Protein AF-A0A2S7XTL8-F1 (afdb_monomer)

Nearest PDB structures (foldseek):
  4o9y-assembly2_J  TM=3.906E-01  e=1.543E+00  Photorhabdus luminescens
  6rw6-assembly1_B  TM=2.640E-01  e=2.068E+00  Photorhabdus luminescens

Structure (mmCIF, N/CA/C/O backbone):
data_AF-A0A2S7XTL8-F1
#
_entry.id   AF-A0A2S7XTL8-F1
#
loop_
_atom_site.group_PDB
_atom_site.id
_atom_site.type_symbol
_atom_site.label_atom_id
_atom_site.label_alt_id
_atom_site.label_comp_id
_atom_site.label_asym_id
_atom_site.label_entity_id
_atom_site.label_seq_id
_atom_site.pdbx_PDB_ins_code
_atom_site.Cartn_x
_atom_site.Cartn_y
_atom_site.Cartn_z
_atom_site.occupancy
_atom_site.B_iso_or_equiv
_atom_site.auth_seq_id
_atom_site.auth_comp_id
_atom_site.auth_asym_id
_atom_site.auth_atom_id
_atom_site.pdbx_PDB_model_num
ATOM 1 N N . MET A 1 1 ? -14.160 -0.282 -11.163 1.00 42.47 1 MET A N 1
ATOM 2 C CA . MET A 1 1 ? -13.830 -0.482 -9.730 1.00 42.47 1 MET A CA 1
ATOM 3 C C . MET A 1 1 ? -13.928 0.792 -8.895 1.00 42.47 1 MET A C 1
ATOM 5 O O . MET A 1 1 ? -14.440 0.707 -7.788 1.00 42.47 1 MET A O 1
ATOM 9 N N . THR A 1 2 ? -13.522 1.959 -9.404 1.00 41.22 2 THR A N 1
ATOM 10 C CA . THR A 1 2 ? -13.620 3.268 -8.718 1.00 41.22 2 THR A CA 1
ATOM 11 C C . THR A 1 2 ? -14.992 3.572 -8.098 1.00 41.22 2 THR A C 1
ATOM 13 O O . THR A 1 2 ? -15.052 3.924 -6.926 1.00 41.22 2 THR A O 1
ATOM 16 N N . LEU A 1 3 ? -16.101 3.342 -8.814 1.00 34.47 3 LEU A N 1
ATOM 17 C CA . LEU A 1 3 ? -17.461 3.540 -8.272 1.00 34.47 3 LEU A CA 1
ATOM 18 C C . LEU A 1 3 ? -17.781 2.662 -7.046 1.00 34.47 3 LEU A C 1
ATOM 20 O O . LEU A 1 3 ? -18.480 3.111 -6.143 1.00 34.47 3 LEU A O 1
ATOM 24 N N . LEU A 1 4 ? -17.249 1.435 -6.977 1.00 39.75 4 LEU A N 1
ATOM 25 C CA . LEU A 1 4 ? -17.422 0.555 -5.814 1.00 39.75 4 LEU A CA 1
ATOM 26 C C . LEU A 1 4 ? -16.563 1.013 -4.627 1.00 39.75 4 LEU A C 1
ATOM 28 O O . LEU A 1 4 ? -17.032 0.965 -3.495 1.00 39.75 4 LEU A O 1
ATOM 32 N N . ALA A 1 5 ? -15.349 1.511 -4.877 1.00 39.81 5 ALA A N 1
ATOM 33 C CA . ALA A 1 5 ? -14.507 2.099 -3.835 1.00 39.81 5 ALA A CA 1
ATOM 34 C C . ALA A 1 5 ? -15.143 3.374 -3.249 1.00 39.81 5 ALA A C 1
ATOM 36 O O . ALA A 1 5 ? -15.255 3.493 -2.031 1.00 39.81 5 ALA A O 1
ATOM 37 N N . ALA A 1 6 ? -15.651 4.274 -4.099 1.00 39.94 6 ALA A N 1
ATOM 38 C CA . ALA A 1 6 ? -16.381 5.468 -3.671 1.00 39.94 6 ALA A CA 1
ATOM 39 C C . ALA A 1 6 ? -17.643 5.113 -2.861 1.00 39.94 6 ALA A C 1
ATOM 41 O O . ALA A 1 6 ? -17.866 5.680 -1.792 1.00 39.94 6 ALA A O 1
ATOM 42 N N . LEU A 1 7 ? -18.420 4.113 -3.302 1.00 41.53 7 LEU A N 1
ATOM 43 C CA . LEU A 1 7 ? -19.558 3.589 -2.539 1.00 41.53 7 LEU A CA 1
ATOM 44 C C . LEU A 1 7 ? -19.134 3.059 -1.165 1.00 41.53 7 LEU A C 1
ATOM 46 O O . LEU A 1 7 ? -19.756 3.427 -0.176 1.00 41.53 7 LEU A O 1
ATOM 50 N N . VAL A 1 8 ? -18.074 2.254 -1.056 1.00 43.09 8 VAL A N 1
ATOM 51 C CA . VAL A 1 8 ? -17.593 1.740 0.243 1.00 43.09 8 VAL A CA 1
ATOM 52 C C . VAL A 1 8 ? -17.122 2.876 1.164 1.00 43.09 8 VAL A C 1
ATOM 54 O O . VAL A 1 8 ? -17.472 2.882 2.347 1.00 43.09 8 VAL A O 1
ATOM 57 N N . ILE A 1 9 ? -16.409 3.870 0.626 1.00 48.53 9 ILE A N 1
ATOM 58 C CA . ILE A 1 9 ? -15.906 5.037 1.373 1.00 48.53 9 ILE A CA 1
ATOM 59 C C . ILE A 1 9 ? -17.046 5.963 1.832 1.00 48.53 9 ILE A C 1
ATOM 61 O O . ILE A 1 9 ? -16.957 6.533 2.915 1.00 48.53 9 ILE A O 1
ATOM 65 N N . TRP A 1 10 ? -18.139 6.090 1.073 1.00 44.84 10 TRP A N 1
ATOM 66 C CA . TRP A 1 10 ? -19.300 6.911 1.455 1.00 44.84 10 TRP A CA 1
ATOM 67 C C . TRP A 1 10 ? -20.294 6.159 2.360 1.00 44.84 10 TRP A C 1
ATOM 69 O O . TRP A 1 10 ? -20.924 6.739 3.252 1.00 44.84 10 TRP A O 1
ATOM 79 N N . ILE A 1 11 ? -20.415 4.841 2.179 1.00 50.72 11 ILE A N 1
ATOM 80 C CA . ILE A 1 11 ? -21.289 3.969 2.974 1.00 50.72 11 ILE A CA 1
ATOM 81 C C . ILE A 1 11 ? -20.720 3.730 4.378 1.00 50.72 11 ILE A C 1
ATOM 83 O O . ILE A 1 11 ? -21.500 3.662 5.325 1.00 50.72 11 ILE A O 1
ATOM 87 N N . ALA A 1 12 ? -19.401 3.613 4.563 1.00 56.69 12 ALA A N 1
ATOM 88 C CA . ALA A 1 12 ? -18.841 3.296 5.881 1.00 56.69 12 ALA A CA 1
ATOM 89 C C . ALA A 1 12 ? -19.094 4.388 6.955 1.00 56.69 12 ALA A C 1
ATOM 91 O O . ALA A 1 12 ? -19.602 4.032 8.023 1.00 56.69 12 ALA A O 1
ATOM 92 N N . PRO A 1 13 ? -18.859 5.697 6.712 1.00 61.28 13 PRO A N 1
ATOM 93 C CA . PRO A 1 13 ? -19.158 6.753 7.683 1.00 61.28 13 PRO A CA 1
ATOM 94 C C . PRO A 1 13 ? -20.664 6.939 7.878 1.00 61.28 13 PRO A C 1
ATOM 96 O O . PRO A 1 13 ? -21.131 7.066 9.006 1.00 61.28 13 PRO A O 1
ATOM 99 N N . SER A 1 14 ? -21.452 6.891 6.798 1.00 65.19 14 SER A N 1
ATOM 100 C CA . SER A 1 14 ? -22.909 7.056 6.883 1.00 65.19 14 SER A CA 1
ATOM 101 C C . SER A 1 14 ? -23.598 5.884 7.595 1.00 65.19 14 SER A C 1
ATOM 103 O O . SER A 1 14 ? -24.544 6.112 8.349 1.00 65.19 14 SER A O 1
ATOM 105 N N . ARG A 1 15 ? -23.099 4.644 7.453 1.00 69.06 15 ARG A N 1
ATOM 106 C CA . ARG A 1 15 ? -23.532 3.501 8.277 1.00 69.06 15 ARG A CA 1
ATOM 107 C C . ARG A 1 15 ? -23.091 3.635 9.730 1.00 69.06 15 ARG A C 1
ATOM 109 O O . ARG A 1 15 ? -23.924 3.390 10.592 1.00 69.06 15 ARG A O 1
ATOM 116 N N . ARG A 1 16 ? -21.852 4.058 10.020 1.00 71.19 16 ARG A N 1
ATOM 117 C CA . ARG A 1 16 ? -21.401 4.299 11.408 1.00 71.19 16 ARG A CA 1
ATOM 118 C C . ARG A 1 16 ? -22.230 5.385 12.097 1.00 71.19 16 ARG A C 1
ATOM 120 O O . ARG A 1 16 ? -22.707 5.154 13.196 1.00 71.19 16 ARG A O 1
ATOM 127 N N . ARG A 1 17 ? -22.518 6.507 11.425 1.00 76.69 17 ARG A N 1
ATOM 128 C CA . ARG A 1 17 ? -23.438 7.543 11.936 1.00 76.69 17 ARG A CA 1
ATOM 129 C C . ARG A 1 17 ? -24.832 6.983 12.238 1.00 76.69 17 ARG A C 1
ATOM 131 O O . ARG A 1 17 ? -25.357 7.222 13.315 1.00 76.69 17 ARG A O 1
ATOM 138 N N . ARG A 1 18 ? -25.419 6.200 11.322 1.00 76.62 18 ARG A N 1
ATOM 139 C CA . ARG A 1 18 ? -26.718 5.542 11.569 1.00 76.62 18 ARG A CA 1
ATOM 140 C C . ARG A 1 18 ? -26.660 4.550 12.732 1.00 76.62 18 ARG A C 1
ATOM 142 O O . ARG A 1 18 ? -27.620 4.486 13.483 1.00 76.62 18 ARG A O 1
ATOM 149 N N . HIS A 1 19 ? -25.557 3.816 12.882 1.00 78.25 19 HIS A N 1
ATOM 150 C CA . HIS A 1 19 ? -25.372 2.854 13.966 1.00 78.25 19 HIS A CA 1
ATOM 151 C C . HIS A 1 19 ? -25.235 3.539 15.333 1.00 78.25 19 HIS A C 1
ATOM 153 O O . HIS A 1 19 ? -25.922 3.148 16.272 1.00 78.25 19 HIS A O 1
ATOM 159 N N . ASN A 1 20 ? -24.445 4.615 15.423 1.00 80.19 20 ASN A N 1
ATOM 160 C CA . ASN A 1 20 ? -24.321 5.412 16.644 1.00 80.19 20 ASN A CA 1
ATOM 161 C C . ASN A 1 20 ? -25.668 6.051 17.028 1.00 80.19 20 ASN A C 1
ATOM 163 O O . ASN A 1 20 ? -26.053 5.985 18.189 1.00 80.19 20 ASN A O 1
ATOM 167 N N . ASN A 1 21 ? -26.424 6.583 16.059 1.00 80.69 21 ASN A N 1
ATOM 168 C CA . ASN A 1 21 ? -27.773 7.097 16.316 1.00 80.69 21 ASN A CA 1
ATOM 169 C C . ASN A 1 21 ? -28.740 5.985 16.769 1.00 80.69 21 ASN A C 1
ATOM 171 O O . ASN A 1 21 ? -29.506 6.196 17.701 1.00 80.69 21 ASN A O 1
ATOM 175 N N . SER A 1 22 ? -28.691 4.786 16.171 1.00 82.38 22 SER A N 1
ATOM 176 C CA . SER A 1 22 ? -29.513 3.668 16.657 1.00 82.38 22 SER A CA 1
ATOM 177 C C . SER A 1 22 ? -29.109 3.215 18.062 1.00 82.38 22 SER A C 1
ATOM 179 O O . SER A 1 22 ? -29.984 2.840 18.833 1.00 82.38 22 SER A O 1
ATOM 181 N N . ALA A 1 23 ? -27.822 3.296 18.416 1.00 81.75 23 ALA A N 1
ATOM 182 C CA . ALA A 1 23 ? -27.335 2.990 19.759 1.00 81.75 23 ALA A CA 1
ATOM 183 C C . ALA A 1 23 ? -27.809 4.028 20.795 1.00 81.75 23 ALA A C 1
ATOM 185 O O . ALA A 1 23 ? -28.142 3.644 21.914 1.00 81.75 23 ALA A O 1
ATOM 186 N N . ASP A 1 24 ? -27.917 5.313 20.427 1.00 81.88 24 ASP A N 1
ATOM 187 C CA . ASP A 1 24 ? -28.597 6.332 21.245 1.00 81.88 24 ASP A CA 1
ATOM 188 C C . ASP A 1 24 ? -30.072 5.987 21.465 1.00 81.88 24 ASP A C 1
ATOM 190 O O . ASP A 1 24 ? -30.530 5.921 22.607 1.00 81.88 24 ASP A O 1
ATOM 194 N N . ASP A 1 25 ? -30.805 5.708 20.383 1.00 84.25 25 ASP A N 1
ATOM 195 C CA . ASP A 1 25 ? -32.224 5.352 20.453 1.00 84.25 25 ASP A CA 1
ATOM 196 C C . ASP A 1 25 ? -32.447 4.064 21.267 1.00 84.25 25 ASP A C 1
ATOM 198 O O . ASP A 1 25 ? -33.489 3.902 21.903 1.00 84.25 25 ASP A O 1
ATOM 202 N N . GLU A 1 26 ? -31.509 3.113 21.233 1.00 85.88 26 GLU A N 1
ATOM 203 C CA . GLU A 1 26 ? -31.516 1.900 22.064 1.00 85.88 26 GLU A CA 1
ATOM 204 C C . GLU A 1 26 ? -31.220 2.218 23.532 1.00 85.88 26 GLU A C 1
ATOM 206 O O . GLU A 1 26 ? -31.992 1.801 24.392 1.00 85.88 26 GLU A O 1
ATOM 211 N N . CYS A 1 27 ? -30.198 3.026 23.834 1.00 87.06 27 CYS A N 1
ATOM 212 C CA . CYS A 1 27 ? -29.895 3.445 25.205 1.00 87.06 27 CYS A CA 1
ATOM 213 C C . CYS A 1 27 ? -31.058 4.225 25.842 1.00 87.06 27 CYS A C 1
ATOM 215 O O . CYS A 1 27 ? -31.370 4.012 27.012 1.00 87.06 27 CYS A O 1
ATOM 217 N N . GLN A 1 28 ? -31.746 5.089 25.088 1.00 85.81 28 GLN A N 1
ATOM 218 C CA . GLN A 1 28 ? -32.930 5.809 25.575 1.00 85.81 28 GLN A CA 1
ATOM 219 C C . GLN A 1 28 ? -34.130 4.875 25.806 1.00 85.81 28 GLN A C 1
ATOM 221 O O . GLN A 1 28 ? -34.847 5.028 26.797 1.00 85.81 28 GLN A O 1
ATOM 226 N N . ARG A 1 29 ? -34.333 3.871 24.940 1.00 86.38 29 ARG A N 1
ATOM 227 C CA . ARG A 1 29 ? -35.367 2.838 25.132 1.00 86.38 29 ARG A CA 1
ATOM 228 C C . ARG A 1 29 ? -35.072 1.943 26.338 1.00 86.38 29 ARG A C 1
ATOM 230 O O . ARG A 1 29 ? -35.986 1.660 27.109 1.00 86.38 29 ARG A O 1
ATOM 237 N N . GLU A 1 30 ? -33.820 1.528 26.533 1.00 86.25 30 GLU A N 1
ATOM 238 C CA . GLU A 1 30 ? -33.404 0.762 27.714 1.00 86.25 30 GLU A CA 1
ATOM 239 C C . GLU A 1 30 ? -33.503 1.605 29.002 1.00 86.25 30 GLU A C 1
ATOM 241 O O . GLU A 1 30 ? -33.978 1.089 30.013 1.00 86.25 30 GLU A O 1
ATOM 246 N N . LEU A 1 31 ? -33.180 2.908 28.963 1.00 88.44 31 LEU A N 1
ATOM 247 C CA . LEU A 1 31 ? -33.379 3.838 30.087 1.00 88.44 31 LEU A CA 1
ATOM 248 C C . LEU A 1 31 ? -34.857 3.905 30.502 1.00 88.44 31 LEU A C 1
ATOM 250 O O . LEU A 1 31 ? -35.176 3.714 31.674 1.00 88.44 31 LEU A O 1
ATOM 254 N N . ALA A 1 32 ? -35.767 4.098 29.542 1.00 85.62 32 ALA A N 1
ATOM 255 C CA . ALA A 1 32 ? -37.208 4.107 29.800 1.00 85.62 32 ALA A CA 1
ATOM 256 C C . ALA A 1 32 ? -37.722 2.763 30.364 1.00 85.62 32 ALA A C 1
ATOM 258 O O . ALA A 1 32 ? -38.669 2.738 31.149 1.00 85.62 32 ALA A O 1
ATOM 259 N N . ALA A 1 33 ? -37.076 1.645 30.015 1.00 86.50 33 ALA A N 1
ATOM 260 C CA . ALA A 1 33 ? -37.406 0.310 30.515 1.00 86.50 33 ALA A CA 1
ATOM 261 C C . ALA A 1 33 ? -36.820 -0.020 31.910 1.00 86.50 33 ALA A C 1
ATOM 263 O O . ALA A 1 33 ? -37.166 -1.060 32.483 1.00 86.50 33 ALA A O 1
ATOM 264 N N . LEU A 1 34 ? -35.954 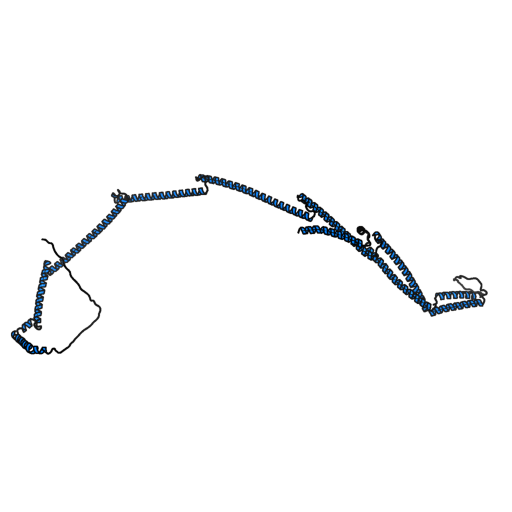0.829 32.486 1.00 84.94 34 LEU A N 1
ATOM 265 C CA . LEU A 1 34 ? -35.430 0.631 33.848 1.00 84.94 34 LEU A CA 1
ATOM 266 C C . LEU A 1 34 ? -36.464 0.932 34.943 1.00 84.94 34 LEU A C 1
ATOM 268 O O . LEU A 1 34 ? -36.345 0.373 36.035 1.00 84.94 34 LEU A O 1
ATOM 272 N N . GLY A 1 35 ? -37.470 1.770 34.668 1.00 81.44 35 GLY A N 1
ATOM 273 C CA . GLY A 1 35 ? -38.654 2.012 35.508 1.00 81.44 35 GLY A CA 1
ATOM 274 C C . GLY A 1 35 ? -38.415 2.791 36.810 1.00 81.44 35 GLY A C 1
ATOM 275 O O . GLY A 1 35 ? -39.049 3.814 37.031 1.00 81.44 35 GLY A O 1
ATOM 276 N N . LEU A 1 36 ? -37.490 2.334 37.661 1.00 82.12 36 LEU A N 1
ATOM 277 C CA . LEU A 1 36 ? -37.127 2.982 38.934 1.00 82.12 36 LEU A CA 1
ATOM 278 C C . LEU A 1 36 ? -36.238 4.225 38.764 1.00 82.12 36 LEU A C 1
ATOM 280 O O . LEU A 1 36 ? -35.926 4.889 39.748 1.00 82.12 36 LEU A O 1
ATOM 284 N N . TRP A 1 37 ? -35.778 4.508 37.542 1.00 85.00 37 TRP A N 1
ATOM 285 C CA . TRP A 1 37 ? -34.911 5.643 37.241 1.00 85.00 37 TRP A CA 1
ATOM 286 C C . TRP A 1 37 ? -35.695 6.728 36.507 1.00 85.00 37 TRP A C 1
ATOM 288 O O . TRP A 1 37 ? -36.211 6.486 35.419 1.00 85.00 37 TRP A O 1
ATOM 298 N N . THR A 1 38 ? -35.777 7.919 37.099 1.00 79.00 38 THR A N 1
ATOM 299 C CA . THR A 1 38 ? -36.536 9.065 36.562 1.00 79.00 38 THR A CA 1
ATOM 300 C C . THR A 1 38 ? -35.651 10.189 36.017 1.00 79.00 38 THR A C 1
ATOM 302 O O . THR A 1 38 ? -36.156 11.095 35.357 1.00 79.00 38 THR A O 1
ATOM 305 N N . ALA A 1 39 ? -34.342 10.139 36.278 1.00 83.62 39 ALA A N 1
ATOM 306 C CA . ALA A 1 39 ? -33.364 11.098 35.771 1.00 83.62 39 ALA A CA 1
ATOM 307 C C . ALA A 1 39 ? -32.802 10.677 34.398 1.00 83.62 39 ALA A C 1
ATOM 309 O O . ALA A 1 39 ? -33.159 9.637 33.841 1.00 83.62 39 ALA A O 1
ATOM 310 N N . ASP A 1 40 ? -31.905 11.484 33.836 1.00 87.12 40 ASP A N 1
ATOM 311 C CA . ASP A 1 40 ? -31.278 11.201 32.547 1.00 87.12 40 ASP A CA 1
ATOM 312 C C . ASP A 1 40 ? -30.204 10.092 32.622 1.00 87.12 40 ASP A C 1
ATOM 314 O O . ASP A 1 40 ? -29.802 9.611 33.690 1.00 87.12 40 ASP A O 1
ATOM 318 N N . LEU A 1 41 ? -29.744 9.663 31.441 1.00 85.19 41 LEU A N 1
ATOM 319 C CA . LEU A 1 41 ? -28.680 8.666 31.278 1.00 85.19 41 LEU A CA 1
ATOM 320 C C . LEU A 1 41 ? -27.352 9.138 31.895 1.00 85.19 41 LEU A C 1
ATOM 322 O O . LEU A 1 41 ? -26.559 8.335 32.387 1.00 85.19 41 LEU A O 1
ATOM 326 N N . ASP A 1 42 ? -27.125 10.448 31.900 1.00 84.69 42 ASP A N 1
ATOM 327 C CA . ASP A 1 42 ? -25.917 11.070 32.425 1.00 84.69 42 ASP A CA 1
ATOM 328 C C . ASP A 1 42 ? -25.901 11.116 33.961 1.00 84.69 42 ASP A C 1
ATOM 330 O O . ASP A 1 42 ? -24.859 10.854 34.569 1.00 84.69 42 ASP A O 1
ATOM 334 N N . ALA A 1 43 ? -27.052 11.322 34.609 1.00 85.56 43 ALA A N 1
ATOM 335 C CA . ALA A 1 43 ? -27.216 11.069 36.034 1.00 85.56 43 ALA A CA 1
ATOM 336 C C . ALA A 1 43 ? -27.004 9.583 36.364 1.00 85.56 43 ALA A C 1
ATOM 338 O O . ALA A 1 43 ? -26.273 9.288 37.307 1.00 85.56 43 ALA A O 1
ATOM 339 N N . LEU A 1 44 ? -27.542 8.642 35.571 1.00 86.88 44 LEU A N 1
ATOM 340 C CA . LEU A 1 44 ? -27.341 7.198 35.803 1.00 86.88 44 LEU A CA 1
ATOM 341 C C . LEU A 1 44 ? -25.856 6.800 35.739 1.00 86.88 44 LEU A C 1
ATOM 343 O O . LEU A 1 44 ? -25.384 5.988 36.535 1.00 86.88 44 LEU A O 1
ATOM 347 N N . ARG A 1 45 ? -25.091 7.393 34.814 1.00 86.56 45 ARG A N 1
ATOM 348 C CA . ARG A 1 45 ? -23.636 7.187 34.702 1.00 86.56 45 ARG A CA 1
ATOM 349 C C . ARG A 1 45 ? -22.875 7.672 35.937 1.00 86.56 45 ARG A C 1
ATOM 351 O O . ARG A 1 45 ? -21.910 7.013 36.330 1.00 86.56 45 ARG A O 1
ATOM 358 N N . ARG A 1 46 ? -23.306 8.786 36.539 1.00 86.94 46 ARG A N 1
ATOM 359 C CA . ARG A 1 46 ? -22.687 9.421 37.721 1.00 86.94 46 ARG A CA 1
ATOM 360 C C . ARG A 1 46 ? -23.236 8.905 39.059 1.00 86.94 46 ARG A C 1
ATOM 362 O O . ARG A 1 46 ? -22.647 9.196 40.097 1.00 86.94 46 ARG A O 1
ATOM 369 N N . ALA A 1 47 ? -24.335 8.152 39.046 1.00 86.12 47 ALA A N 1
ATOM 370 C CA . ALA A 1 47 ? -24.992 7.638 40.241 1.00 86.12 47 ALA A CA 1
ATOM 371 C C . ALA A 1 47 ? -24.066 6.708 41.056 1.00 86.12 47 ALA A C 1
ATOM 373 O O . ALA A 1 47 ? -23.433 5.814 40.477 1.00 86.12 47 ALA A O 1
ATOM 374 N N . PRO A 1 48 ? -24.007 6.853 42.395 1.00 86.75 48 PRO A N 1
ATOM 375 C CA . PRO A 1 48 ? -23.185 6.018 43.272 1.00 86.75 48 PRO A CA 1
ATOM 376 C C . PRO A 1 48 ? -23.851 4.656 43.545 1.00 86.75 48 PRO A C 1
ATOM 378 O O . PRO A 1 48 ? -24.086 4.289 44.693 1.00 86.75 48 PRO A O 1
ATOM 381 N N . LEU A 1 49 ? -24.179 3.911 42.481 1.00 88.06 49 LEU A N 1
ATOM 382 C CA . LEU A 1 49 ? -24.874 2.623 42.577 1.00 88.06 49 LEU A CA 1
ATOM 383 C C . LEU A 1 49 ? -24.099 1.635 43.474 1.00 88.06 49 LEU A C 1
ATOM 385 O O . LEU A 1 49 ? -22.881 1.495 43.308 1.00 88.06 49 LEU A O 1
ATOM 389 N N . PRO A 1 50 ? -24.776 0.910 44.387 1.00 88.81 50 PRO A N 1
ATOM 390 C CA . PRO A 1 50 ? -24.125 -0.068 45.246 1.00 88.81 50 PRO A CA 1
ATOM 391 C C . PRO A 1 50 ? -23.538 -1.214 44.422 1.00 88.81 50 PRO A C 1
ATOM 393 O O . PRO A 1 50 ? -24.047 -1.588 43.365 1.00 88.81 50 PRO A O 1
ATOM 396 N N . ASN A 1 51 ? -22.457 -1.807 44.925 1.00 87.81 51 ASN A N 1
ATOM 397 C CA . ASN A 1 51 ? -21.828 -2.941 44.260 1.00 87.81 51 ASN A CA 1
ATOM 398 C C . ASN A 1 51 ? -22.650 -4.237 44.444 1.00 87.81 51 ASN A C 1
ATOM 400 O O . ASN A 1 51 ? -23.348 -4.427 45.444 1.00 87.81 51 ASN A O 1
ATOM 404 N N . ALA A 1 52 ? -22.534 -5.156 43.479 1.00 87.62 52 ALA A N 1
ATOM 405 C CA . ALA A 1 52 ? -23.205 -6.458 43.513 1.00 87.62 52 ALA A CA 1
ATOM 406 C C . ALA A 1 52 ? -23.025 -7.240 44.840 1.00 87.62 52 ALA A C 1
ATOM 408 O O . ALA A 1 52 ? -24.042 -7.678 45.380 1.00 87.62 52 ALA A O 1
ATOM 409 N N . PRO A 1 53 ? -21.816 -7.364 45.442 1.00 89.19 53 PRO A N 1
ATOM 410 C CA . PRO A 1 53 ? -21.658 -8.117 46.690 1.00 89.19 53 PRO A CA 1
ATOM 411 C C . PRO A 1 53 ? -22.370 -7.482 47.896 1.00 89.19 53 PRO A C 1
ATOM 413 O O . PRO A 1 53 ? -22.740 -8.202 48.823 1.00 89.19 53 PRO A O 1
ATOM 416 N N . THR A 1 54 ? -22.620 -6.165 47.900 1.00 89.81 54 THR A N 1
ATOM 417 C CA . THR A 1 54 ? -23.456 -5.547 48.946 1.00 89.81 54 THR A CA 1
ATOM 418 C C . THR A 1 54 ? -24.903 -6.014 48.818 1.00 89.81 54 THR A C 1
ATOM 420 O O . THR A 1 54 ? -25.494 -6.425 49.814 1.00 89.81 54 THR A O 1
ATOM 423 N N . ILE A 1 55 ? -25.460 -6.039 47.601 1.00 91.69 55 ILE A N 1
ATOM 424 C CA . ILE A 1 55 ? -26.814 -6.570 47.374 1.00 91.69 55 ILE A CA 1
ATOM 425 C C . ILE A 1 55 ? -26.880 -8.061 47.730 1.00 91.69 55 ILE A C 1
ATOM 427 O O . ILE A 1 55 ? -27.812 -8.473 48.413 1.00 91.69 55 ILE A O 1
ATOM 431 N N . GLU A 1 56 ? -25.884 -8.866 47.351 1.00 91.12 56 GLU A N 1
ATOM 432 C CA . GLU A 1 56 ? -25.828 -10.291 47.717 1.00 91.12 56 GLU A CA 1
ATOM 433 C C . GLU A 1 56 ? -25.784 -10.520 49.233 1.00 91.12 56 GLU A C 1
ATOM 435 O O . GLU A 1 56 ? -26.406 -11.461 49.732 1.00 91.12 56 GLU A O 1
ATOM 440 N N . ARG A 1 57 ? -25.104 -9.647 49.988 1.00 92.75 57 ARG A N 1
ATOM 441 C CA . ARG A 1 57 ? -25.130 -9.676 51.454 1.00 92.75 57 ARG A CA 1
ATOM 442 C C . ARG A 1 57 ? -26.543 -9.431 51.990 1.00 92.75 57 ARG A C 1
ATOM 444 O O . ARG A 1 57 ? -27.008 -10.230 52.798 1.00 92.75 57 ARG A O 1
ATOM 451 N N . PHE A 1 58 ? -27.245 -8.403 51.507 1.00 92.88 58 PHE A N 1
ATOM 452 C CA . PHE A 1 58 ? -28.646 -8.166 51.883 1.00 92.88 58 PHE A CA 1
ATOM 453 C C . PHE A 1 58 ? -29.552 -9.341 51.478 1.00 92.88 58 PHE A C 1
ATOM 455 O O . PHE A 1 58 ? -30.359 -9.793 52.285 1.00 92.88 58 PHE A O 1
ATOM 462 N N . ILE A 1 59 ? -29.383 -9.900 50.273 1.00 92.12 59 ILE A N 1
ATOM 463 C CA . ILE A 1 59 ? -30.108 -11.090 49.791 1.00 92.12 59 ILE A CA 1
ATOM 464 C C . ILE A 1 59 ? -29.963 -12.271 50.763 1.00 92.12 59 ILE A C 1
ATOM 466 O O . ILE A 1 59 ? -30.955 -12.963 50.999 1.00 92.12 59 ILE A O 1
ATOM 470 N N . LYS A 1 60 ? -28.763 -12.505 51.313 1.00 93.25 60 LYS A N 1
ATOM 471 C CA . LYS A 1 60 ? -28.513 -13.553 52.318 1.00 93.25 60 LYS A CA 1
ATOM 472 C C . LYS A 1 60 ? -29.134 -13.211 53.669 1.00 93.25 60 LYS A C 1
ATOM 474 O O . LYS A 1 60 ? -29.881 -14.024 54.190 1.00 93.25 60 LYS A O 1
ATOM 479 N N . GLN A 1 61 ? -28.918 -12.002 54.182 1.00 92.12 61 GLN A N 1
ATOM 480 C CA . GLN A 1 61 ? -29.440 -11.587 55.491 1.00 92.12 61 GLN A CA 1
ATOM 481 C C . GLN A 1 61 ? -30.979 -11.603 55.550 1.00 92.12 61 GLN A C 1
ATOM 483 O O . GLN A 1 61 ? -31.550 -12.028 56.550 1.00 92.12 61 GLN A O 1
ATOM 488 N N . PHE A 1 62 ? -31.668 -11.214 54.470 1.00 92.19 62 PHE A N 1
ATOM 489 C CA . PHE A 1 62 ? -33.127 -11.354 54.386 1.00 92.19 62 PHE A CA 1
ATOM 490 C C . PHE A 1 62 ? -33.579 -12.823 54.304 1.00 92.19 62 PHE A C 1
ATOM 492 O O . PHE A 1 62 ? -34.597 -13.161 54.896 1.00 92.19 62 PHE A O 1
ATOM 499 N N . GLN A 1 63 ? -32.829 -13.704 53.627 1.00 92.94 63 GLN A N 1
ATOM 500 C CA . GLN A 1 63 ? -33.132 -15.145 53.592 1.00 92.94 63 GLN A CA 1
ATOM 501 C C . GLN A 1 63 ? -32.917 -15.814 54.950 1.00 92.94 63 GLN A C 1
ATOM 503 O O . GLN A 1 63 ? -33.780 -16.559 55.395 1.00 92.94 63 GLN A O 1
ATOM 508 N N . GLU A 1 64 ? -31.812 -15.503 55.629 1.00 93.12 64 GLU A N 1
ATOM 509 C CA . GLU A 1 64 ? -31.509 -15.988 56.978 1.00 93.12 64 GLU A CA 1
ATOM 510 C C . GLU A 1 64 ? -32.619 -15.597 57.967 1.00 93.12 64 GLU A C 1
ATOM 512 O O . GLU A 1 64 ? -33.052 -16.436 58.755 1.00 93.12 64 GLU A O 1
ATOM 517 N N . LEU A 1 65 ? -33.144 -14.366 57.882 1.00 92.25 65 LEU A N 1
ATOM 518 C CA . LEU A 1 65 ? -34.292 -13.925 58.682 1.00 92.25 65 LEU A CA 1
ATOM 519 C C . LEU A 1 65 ? -35.613 -14.599 58.270 1.00 92.25 65 LEU A C 1
ATOM 521 O O . LEU A 1 65 ? -36.355 -15.027 59.150 1.00 92.25 65 LEU A O 1
ATOM 525 N N . ASP A 1 66 ? -35.914 -14.729 56.973 1.00 90.69 66 ASP A N 1
ATOM 526 C CA . ASP A 1 66 ? -37.132 -15.408 56.496 1.00 90.69 66 ASP A CA 1
ATOM 527 C C . ASP A 1 66 ? -37.155 -16.897 56.897 1.00 90.69 66 ASP A C 1
ATOM 529 O O . ASP A 1 66 ? -38.195 -17.412 57.312 1.00 90.69 66 ASP A O 1
ATOM 533 N N . ASP A 1 67 ? -36.024 -17.600 56.804 1.00 92.00 67 ASP A N 1
ATOM 534 C CA . ASP A 1 67 ? -35.915 -19.014 57.177 1.00 92.00 67 ASP A CA 1
ATOM 535 C C . ASP A 1 67 ? -35.904 -19.208 58.701 1.00 92.00 67 ASP A C 1
ATOM 537 O O . ASP A 1 67 ? -36.559 -20.124 59.210 1.00 92.00 67 ASP A O 1
ATOM 541 N N . ALA A 1 68 ? -35.256 -18.309 59.451 1.00 90.31 68 ALA A N 1
ATOM 542 C CA . ALA A 1 68 ? -35.344 -18.293 60.909 1.00 90.31 68 ALA A CA 1
ATOM 543 C C . ALA A 1 68 ? -36.791 -18.059 61.379 1.00 90.31 68 ALA A C 1
ATOM 545 O O . ALA A 1 68 ? -37.283 -18.822 62.214 1.00 90.31 68 ALA A O 1
ATOM 546 N N . GLN A 1 69 ? -37.497 -17.088 60.787 1.00 90.25 69 GLN A N 1
ATOM 547 C CA . GLN A 1 69 ? -38.902 -16.803 61.083 1.00 90.25 69 GLN A CA 1
ATOM 548 C C . GLN A 1 69 ? -39.792 -18.020 60.785 1.00 90.25 69 GLN A C 1
ATOM 550 O O . GLN A 1 69 ? -40.558 -18.434 61.654 1.00 90.25 69 GLN A O 1
ATOM 555 N N . ARG A 1 70 ? -39.645 -18.663 59.614 1.00 90.44 70 ARG A N 1
ATOM 556 C CA . ARG A 1 70 ? -40.376 -19.903 59.277 1.00 90.44 70 ARG A CA 1
ATOM 557 C C . ARG A 1 70 ? -40.149 -21.004 60.311 1.00 90.44 70 ARG A C 1
ATOM 559 O O . ARG A 1 70 ? -41.113 -21.620 60.757 1.00 90.44 70 ARG A O 1
ATOM 566 N N . SER A 1 71 ? -38.896 -21.233 60.716 1.00 91.12 71 SER A N 1
ATOM 567 C CA . SER A 1 71 ? -38.558 -22.273 61.702 1.00 91.12 71 SER A CA 1
ATOM 568 C C . SER A 1 71 ? -39.173 -21.994 63.084 1.00 91.12 71 SER A C 1
ATOM 570 O O . SER A 1 71 ? -39.674 -22.906 63.755 1.00 91.12 71 SER A O 1
ATOM 572 N N . ALA A 1 72 ? -39.209 -20.720 63.487 1.00 90.31 72 ALA A N 1
ATOM 573 C CA . ALA A 1 72 ? -39.840 -20.271 64.718 1.00 90.31 72 ALA A CA 1
ATOM 574 C C . ALA A 1 72 ? -41.374 -20.379 64.649 1.00 90.31 72 ALA A C 1
ATOM 576 O O . ALA A 1 72 ? -41.993 -20.825 65.613 1.00 90.31 72 ALA A O 1
ATOM 577 N N . GLU A 1 73 ? -41.996 -20.070 63.507 1.00 89.38 73 GLU A N 1
ATOM 578 C CA . GLU A 1 73 ? -43.435 -20.252 63.275 1.00 89.38 73 GLU A CA 1
ATOM 579 C C . GLU A 1 73 ? -43.852 -21.732 63.345 1.00 89.38 73 GLU A C 1
ATOM 581 O O . GLU A 1 73 ? -44.837 -22.051 64.022 1.00 89.38 73 GLU A O 1
ATOM 586 N N . THR A 1 74 ? -43.082 -22.654 62.746 1.00 92.44 74 THR A N 1
ATOM 587 C CA . THR A 1 74 ? -43.320 -24.102 62.904 1.00 92.44 74 THR A CA 1
ATOM 588 C C . THR A 1 74 ? -43.205 -24.530 64.365 1.00 92.44 74 THR A C 1
ATOM 590 O O . THR A 1 74 ? -44.158 -25.100 64.899 1.00 92.44 74 THR A O 1
ATOM 593 N N . THR A 1 75 ? -42.123 -24.152 65.053 1.00 91.62 75 THR A N 1
ATOM 594 C CA . THR A 1 75 ? -41.899 -24.486 66.475 1.00 91.62 75 THR A CA 1
ATOM 595 C C . THR A 1 75 ? -43.014 -23.932 67.372 1.00 91.62 75 THR A C 1
ATOM 597 O O . THR A 1 75 ? -43.498 -24.601 68.283 1.00 91.62 75 THR A O 1
ATOM 600 N N . HIS A 1 76 ? -43.491 -22.718 67.088 1.00 91.31 76 HIS A N 1
ATOM 601 C CA . HIS A 1 76 ? -44.597 -22.086 67.804 1.00 91.31 76 HIS A CA 1
ATOM 602 C C . HIS A 1 76 ? -45.918 -22.838 67.591 1.00 91.31 76 HIS A C 1
ATOM 604 O O . HIS A 1 76 ? -46.703 -22.988 68.532 1.00 91.31 76 HIS A O 1
ATOM 610 N N . SER A 1 77 ? -46.167 -23.342 66.377 1.00 90.94 77 SER A N 1
ATOM 611 C CA . SER A 1 77 ? -47.344 -24.164 66.076 1.00 90.94 77 SER A CA 1
ATOM 612 C C . SER A 1 77 ? -47.306 -25.518 66.801 1.00 90.94 77 SER A C 1
ATOM 614 O O . SER A 1 77 ? -48.306 -25.921 67.403 1.00 90.94 77 SER A O 1
ATOM 616 N N . GLU A 1 78 ? -46.136 -26.161 66.844 1.00 92.88 78 GLU A N 1
ATOM 617 C CA . GLU A 1 78 ? -45.898 -27.426 67.541 1.00 92.88 78 GLU A CA 1
ATOM 618 C C . GLU A 1 78 ? -46.085 -27.270 69.052 1.00 92.88 78 GLU A C 1
ATOM 620 O O . GLU A 1 78 ? -46.917 -27.968 69.635 1.00 92.88 78 GLU A O 1
ATOM 625 N N . LEU A 1 79 ? -45.416 -26.297 69.680 1.00 92.31 79 LEU A N 1
ATOM 626 C CA . LEU A 1 79 ? -45.554 -26.012 71.112 1.00 92.31 79 LEU A CA 1
ATOM 627 C C . LEU A 1 79 ? -46.990 -25.630 71.498 1.00 92.31 79 LEU A C 1
ATOM 629 O O . LEU A 1 79 ? -47.476 -26.050 72.548 1.00 92.31 79 LEU A O 1
ATOM 633 N N . ARG A 1 80 ? -47.719 -24.892 70.645 1.00 91.81 80 ARG A N 1
ATOM 634 C CA . ARG A 1 80 ? -49.153 -24.627 70.864 1.00 91.81 80 ARG A CA 1
ATOM 635 C C . ARG A 1 80 ? -50.001 -25.895 70.785 1.00 91.81 80 ARG A C 1
ATOM 637 O O . ARG A 1 80 ? -50.956 -26.013 71.551 1.00 91.81 80 ARG A O 1
ATOM 644 N N . SER A 1 81 ? -49.689 -26.827 69.884 1.00 91.94 81 SER A N 1
ATOM 645 C CA . SER A 1 81 ? -50.402 -28.109 69.800 1.00 91.94 81 SER A CA 1
ATOM 646 C C . SER A 1 81 ? -50.152 -28.981 71.037 1.00 91.94 81 SER A C 1
ATOM 648 O O . SER A 1 81 ? -51.106 -29.491 71.624 1.00 91.94 81 SER A O 1
ATOM 650 N N . GLN A 1 82 ? -48.901 -29.047 71.503 1.00 92.06 82 GLN A N 1
ATOM 651 C CA . GLN A 1 82 ? -48.510 -29.760 72.719 1.00 92.06 82 GLN A CA 1
ATOM 652 C C . GLN A 1 82 ? -49.178 -29.147 73.954 1.00 92.06 82 GLN A C 1
ATOM 654 O O . GLN A 1 82 ? -49.747 -29.872 74.766 1.00 92.06 82 GLN A O 1
ATOM 659 N N . LEU A 1 83 ? -49.196 -27.813 74.065 1.00 92.94 83 LEU A N 1
ATOM 660 C CA . LEU A 1 83 ? -49.865 -27.119 75.165 1.00 92.94 83 LEU A CA 1
ATOM 661 C C . LEU A 1 83 ? -51.362 -27.459 75.225 1.00 92.94 83 LEU A C 1
ATOM 663 O O . LEU A 1 83 ? -51.859 -27.760 76.305 1.00 92.94 83 LEU A O 1
ATOM 667 N N . ARG A 1 84 ? -52.068 -27.482 74.083 1.00 91.62 84 ARG A N 1
ATOM 668 C CA . ARG A 1 84 ? -53.486 -27.893 74.031 1.00 91.62 84 ARG A CA 1
ATOM 669 C C . ARG A 1 84 ? -53.686 -29.332 74.503 1.00 91.62 84 ARG A C 1
ATOM 671 O O . ARG A 1 84 ? -54.550 -29.562 75.339 1.00 91.62 84 ARG A O 1
ATOM 678 N N . GLN A 1 85 ? -52.864 -30.275 74.038 1.00 92.06 85 GLN A N 1
ATOM 679 C CA . GLN A 1 85 ? -52.926 -31.675 74.483 1.00 92.06 85 GLN A CA 1
ATOM 680 C C . GLN A 1 85 ? -52.678 -31.803 75.999 1.00 92.06 85 GLN A C 1
ATOM 682 O O . GLN A 1 85 ? -53.369 -32.546 76.698 1.00 92.06 85 GLN A O 1
ATOM 687 N N . ILE A 1 86 ? -51.725 -31.040 76.542 1.00 91.25 86 ILE A N 1
ATOM 688 C CA . ILE A 1 86 ? -51.448 -31.010 77.984 1.00 91.25 86 ILE A CA 1
ATOM 689 C C . ILE A 1 86 ? -52.630 -30.395 78.758 1.00 91.25 86 ILE A C 1
ATOM 691 O O . ILE A 1 86 ? -53.042 -30.934 79.782 1.00 91.25 86 ILE A O 1
ATOM 695 N N . GLU A 1 87 ? -53.234 -29.312 78.270 1.00 90.31 87 GLU A N 1
ATOM 696 C CA . GLU A 1 87 ? -54.441 -28.734 78.874 1.00 90.31 87 GLU A CA 1
ATOM 697 C C . GLU A 1 87 ? -55.648 -29.684 78.819 1.00 90.31 87 GLU A C 1
ATOM 699 O O . GLU A 1 87 ? -56.407 -29.761 79.784 1.00 90.31 87 GLU A O 1
ATOM 704 N N . GLU A 1 88 ? -55.817 -30.439 77.734 1.00 88.62 88 GLU A N 1
ATOM 705 C CA . GLU A 1 88 ? -56.854 -31.468 77.593 1.00 88.62 88 GLU A CA 1
ATOM 706 C C . GLU A 1 88 ? -56.648 -32.618 78.589 1.00 88.62 88 GLU A C 1
ATOM 708 O O . GLU A 1 88 ? -57.595 -33.003 79.277 1.00 88.62 88 GLU A O 1
ATOM 713 N N . THR A 1 89 ? -55.414 -33.113 78.752 1.00 87.38 89 THR A N 1
ATOM 714 C CA . THR A 1 89 ? -55.101 -34.135 79.772 1.00 87.38 89 THR A CA 1
ATOM 715 C C . THR A 1 89 ? -55.304 -33.625 81.203 1.00 87.38 89 THR A C 1
ATOM 717 O O . THR A 1 89 ? -55.892 -34.336 82.018 1.00 87.38 89 THR A O 1
ATOM 720 N N . LEU A 1 90 ? -54.928 -32.377 81.510 1.00 86.19 90 LEU A N 1
ATOM 721 C CA . LEU A 1 90 ? -55.214 -31.752 82.809 1.00 86.19 90 LEU A CA 1
ATOM 722 C C . LEU A 1 90 ? -56.724 -31.616 83.066 1.00 86.19 90 LEU A C 1
ATOM 724 O O . LEU A 1 90 ? -57.185 -31.942 84.161 1.00 86.19 90 LEU A O 1
ATOM 728 N N . ARG A 1 91 ? -57.514 -31.203 82.065 1.00 84.50 91 ARG A N 1
ATOM 729 C CA . ARG A 1 91 ? -58.985 -31.148 82.168 1.00 84.50 91 ARG A CA 1
ATOM 730 C C . ARG A 1 91 ? -59.591 -32.535 82.386 1.00 84.50 91 ARG A C 1
ATOM 732 O O . ARG A 1 91 ? -60.473 -32.678 83.228 1.00 84.50 91 ARG A O 1
ATOM 739 N N . ALA A 1 92 ? -59.107 -33.559 81.682 1.00 85.12 92 ALA A N 1
ATOM 740 C CA . ALA A 1 92 ? -59.557 -34.938 81.869 1.00 85.12 92 ALA A CA 1
ATOM 741 C C . ALA A 1 92 ? -59.276 -35.447 83.296 1.00 85.12 92 ALA A C 1
ATOM 743 O O . ALA A 1 92 ? -60.162 -36.019 83.931 1.00 85.12 92 ALA A O 1
ATOM 744 N N . LEU A 1 93 ? -58.084 -35.168 83.840 1.00 82.25 93 LEU A N 1
ATOM 745 C CA . LEU A 1 93 ? -57.725 -35.514 85.221 1.00 82.25 93 LEU A CA 1
ATOM 746 C C . LEU A 1 93 ? -58.600 -34.794 86.262 1.00 82.25 93 LEU A C 1
ATOM 748 O O . LEU A 1 93 ? -58.930 -35.399 87.284 1.00 82.25 93 LEU A O 1
ATOM 752 N N . GLN A 1 94 ? -59.009 -33.548 85.995 1.00 78.88 94 GLN A N 1
ATOM 753 C CA . GLN A 1 94 ? -59.897 -32.754 86.858 1.00 78.88 94 GLN A CA 1
ATOM 754 C C . GLN A 1 94 ? -61.369 -33.203 86.801 1.00 78.88 94 GLN A C 1
ATOM 756 O O . GLN A 1 94 ? -62.038 -33.223 87.834 1.00 78.88 94 GLN A O 1
ATOM 761 N N . LEU A 1 95 ? -61.875 -33.599 85.626 1.00 78.12 95 LEU A N 1
ATOM 762 C CA . LEU A 1 95 ? -63.269 -34.036 85.429 1.00 78.12 95 LEU A CA 1
ATOM 763 C C . LEU A 1 95 ? -63.631 -35.311 86.209 1.00 78.12 95 LEU A C 1
ATOM 765 O O . LEU A 1 95 ? -64.786 -35.492 86.583 1.00 78.12 95 LEU A O 1
ATOM 769 N N . VAL A 1 96 ? -62.647 -36.166 86.505 1.00 73.12 96 VAL A N 1
ATOM 770 C CA . VAL A 1 96 ? -62.809 -37.378 87.338 1.00 73.12 96 VAL A CA 1
ATOM 771 C C . VAL A 1 96 ? -62.921 -37.039 88.845 1.00 73.12 96 VAL A C 1
ATOM 773 O O . VAL A 1 96 ? -63.123 -37.917 89.680 1.00 73.12 96 VAL A O 1
ATOM 776 N N . GLY A 1 97 ? -62.835 -35.756 89.211 1.00 68.19 97 GLY A N 1
ATOM 777 C CA . GLY A 1 97 ? -62.978 -35.243 90.574 1.00 68.19 97 GLY A CA 1
ATOM 778 C C . GLY A 1 97 ? -61.663 -34.695 91.125 1.00 68.19 97 GLY A C 1
ATOM 779 O O . GLY A 1 97 ? -60.586 -35.151 90.736 1.00 68.19 97 GLY A O 1
ATOM 780 N N . ALA A 1 98 ? -61.758 -33.723 92.038 1.00 72.19 98 ALA A N 1
ATOM 781 C CA . ALA A 1 98 ? -60.616 -32.987 92.579 1.00 72.19 98 ALA A CA 1
ATOM 782 C C . ALA A 1 98 ? -59.561 -33.920 93.201 1.00 72.19 98 ALA A C 1
ATOM 784 O O . ALA A 1 98 ? -59.815 -34.585 94.212 1.00 72.19 98 ALA A O 1
ATOM 785 N N . VAL A 1 99 ? -58.385 -33.955 92.577 1.00 74.75 99 VAL A N 1
ATOM 786 C CA . VAL A 1 99 ? -57.190 -34.655 93.058 1.00 74.75 99 VAL A CA 1
ATOM 787 C C . VAL A 1 99 ? -56.581 -33.823 94.192 1.00 74.75 99 VAL A C 1
ATOM 789 O O . VAL A 1 99 ? -56.358 -32.630 93.980 1.00 74.75 99 VAL A O 1
ATOM 792 N N . PRO A 1 100 ? -56.322 -34.405 95.376 1.00 73.81 100 PRO A N 1
ATOM 793 C CA . P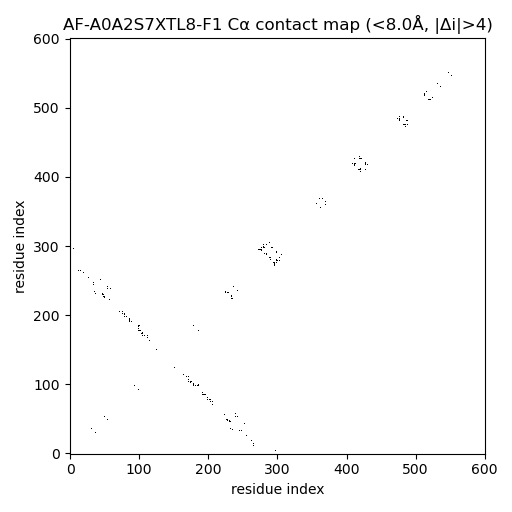RO A 1 100 ? -55.718 -33.668 96.478 1.00 73.81 100 PRO A CA 1
ATOM 794 C C . PRO A 1 100 ? -54.265 -33.300 96.161 1.00 73.81 100 PRO A C 1
ATOM 796 O O . PRO A 1 100 ? -53.538 -34.098 95.566 1.00 73.81 100 PRO A O 1
ATOM 799 N N . SER A 1 101 ? -53.824 -32.117 96.587 1.00 76.44 101 SER A N 1
ATOM 800 C CA . SER A 1 101 ? -52.437 -31.666 96.411 1.00 76.44 101 SER A CA 1
ATOM 801 C C . SER A 1 101 ? -51.582 -31.847 97.674 1.00 76.44 101 SER A C 1
ATOM 803 O O . SER A 1 101 ? -52.078 -31.835 98.801 1.00 76.44 101 SER A O 1
ATOM 805 N N . GLU A 1 102 ? -50.257 -31.961 97.517 1.00 77.62 102 GLU A N 1
ATOM 806 C CA . GLU A 1 102 ? -49.344 -31.976 98.675 1.00 77.62 102 GLU A CA 1
ATOM 807 C C . GLU A 1 102 ? -49.398 -30.663 99.480 1.00 77.62 102 GLU A C 1
ATOM 809 O O . GLU A 1 102 ? -49.182 -30.676 100.693 1.00 77.62 102 GLU A O 1
ATOM 814 N N . MET A 1 103 ? -49.752 -29.539 98.838 1.00 78.19 103 MET A N 1
ATOM 815 C CA . MET A 1 103 ? -49.968 -28.265 99.531 1.00 78.19 103 MET A CA 1
ATOM 816 C C . MET A 1 103 ? -51.217 -28.285 100.416 1.00 78.19 103 MET A C 1
ATOM 818 O O . MET A 1 103 ? -51.155 -27.780 101.534 1.00 78.19 103 MET A O 1
ATOM 822 N N . GLU A 1 104 ? -52.323 -28.887 99.970 1.00 79.44 104 GLU A N 1
ATOM 823 C CA . GLU A 1 104 ? -53.525 -29.064 100.803 1.00 79.44 104 GLU A CA 1
ATOM 824 C C . GLU A 1 104 ? -53.218 -29.919 102.037 1.00 79.44 104 GLU A C 1
ATOM 826 O O . GLU A 1 104 ? -53.596 -29.555 103.150 1.00 79.44 104 GLU A O 1
ATOM 831 N N . LEU A 1 105 ? -52.445 -31.002 101.879 1.00 83.62 105 LEU A N 1
ATOM 832 C CA . LEU A 1 105 ? -51.985 -31.802 103.018 1.00 83.62 105 LEU A CA 1
ATOM 833 C C . LEU A 1 105 ? -51.087 -30.993 103.966 1.00 83.62 105 LEU A C 1
ATOM 835 O O . LEU A 1 105 ? -51.199 -31.134 105.185 1.00 83.62 105 LEU A O 1
ATOM 839 N N . ALA A 1 106 ? -50.193 -30.152 103.439 1.00 82.94 106 ALA A N 1
ATOM 840 C CA . ALA A 1 106 ? -49.337 -29.291 104.253 1.00 82.94 106 ALA A CA 1
ATOM 841 C C . ALA A 1 106 ? -50.147 -28.233 105.028 1.00 82.94 106 ALA A C 1
ATOM 843 O O . ALA A 1 106 ? -49.891 -28.020 106.214 1.00 82.94 106 ALA A O 1
ATOM 844 N N . GLN A 1 107 ? -51.155 -27.624 104.397 1.00 82.06 107 GLN A N 1
ATOM 845 C CA . GLN A 1 107 ? -52.065 -26.662 105.025 1.00 82.06 107 GLN A CA 1
ATOM 846 C C . GLN A 1 107 ? -52.924 -27.321 106.114 1.00 82.06 107 GLN A C 1
ATOM 848 O O . GLN A 1 107 ? -52.949 -26.832 107.244 1.00 82.06 107 GLN A O 1
ATOM 853 N N . ALA A 1 108 ? -53.538 -28.473 105.826 1.00 83.62 108 ALA A N 1
ATOM 854 C CA . ALA A 1 108 ? -54.323 -29.228 106.802 1.00 83.62 108 ALA A CA 1
ATOM 855 C C . ALA A 1 108 ? -53.464 -29.681 108.000 1.00 83.62 108 ALA A C 1
ATOM 857 O O . ALA A 1 108 ? -53.873 -29.543 109.154 1.00 83.62 108 ALA A O 1
ATOM 858 N N . ARG A 1 109 ? -52.225 -30.142 107.757 1.00 86.19 109 ARG A N 1
ATOM 859 C CA . ARG A 1 109 ? -51.255 -30.458 108.824 1.00 86.19 109 ARG A CA 1
ATOM 860 C C . ARG A 1 109 ? -50.930 -29.235 109.677 1.00 86.19 109 ARG A C 1
ATOM 862 O O . ARG A 1 109 ? -50.923 -29.350 110.898 1.00 86.19 109 ARG A O 1
ATOM 869 N N . HIS A 1 110 ? -50.712 -28.074 109.060 1.00 86.00 110 HIS A N 1
ATOM 870 C CA . HIS A 1 110 ? -50.443 -26.833 109.783 1.00 86.00 110 HIS A CA 1
ATOM 871 C C . HIS A 1 110 ? -51.625 -26.423 110.678 1.00 86.00 110 HIS A C 1
ATOM 873 O O . HIS A 1 110 ? -51.426 -26.130 111.856 1.00 86.00 110 HIS A O 1
ATOM 879 N N . GLN A 1 111 ? -52.857 -26.484 110.164 1.00 83.25 111 GLN A N 1
ATOM 880 C CA . GLN A 1 111 ? -54.078 -26.194 110.925 1.00 83.25 111 GLN A CA 1
ATOM 881 C C . GLN A 1 111 ? -54.291 -27.179 112.088 1.00 83.25 111 GLN A C 1
ATOM 883 O O . GLN A 1 111 ? -54.556 -26.761 113.217 1.00 83.25 111 GLN A O 1
ATOM 888 N N . ARG A 1 112 ? -54.099 -28.484 111.851 1.00 87.50 112 ARG A N 1
ATOM 889 C CA . ARG A 1 112 ? -54.101 -29.518 112.900 1.00 87.50 112 ARG A CA 1
ATOM 890 C C . ARG A 1 112 ? -53.064 -29.217 113.984 1.00 87.50 112 ARG A C 1
ATOM 892 O O . ARG A 1 112 ? -53.375 -29.317 115.168 1.00 87.50 112 ARG A O 1
ATOM 899 N N . ASP A 1 113 ? -51.845 -28.849 113.598 1.00 86.50 113 ASP A N 1
ATOM 900 C CA . ASP A 1 113 ? -50.751 -28.606 114.540 1.00 86.50 113 ASP A CA 1
ATOM 901 C C . ASP A 1 113 ? -50.984 -27.339 115.379 1.00 86.50 113 ASP A C 1
ATOM 903 O O . ASP A 1 113 ? -50.701 -27.354 116.578 1.00 86.50 113 ASP A O 1
ATOM 907 N N . GLN A 1 114 ? -51.589 -26.291 114.806 1.00 84.88 114 GLN A N 1
ATOM 908 C CA . GLN A 1 114 ? -52.064 -25.118 115.553 1.00 84.88 114 GLN A CA 1
ATOM 909 C C . GLN A 1 114 ? -53.122 -25.501 116.606 1.00 84.88 114 GLN A C 1
ATOM 911 O O . GLN A 1 114 ? -52.967 -25.172 117.785 1.00 84.88 114 GLN A O 1
ATOM 916 N N . LEU A 1 115 ? -54.167 -26.243 116.215 1.00 83.06 115 LEU A N 1
ATOM 917 C CA . LEU A 1 115 ? -55.229 -26.691 117.130 1.00 83.06 115 LEU A CA 1
ATOM 918 C C . LEU A 1 115 ? -54.682 -27.623 118.228 1.00 83.06 115 LEU A C 1
ATOM 920 O O . LEU A 1 115 ? -55.058 -27.514 119.396 1.00 83.06 115 LEU A O 1
ATOM 924 N N . LEU A 1 116 ? -53.737 -28.503 117.887 1.00 83.62 116 LEU A N 1
ATOM 925 C CA . LEU A 1 116 ? -53.072 -29.390 118.842 1.00 83.62 116 LEU A CA 1
ATOM 926 C C . LEU A 1 116 ? -52.176 -28.618 119.825 1.00 83.62 116 LEU A C 1
ATOM 928 O O . LEU A 1 116 ? -52.112 -28.982 121.001 1.00 83.62 116 LEU A O 1
ATOM 932 N N . GLN A 1 117 ? -51.495 -27.554 119.386 1.00 83.25 117 GLN A N 1
ATOM 933 C CA . GLN A 1 117 ? -50.753 -26.666 120.288 1.00 83.25 117 GLN A CA 1
ATOM 934 C C . GLN A 1 117 ? -51.692 -25.945 121.262 1.00 83.25 117 GLN A C 1
ATOM 936 O O . GLN A 1 117 ? -51.408 -25.928 122.461 1.00 83.25 117 GLN A O 1
ATOM 941 N N . GLN A 1 118 ? -52.832 -25.435 120.785 1.00 79.25 118 GLN A N 1
ATOM 942 C CA . GLN A 1 118 ? -53.865 -24.836 121.639 1.00 79.25 118 GLN A CA 1
ATOM 943 C C . GLN A 1 118 ? -54.429 -25.850 122.650 1.00 79.25 118 GLN A C 1
ATOM 945 O O . GLN A 1 118 ? -54.592 -25.531 123.824 1.00 79.25 118 GLN A O 1
ATOM 950 N N . LEU A 1 119 ? -54.659 -27.106 122.255 1.00 79.56 119 LEU A N 1
ATOM 951 C CA . LEU A 1 119 ? -55.114 -28.139 123.192 1.00 79.56 119 LEU A CA 1
ATOM 952 C C . LEU A 1 119 ? -54.046 -28.472 124.250 1.00 79.56 119 LEU A C 1
ATOM 954 O O . LEU A 1 119 ? -54.370 -28.630 125.429 1.00 79.56 119 LEU A O 1
ATOM 958 N N . LYS A 1 120 ? -52.766 -28.530 123.860 1.00 77.12 120 LYS A N 1
ATOM 959 C CA . LYS A 1 120 ? -51.645 -28.766 124.785 1.00 77.12 120 LYS A CA 1
ATOM 960 C C . LYS A 1 120 ? -51.515 -27.653 125.824 1.00 77.12 120 LYS A C 1
ATOM 962 O O . LYS A 1 120 ? -51.413 -27.968 127.009 1.00 77.12 120 LYS A O 1
ATOM 967 N N . THR A 1 121 ? -51.561 -26.379 125.430 1.00 74.06 121 THR A N 1
ATOM 968 C CA . THR A 1 121 ? -51.469 -25.267 126.396 1.00 74.06 121 THR A CA 1
ATOM 969 C C . THR A 1 121 ? -52.615 -25.300 127.411 1.00 74.06 121 THR A C 1
ATOM 971 O O . THR A 1 121 ? -52.391 -25.011 128.582 1.00 74.06 121 THR A O 1
ATOM 974 N N . LEU A 1 122 ? -53.811 -25.749 127.018 1.00 68.88 122 LEU A N 1
ATOM 975 C CA . LEU A 1 122 ? -54.976 -25.869 127.905 1.00 68.88 122 LEU A CA 1
ATOM 976 C C . LEU A 1 122 ? -54.995 -27.119 128.799 1.00 68.88 122 LEU A C 1
ATOM 978 O O . LEU A 1 122 ? -55.674 -27.127 129.832 1.00 68.88 122 LEU A O 1
ATOM 982 N N . LEU A 1 123 ? -54.285 -28.183 128.426 1.00 67.81 123 LEU A N 1
ATOM 983 C CA . LEU A 1 123 ? -54.141 -29.386 129.253 1.00 67.81 123 LEU A CA 1
ATOM 984 C C . LEU A 1 123 ? -53.005 -29.239 130.274 1.00 67.81 123 LEU A C 1
ATOM 986 O O . LEU A 1 123 ? -53.207 -29.557 131.443 1.00 67.81 123 LEU A O 1
ATOM 990 N N . PHE A 1 124 ? -51.856 -28.692 129.866 1.00 64.56 124 PHE A N 1
ATOM 991 C CA . PHE A 1 124 ? -50.672 -28.558 130.725 1.00 64.56 124 PHE A CA 1
ATOM 992 C C . PHE A 1 124 ? -50.641 -27.277 131.582 1.00 64.56 124 PHE A C 1
ATOM 994 O O . PHE A 1 124 ? -49.772 -27.143 132.438 1.00 64.56 124 PHE A O 1
ATOM 1001 N N . ALA A 1 125 ? -51.599 -26.353 131.429 1.00 58.34 125 ALA A N 1
ATOM 1002 C CA . ALA A 1 125 ? -51.723 -25.175 132.300 1.00 58.34 125 ALA A CA 1
ATOM 1003 C C . ALA A 1 125 ? -52.227 -25.479 133.729 1.00 58.34 125 ALA A C 1
ATOM 1005 O O . ALA A 1 125 ? -52.228 -24.583 134.573 1.00 58.34 125 ALA A O 1
ATOM 1006 N N . SER A 1 126 ? -52.684 -26.706 134.015 1.00 46.34 126 SER A N 1
ATOM 1007 C CA . SER A 1 126 ? -53.361 -27.052 135.275 1.00 46.34 126 SER A CA 1
ATOM 1008 C C . SER A 1 126 ? -52.719 -28.211 136.051 1.00 46.34 126 SER A C 1
ATOM 1010 O O . SER A 1 126 ? -53.429 -29.110 136.491 1.00 46.34 126 SER A O 1
ATOM 1012 N N . GLU A 1 127 ? -51.401 -28.162 136.277 1.00 36.59 127 GLU A N 1
ATOM 1013 C CA . GLU A 1 127 ? -50.725 -28.930 137.338 1.00 36.59 127 GLU A CA 1
ATOM 1014 C C . GLU A 1 127 ? -49.662 -28.084 138.070 1.00 36.59 127 GLU A C 1
ATOM 1016 O O . GLU A 1 127 ? -48.679 -27.663 137.461 1.00 36.59 127 GLU A O 1
ATOM 1021 N N . PRO A 1 128 ? -49.801 -27.860 139.391 1.00 44.56 128 PRO A N 1
ATOM 1022 C CA . PRO A 1 128 ? -48.741 -27.293 140.214 1.00 44.56 128 PRO A CA 1
ATOM 1023 C C . PRO A 1 128 ? -48.154 -28.337 141.180 1.00 44.56 128 PRO A C 1
ATOM 1025 O O . PRO A 1 128 ? -48.803 -28.674 142.172 1.00 44.56 128 PRO A O 1
ATOM 1028 N N . ARG A 1 129 ? -46.899 -28.783 140.973 1.00 36.28 129 ARG A N 1
ATOM 1029 C CA . ARG A 1 129 ? -46.012 -29.248 142.071 1.00 36.28 129 ARG A CA 1
ATOM 1030 C C . ARG A 1 129 ? -44.532 -29.448 141.690 1.00 36.28 129 ARG A C 1
ATOM 1032 O O . ARG A 1 129 ? -44.158 -30.377 140.996 1.00 36.28 129 ARG A O 1
ATOM 1039 N N . SER A 1 130 ? -43.698 -28.616 142.312 1.00 36.72 130 SER A N 1
ATOM 1040 C CA . SER A 1 130 ? -42.522 -29.019 143.104 1.00 36.72 130 SER A CA 1
ATOM 1041 C C . SER A 1 130 ? -41.413 -29.921 142.512 1.00 36.72 130 SER A C 1
ATOM 1043 O O . SER A 1 130 ? -41.434 -31.135 142.669 1.00 36.72 130 SER A O 1
ATOM 1045 N N . ARG A 1 131 ? -40.296 -29.257 142.166 1.00 34.38 131 ARG A N 1
ATOM 1046 C CA . ARG A 1 131 ? -38.932 -29.537 142.689 1.00 34.38 131 ARG A CA 1
ATOM 1047 C C . ARG A 1 131 ? -38.222 -30.850 142.275 1.00 34.38 131 ARG A C 1
ATOM 1049 O O . ARG A 1 131 ? -38.203 -31.795 143.052 1.00 34.38 131 ARG A O 1
ATOM 1056 N N . SER A 1 132 ? -37.431 -30.812 141.194 1.00 32.78 132 SER A N 1
ATOM 1057 C CA . SER A 1 132 ? -35.984 -31.153 141.214 1.00 32.78 132 SER A CA 1
ATOM 1058 C C . SER A 1 132 ? -35.302 -30.858 139.864 1.00 32.78 132 SER A C 1
ATOM 1060 O O . SER A 1 132 ? -35.947 -30.857 138.824 1.00 32.78 132 SER A O 1
ATOM 1062 N N . ALA A 1 133 ? -34.000 -30.581 139.897 1.00 35.25 133 ALA A N 1
ATOM 1063 C CA . ALA A 1 133 ? -33.153 -30.149 138.784 1.00 35.25 133 ALA A CA 1
ATOM 1064 C C . ALA A 1 133 ? -32.992 -31.162 137.625 1.00 35.25 133 ALA A C 1
ATOM 1066 O O . ALA A 1 133 ? -32.909 -32.360 137.873 1.00 35.25 133 ALA A O 1
ATOM 1067 N N . VAL A 1 134 ? -32.775 -30.662 136.394 1.00 36.22 134 VAL A N 1
ATOM 1068 C CA . VAL A 1 134 ? -31.469 -30.701 135.683 1.00 36.22 134 VAL A CA 1
ATOM 1069 C C . VAL A 1 134 ? -31.508 -29.869 134.374 1.00 36.22 134 VAL A C 1
ATOM 1071 O O . VAL A 1 134 ? -32.528 -29.768 133.710 1.00 36.22 134 VAL A O 1
ATOM 1074 N N . ALA A 1 135 ? -30.367 -29.233 134.086 1.00 35.34 135 ALA A N 1
ATOM 1075 C CA . ALA A 1 135 ? -29.876 -28.525 132.888 1.00 35.34 135 ALA A CA 1
ATOM 1076 C C . ALA A 1 135 ? -30.710 -28.382 131.577 1.00 35.34 135 ALA A C 1
ATOM 1078 O O . ALA A 1 135 ? -31.083 -29.370 130.966 1.00 35.34 135 ALA A O 1
ATOM 1079 N N . LYS A 1 136 ? -30.767 -27.116 131.100 1.00 37.25 136 LYS A N 1
ATOM 1080 C CA . LYS A 1 136 ? -30.401 -26.549 129.760 1.00 37.25 136 LYS A CA 1
ATOM 1081 C C . LYS A 1 136 ? -30.754 -27.275 128.429 1.00 37.25 136 LYS A C 1
ATOM 1083 O O . LYS A 1 136 ? -30.647 -28.490 128.359 1.00 37.25 136 LYS A O 1
ATOM 1088 N N . PRO A 1 137 ? -30.834 -26.533 127.294 1.00 41.66 137 PRO A N 1
ATOM 1089 C CA . PRO A 1 137 ? -31.148 -25.107 127.105 1.00 41.66 137 PRO A CA 1
ATOM 1090 C C . PRO A 1 137 ? -32.321 -24.879 126.125 1.00 41.66 137 PRO A C 1
ATOM 1092 O O . PRO A 1 137 ? -32.782 -25.791 125.446 1.00 41.66 137 PRO A O 1
ATOM 1095 N N . ALA A 1 138 ? -32.792 -23.635 126.042 1.00 32.00 138 ALA A N 1
ATOM 1096 C CA . ALA A 1 138 ? -33.788 -23.212 125.061 1.00 32.00 138 ALA A CA 1
ATOM 1097 C C . ALA A 1 138 ? -33.127 -22.724 123.766 1.00 32.00 138 ALA A C 1
ATOM 1099 O O . ALA A 1 138 ? -32.134 -22.010 123.844 1.00 32.00 138 ALA A O 1
ATOM 1100 N N . GLU A 1 139 ? -33.747 -23.016 122.618 1.00 31.80 139 GLU A N 1
ATOM 1101 C CA . GLU A 1 139 ? -33.741 -22.132 121.443 1.00 31.80 139 GLU A CA 1
ATOM 1102 C C . GLU A 1 139 ? -34.857 -22.534 120.457 1.00 31.80 139 GLU A C 1
ATOM 1104 O O . GLU A 1 139 ? -34.659 -23.323 119.541 1.00 31.80 139 GLU A O 1
ATOM 1109 N N . PHE A 1 140 ? -36.065 -21.999 120.662 1.00 32.28 140 PHE A N 1
ATOM 1110 C CA . PHE A 1 140 ? -37.001 -21.716 119.568 1.00 32.28 140 PHE A CA 1
ATOM 1111 C C . PHE A 1 140 ? -37.980 -20.626 120.020 1.00 32.28 140 PHE A C 1
ATOM 1113 O O . PHE A 1 140 ? -38.693 -20.790 121.012 1.00 32.28 140 PHE A O 1
ATOM 1120 N N . SER A 1 141 ? -37.962 -19.479 119.340 1.00 32.19 141 SER A N 1
ATOM 1121 C CA . SER A 1 141 ? -38.681 -18.285 119.789 1.00 32.19 141 SER A CA 1
ATOM 1122 C C . SER A 1 141 ? -40.194 -18.414 119.649 1.00 32.19 141 SER A C 1
ATOM 1124 O O . SER A 1 141 ? -40.721 -18.716 118.580 1.00 32.19 141 SER A O 1
ATOM 1126 N N . LEU A 1 142 ? -40.886 -18.076 120.735 1.00 32.19 142 LEU A N 1
ATOM 1127 C CA . LEU A 1 142 ? -42.310 -17.763 120.741 1.00 32.19 142 LEU A CA 1
ATOM 1128 C C . LEU A 1 142 ? -42.577 -16.509 119.898 1.00 32.19 142 LEU A C 1
ATOM 1130 O O . LEU A 1 142 ? -41.904 -15.492 120.059 1.00 32.19 142 LEU A O 1
ATOM 1134 N N . SER A 1 143 ? -43.630 -16.549 119.086 1.00 33.34 143 SER A N 1
ATOM 1135 C CA . SER A 1 143 ? -44.297 -15.353 118.577 1.00 33.34 143 SER A CA 1
ATOM 1136 C C . SER A 1 143 ? -45.803 -15.531 118.738 1.00 33.34 143 SER A C 1
ATOM 1138 O O . SER A 1 143 ? -46.338 -16.585 118.409 1.00 33.34 143 SER A O 1
ATOM 1140 N N . GLN A 1 144 ? -46.460 -14.491 119.257 1.00 34.88 144 GLN A N 1
ATOM 1141 C CA . GLN A 1 144 ? -47.913 -14.372 119.445 1.00 34.88 144 GLN A CA 1
ATOM 1142 C C . GLN A 1 144 ? -48.564 -15.353 120.437 1.00 34.88 144 GLN A C 1
ATOM 1144 O O . GLN A 1 144 ? -49.307 -16.264 120.083 1.00 34.88 144 GLN A O 1
ATOM 1149 N N . ALA A 1 145 ? -48.397 -15.042 121.724 1.00 29.45 145 ALA A N 1
ATOM 1150 C CA . ALA A 1 145 ? -49.426 -15.328 122.718 1.00 29.45 145 ALA A CA 1
ATOM 1151 C C . ALA A 1 145 ? -50.439 -14.166 122.775 1.00 29.45 145 ALA A C 1
ATOM 1153 O O . ALA A 1 145 ? -50.020 -13.015 122.928 1.00 29.45 145 ALA A O 1
ATOM 1154 N N . PRO A 1 146 ? -51.753 -14.434 122.760 1.00 37.03 146 PRO A N 1
ATOM 1155 C CA . PRO A 1 146 ? -52.731 -13.638 123.488 1.00 37.03 146 PRO A CA 1
ATOM 1156 C C . PRO A 1 146 ? -52.699 -14.038 124.971 1.00 37.03 146 PRO A C 1
ATOM 1158 O O . PRO A 1 146 ? -52.552 -15.213 125.309 1.00 37.03 146 PRO A O 1
ATOM 1161 N N . ALA A 1 147 ? -52.827 -13.055 125.861 1.00 32.66 147 ALA A N 1
ATOM 1162 C CA . ALA A 1 147 ? -52.815 -13.258 127.310 1.00 32.66 147 ALA A CA 1
ATOM 1163 C C . ALA A 1 147 ? -54.217 -13.690 127.847 1.00 32.66 147 ALA A C 1
ATOM 1165 O O . ALA A 1 147 ? -55.076 -14.088 127.061 1.00 32.66 147 ALA A O 1
ATOM 1166 N N . PRO A 1 148 ? -54.452 -13.791 129.169 1.00 45.97 148 PRO A N 1
ATOM 1167 C CA . PRO A 1 148 ? -54.798 -15.060 129.799 1.00 45.97 148 PRO A CA 1
ATOM 1168 C C . PRO A 1 148 ? -56.296 -15.185 130.126 1.00 45.97 148 PRO A C 1
ATOM 1170 O O . PRO A 1 148 ? -56.820 -14.401 130.914 1.00 45.97 148 PRO A O 1
ATOM 1173 N N . ALA A 1 149 ? -56.974 -16.211 129.594 1.00 37.06 149 ALA A N 1
ATOM 1174 C CA . ALA A 1 149 ? -58.420 -16.389 129.812 1.00 37.06 149 ALA A CA 1
ATOM 1175 C C . ALA A 1 149 ? -58.906 -17.821 130.126 1.00 37.06 149 ALA A C 1
ATOM 1177 O O . ALA A 1 149 ? -60.077 -17.986 130.448 1.00 37.06 149 ALA A O 1
ATOM 1178 N N . LEU A 1 150 ? -58.057 -18.860 130.092 1.00 45.56 150 LEU A N 1
ATOM 1179 C CA . LEU A 1 150 ? -58.482 -20.257 130.331 1.00 45.56 150 LEU A CA 1
ATOM 1180 C C . LEU A 1 150 ? -57.879 -20.907 131.598 1.00 45.56 150 LEU A C 1
ATOM 1182 O O . LEU A 1 150 ? -57.616 -22.107 131.645 1.00 45.56 150 LEU A O 1
ATOM 1186 N N . ALA A 1 151 ? -57.759 -20.135 132.683 1.00 44.06 151 ALA A N 1
ATOM 1187 C CA . ALA A 1 151 ? -57.558 -20.686 134.035 1.00 44.06 151 ALA A CA 1
ATOM 1188 C C . ALA A 1 151 ? -58.841 -21.313 134.638 1.00 44.06 151 ALA A C 1
ATOM 1190 O O . ALA A 1 151 ? -58.799 -21.893 135.720 1.00 44.06 151 ALA A O 1
ATOM 1191 N N . ALA A 1 152 ? -59.974 -21.220 133.933 1.00 48.03 152 ALA A N 1
ATOM 1192 C CA . ALA A 1 152 ? -61.250 -21.843 134.288 1.00 48.03 152 ALA A CA 1
ATOM 1193 C C . ALA A 1 152 ? -61.929 -22.501 133.070 1.00 48.03 152 ALA A C 1
ATOM 1195 O O . ALA A 1 152 ? -63.153 -22.506 132.970 1.00 48.03 152 ALA A O 1
ATOM 1196 N N . ALA A 1 153 ? -61.133 -23.053 132.143 1.00 50.19 153 ALA A N 1
ATOM 1197 C CA . ALA A 1 153 ? -61.643 -23.805 130.998 1.00 50.19 153 ALA A CA 1
ATOM 1198 C C . ALA A 1 153 ? -62.564 -24.935 131.475 1.00 50.19 153 ALA A C 1
ATOM 1200 O O . ALA A 1 153 ? -62.116 -25.888 132.126 1.00 50.19 153 ALA A O 1
ATOM 1201 N N . THR A 1 154 ? -63.848 -24.834 131.155 1.00 53.28 154 THR A N 1
ATOM 1202 C CA . THR A 1 154 ? -64.831 -25.853 131.504 1.00 53.28 154 THR A CA 1
ATOM 1203 C C . THR A 1 154 ? -64.477 -27.171 130.821 1.00 53.28 154 THR A C 1
ATOM 1205 O O . THR A 1 154 ? -63.853 -27.214 129.755 1.00 53.28 154 THR A O 1
ATOM 1208 N N . LYS A 1 155 ? -64.915 -28.292 131.410 1.00 58.88 155 LYS A N 1
ATOM 1209 C CA . LYS A 1 155 ? -64.745 -29.614 130.787 1.00 58.88 155 LYS A CA 1
ATOM 1210 C C . LYS A 1 155 ? -65.314 -29.628 129.357 1.00 58.88 155 LYS A C 1
ATOM 1212 O O . LYS A 1 155 ? -64.720 -30.252 128.489 1.00 58.88 155 LYS A O 1
ATOM 1217 N N . ALA A 1 156 ? -66.391 -28.876 129.109 1.00 60.19 156 ALA A N 1
ATOM 1218 C CA . ALA A 1 156 ? -67.003 -28.706 127.795 1.00 60.19 156 ALA A CA 1
ATOM 1219 C C . ALA A 1 156 ? -66.071 -28.045 126.761 1.00 60.19 156 ALA A C 1
ATOM 1221 O O . ALA A 1 156 ? -65.968 -28.556 125.652 1.00 60.19 156 ALA A O 1
ATOM 1222 N N . GLU A 1 157 ? -65.353 -26.972 127.107 1.00 63.44 157 GLU A N 1
ATOM 1223 C CA . GLU A 1 157 ? -64.429 -26.290 126.180 1.00 63.44 157 GLU A CA 1
ATOM 1224 C C . GLU A 1 157 ? -63.214 -27.159 125.840 1.00 63.44 157 GLU A C 1
ATOM 1226 O O . GLU A 1 157 ? -62.843 -27.272 124.670 1.00 63.44 157 GLU A O 1
ATOM 1231 N N . LYS A 1 158 ? -62.644 -27.858 126.835 1.00 65.25 158 LYS A N 1
ATOM 1232 C CA . LYS A 1 158 ? -61.570 -28.837 126.588 1.00 65.25 158 LYS A CA 1
ATOM 1233 C C . LYS A 1 158 ? -62.052 -29.978 125.681 1.00 65.25 158 LYS A C 1
ATOM 1235 O O . LYS A 1 158 ? -61.317 -30.391 124.789 1.00 65.25 158 LYS A O 1
ATOM 1240 N N . THR A 1 159 ? -63.289 -30.456 125.856 1.00 72.19 159 THR A N 1
ATOM 1241 C CA . THR A 1 159 ? -63.898 -31.471 124.977 1.00 72.19 159 THR A CA 1
ATOM 1242 C C . THR A 1 159 ? -64.226 -30.926 123.581 1.00 72.19 159 THR A C 1
ATOM 1244 O O . THR A 1 159 ? -64.064 -31.650 122.603 1.00 72.19 159 THR A O 1
ATOM 1247 N N . ALA A 1 160 ? -64.636 -29.662 123.449 1.00 77.31 160 ALA A N 1
ATOM 1248 C CA . ALA A 1 160 ? -64.916 -29.037 122.156 1.00 77.31 160 ALA A CA 1
ATOM 1249 C C . ALA A 1 160 ? -63.642 -28.865 121.315 1.00 77.31 160 ALA A C 1
ATOM 1251 O O . ALA A 1 160 ? -63.637 -29.233 120.141 1.00 77.31 160 ALA A O 1
ATOM 1252 N N . LEU A 1 161 ? -62.548 -28.384 121.918 1.00 76.94 161 LEU A N 1
ATOM 1253 C CA . LEU A 1 161 ? -61.264 -28.259 121.224 1.00 76.94 161 LEU A CA 1
ATOM 1254 C C . LEU A 1 161 ? -60.634 -29.631 120.934 1.00 76.94 161 LEU A C 1
ATOM 1256 O O . LEU A 1 161 ? -60.096 -29.827 119.850 1.00 76.94 161 LEU A O 1
ATOM 1260 N N . ALA A 1 162 ? -60.762 -30.608 121.842 1.00 78.38 162 ALA A N 1
ATOM 1261 C CA . ALA A 1 162 ? -60.368 -31.991 121.558 1.00 78.38 162 ALA A CA 1
ATOM 1262 C C . ALA A 1 162 ? -61.110 -32.544 120.330 1.00 78.38 162 ALA A C 1
ATOM 1264 O O . ALA A 1 162 ? -60.473 -33.058 119.418 1.00 78.38 162 ALA A O 1
ATOM 1265 N N . LYS A 1 163 ? -62.428 -32.324 120.237 1.00 81.00 163 LYS A N 1
ATOM 1266 C CA . LYS A 1 163 ? -63.235 -32.724 119.076 1.00 81.00 163 LYS A CA 1
ATOM 1267 C C . LYS A 1 163 ? -62.838 -31.992 117.784 1.00 81.00 163 LYS A C 1
ATOM 1269 O O . LYS A 1 163 ? -62.901 -32.581 116.711 1.00 81.00 163 LYS A O 1
ATOM 1274 N N . GLN A 1 164 ? -62.407 -30.731 117.859 1.00 81.12 164 GLN A N 1
ATOM 1275 C CA . GLN A 1 164 ? -61.854 -30.009 116.702 1.00 81.12 164 GLN A CA 1
ATOM 1276 C C . GLN A 1 164 ? -60.492 -30.570 116.265 1.00 81.12 164 GLN A C 1
ATOM 1278 O O . GLN A 1 164 ? -60.252 -30.699 115.068 1.00 81.12 164 GLN A O 1
ATOM 1283 N N . VAL A 1 165 ? -59.627 -30.956 117.209 1.00 82.69 165 VAL A N 1
ATOM 1284 C CA . VAL A 1 165 ? -58.364 -31.649 116.907 1.00 82.69 165 VAL A CA 1
ATOM 1285 C C . VAL A 1 165 ? -58.628 -33.029 116.301 1.00 82.69 165 VAL A C 1
ATOM 1287 O O . VAL A 1 165 ? -57.994 -33.369 115.312 1.00 82.69 165 VAL A O 1
ATOM 1290 N N . GLU A 1 166 ? -59.583 -33.802 116.826 1.00 84.81 166 GLU A N 1
ATOM 1291 C CA . GLU A 1 166 ? -60.003 -35.094 116.257 1.00 84.81 166 GLU A CA 1
ATOM 1292 C C . GLU A 1 166 ? -60.509 -34.947 114.814 1.00 84.81 166 GLU A C 1
ATOM 1294 O O . GLU A 1 166 ? -60.114 -35.723 113.946 1.00 84.81 166 GLU A O 1
ATOM 1299 N N . LEU A 1 167 ? -61.323 -33.922 114.534 1.00 83.62 167 LEU A N 1
ATOM 1300 C CA . LEU A 1 167 ? -61.786 -33.611 113.178 1.00 83.62 167 LEU A CA 1
ATOM 1301 C C . LEU A 1 167 ? -60.629 -33.203 112.252 1.00 83.62 167 LEU A C 1
ATOM 1303 O O . LEU A 1 167 ? -60.547 -33.718 111.142 1.00 83.62 167 LEU A O 1
ATOM 1307 N N . ALA A 1 168 ? -59.702 -32.356 112.710 1.00 84.00 168 ALA A N 1
ATOM 1308 C CA . ALA A 1 168 ? -58.535 -31.947 111.922 1.00 84.00 168 ALA A CA 1
ATOM 1309 C C . ALA A 1 168 ? -57.528 -33.095 111.696 1.00 84.00 168 ALA A C 1
ATOM 1311 O O . ALA A 1 168 ? -56.864 -33.147 110.663 1.00 84.00 168 ALA A O 1
ATOM 1312 N N . VAL A 1 169 ? -57.409 -34.039 112.638 1.00 85.88 169 VAL A N 1
ATOM 1313 C CA . VAL A 1 169 ? -56.651 -35.287 112.448 1.00 85.88 169 VAL A CA 1
ATOM 1314 C C . VAL A 1 169 ? -57.332 -36.151 111.389 1.00 85.88 169 VAL A C 1
ATOM 1316 O O . VAL A 1 169 ? -56.668 -36.553 110.440 1.00 85.88 169 VAL A O 1
ATOM 1319 N N . ALA A 1 170 ? -58.647 -36.368 111.493 1.00 84.62 170 ALA A N 1
ATOM 1320 C CA . ALA A 1 170 ? -59.405 -37.144 110.513 1.00 84.62 170 ALA A CA 1
ATOM 1321 C C . ALA A 1 170 ? -59.356 -36.527 109.102 1.00 84.62 170 ALA A C 1
ATOM 1323 O O . ALA A 1 170 ? -59.252 -37.260 108.124 1.00 84.62 170 ALA A O 1
ATOM 1324 N N . GLU A 1 171 ? -59.375 -35.197 108.989 1.00 83.38 171 GLU A N 1
ATOM 1325 C CA . GLU A 1 171 ? -59.214 -34.465 107.728 1.00 83.38 171 GLU A CA 1
ATOM 1326 C C . GLU A 1 171 ? -57.805 -34.647 107.135 1.00 83.38 171 GLU A C 1
ATOM 1328 O O . GLU A 1 171 ? -57.668 -35.005 105.964 1.00 83.38 171 GLU A O 1
ATOM 1333 N N . VAL A 1 172 ? -56.749 -34.492 107.945 1.00 85.56 172 VAL A N 1
ATOM 1334 C CA . VAL A 1 172 ? -55.358 -34.743 107.519 1.00 85.56 172 VAL A CA 1
ATOM 1335 C C . VAL A 1 172 ? -55.151 -36.194 107.086 1.00 85.56 172 VAL A C 1
ATOM 1337 O O . VAL A 1 172 ? -54.517 -36.433 106.056 1.00 85.56 172 VAL A O 1
ATOM 1340 N N . ASP A 1 173 ? -55.688 -37.151 107.840 1.00 85.31 173 ASP A N 1
ATOM 1341 C CA . ASP A 1 173 ? -55.592 -38.573 107.520 1.00 85.31 173 ASP A CA 1
ATOM 1342 C C . ASP A 1 173 ? -56.399 -38.901 106.259 1.00 85.31 173 ASP A C 1
ATOM 1344 O O . ASP A 1 173 ? -55.897 -39.610 105.395 1.00 85.31 173 ASP A O 1
ATOM 1348 N N . GLN A 1 174 ? -57.590 -38.318 106.072 1.00 85.31 174 GLN A N 1
ATOM 1349 C CA . GLN A 1 174 ? -58.384 -38.473 104.850 1.00 85.31 174 GLN A CA 1
ATOM 1350 C C . GLN A 1 174 ? -57.661 -37.911 103.616 1.00 85.31 174 GLN A C 1
ATOM 1352 O O . GLN A 1 174 ? -57.665 -38.557 102.565 1.00 85.31 174 GLN A O 1
ATOM 1357 N N . ILE A 1 175 ? -57.014 -36.745 103.721 1.00 83.06 175 ILE A N 1
ATOM 1358 C CA . ILE A 1 175 ? -56.217 -36.167 102.628 1.00 83.06 175 ILE A CA 1
ATOM 1359 C C . ILE A 1 175 ? -54.984 -37.042 102.345 1.00 83.06 175 ILE A C 1
ATOM 1361 O O . ILE A 1 175 ? -54.702 -37.333 101.183 1.00 83.06 175 ILE A O 1
ATOM 1365 N N . ALA A 1 176 ? -54.284 -37.526 103.377 1.00 83.50 176 ALA A N 1
ATOM 1366 C CA . ALA A 1 176 ? -53.124 -38.408 103.227 1.00 83.50 176 ALA A CA 1
ATOM 1367 C C . ALA A 1 176 ? -53.490 -39.774 102.612 1.00 83.50 176 ALA A C 1
ATOM 1369 O O . ALA A 1 176 ? -52.799 -40.255 101.711 1.00 83.50 176 ALA A O 1
ATOM 1370 N N . ASP A 1 177 ? -54.601 -40.378 103.040 1.00 85.38 177 ASP A N 1
ATOM 1371 C CA . ASP A 1 177 ? -55.118 -41.626 102.479 1.00 85.38 177 ASP A CA 1
ATOM 1372 C C . ASP A 1 177 ? -55.561 -41.446 101.028 1.00 85.38 177 ASP A C 1
ATOM 1374 O O . ASP A 1 177 ? -55.292 -42.316 100.198 1.00 85.38 177 ASP A O 1
ATOM 1378 N N . ARG A 1 178 ? -56.205 -40.321 100.687 1.00 81.69 178 ARG A N 1
ATOM 1379 C CA . ARG A 1 178 ? -56.553 -40.016 99.293 1.00 81.69 178 ARG A CA 1
ATOM 1380 C C . ARG A 1 178 ? -55.312 -39.797 98.435 1.00 81.69 178 ARG A C 1
ATOM 1382 O O . ARG A 1 178 ? -55.229 -40.413 97.380 1.00 81.69 178 ARG A O 1
ATOM 1389 N N . LEU A 1 179 ? -54.322 -39.030 98.898 1.00 82.12 179 LEU A N 1
ATOM 1390 C CA . LEU A 1 179 ? -53.029 -38.881 98.212 1.00 82.12 179 LEU A CA 1
ATOM 1391 C C . LEU A 1 179 ? -52.353 -40.238 97.962 1.00 82.12 179 LEU A C 1
ATOM 1393 O O . LEU A 1 179 ? -51.807 -40.458 96.886 1.00 82.12 179 LEU A O 1
ATOM 1397 N N . ARG A 1 180 ? -52.439 -41.182 98.910 1.00 80.88 180 ARG A N 1
ATOM 1398 C CA . ARG A 1 180 ? -51.892 -42.538 98.746 1.00 80.88 180 ARG A CA 1
ATOM 1399 C C . ARG A 1 180 ? -52.701 -43.404 97.774 1.00 80.88 180 ARG A C 1
ATOM 1401 O O . ARG A 1 180 ? -52.108 -44.117 96.969 1.00 80.88 180 ARG A O 1
ATOM 1408 N N . ARG A 1 181 ? -54.036 -43.371 97.847 1.00 80.56 181 ARG A N 1
ATOM 1409 C CA . ARG A 1 181 ? -54.939 -44.145 96.966 1.00 80.56 181 ARG A CA 1
ATOM 1410 C C . ARG A 1 181 ? -54.940 -43.616 95.530 1.00 80.56 181 ARG A C 1
ATOM 1412 O O . ARG A 1 181 ? -55.079 -44.394 94.594 1.00 80.56 181 ARG A O 1
ATOM 1419 N N . GLU A 1 182 ? -54.772 -42.309 95.361 1.00 83.31 182 GLU A N 1
ATOM 1420 C CA . GLU A 1 182 ? -54.801 -41.602 94.077 1.00 83.31 182 GLU A CA 1
ATOM 1421 C C . GLU A 1 182 ? -53.392 -41.214 93.583 1.00 83.31 182 GLU A C 1
ATOM 1423 O O . GLU A 1 182 ? -53.272 -40.423 92.651 1.00 83.31 182 GLU A O 1
ATOM 1428 N N . ALA A 1 183 ? -52.323 -41.779 94.163 1.00 82.44 183 ALA A N 1
ATOM 1429 C CA . ALA A 1 183 ? -50.931 -41.361 93.948 1.00 82.44 183 ALA A CA 1
ATOM 1430 C C . ALA A 1 183 ? -50.514 -41.260 92.468 1.00 82.44 183 ALA A C 1
ATOM 1432 O O . ALA A 1 183 ? -49.810 -40.325 92.090 1.00 82.44 183 ALA A O 1
ATOM 1433 N N . GLN A 1 184 ? -50.993 -42.171 91.612 1.00 82.31 184 GLN A N 1
ATOM 1434 C CA . GLN A 1 184 ? -50.743 -42.100 90.170 1.00 82.31 184 GLN A CA 1
ATOM 1435 C C . GLN A 1 184 ? -51.382 -40.851 89.537 1.00 82.31 184 GLN A C 1
ATOM 1437 O O . GLN A 1 184 ? -50.716 -40.152 88.785 1.00 82.31 184 GLN A O 1
ATOM 1442 N N . ARG A 1 185 ? -52.628 -40.502 89.900 1.00 82.19 185 ARG A N 1
ATOM 1443 C CA . ARG A 1 185 ? -53.305 -39.284 89.407 1.00 82.19 185 ARG A CA 1
ATOM 1444 C C . ARG A 1 185 ? -52.580 -38.016 89.856 1.00 82.19 185 ARG A C 1
ATOM 1446 O O . ARG A 1 185 ? -52.475 -37.075 89.077 1.00 82.19 185 ARG A O 1
ATOM 1453 N N . VAL A 1 186 ? -52.074 -38.004 91.093 1.00 85.19 186 VAL A N 1
ATOM 1454 C CA . VAL A 1 186 ? -51.276 -36.896 91.647 1.00 85.19 186 VAL A CA 1
ATOM 1455 C C . VAL A 1 186 ? -49.977 -36.732 90.852 1.00 85.19 186 VAL A C 1
ATOM 1457 O O . VAL A 1 186 ? -49.641 -35.621 90.445 1.00 85.19 186 VAL A O 1
ATOM 1460 N N . HIS A 1 187 ? -49.281 -37.836 90.560 1.00 85.88 187 HIS A N 1
ATOM 1461 C CA . HIS A 1 187 ? -48.070 -37.838 89.737 1.00 85.88 187 HIS A CA 1
ATOM 1462 C C . HIS A 1 187 ? -48.334 -37.392 88.290 1.00 85.88 187 HIS A C 1
ATOM 1464 O O . HIS A 1 187 ? -47.602 -36.551 87.764 1.00 85.88 187 HIS A O 1
ATOM 1470 N N . ASP A 1 188 ? -49.390 -37.908 87.657 1.00 86.38 188 ASP A N 1
ATOM 1471 C CA . ASP A 1 188 ? -49.768 -37.567 86.283 1.00 86.38 188 ASP A CA 1
ATOM 1472 C C . ASP A 1 188 ? -50.161 -36.086 86.175 1.00 86.38 188 ASP A C 1
ATOM 1474 O O . ASP A 1 188 ? -49.722 -35.394 85.255 1.00 86.38 188 ASP A O 1
ATOM 1478 N N . GLN A 1 189 ? -50.912 -35.563 87.152 1.00 86.69 189 GLN A N 1
ATOM 1479 C CA . GLN A 1 189 ? -51.265 -34.145 87.219 1.00 86.69 189 GLN A CA 1
ATOM 1480 C C . GLN A 1 189 ? -50.036 -33.265 87.455 1.00 86.69 189 GLN A C 1
ATOM 1482 O O . GLN A 1 189 ? -49.872 -32.281 86.740 1.00 86.69 189 GLN A O 1
ATOM 1487 N N . ALA A 1 190 ? -49.161 -33.599 88.409 1.00 86.31 190 ALA A N 1
ATOM 1488 C CA . ALA A 1 190 ? -47.935 -32.838 88.659 1.00 86.31 190 ALA A CA 1
ATOM 1489 C C . ALA A 1 190 ? -47.019 -32.824 87.422 1.00 86.31 190 ALA A C 1
ATOM 1491 O O . ALA A 1 190 ? -46.496 -31.778 87.038 1.00 86.31 190 ALA A O 1
ATOM 1492 N N . THR A 1 191 ? -46.898 -33.963 86.736 1.00 89.81 191 THR A N 1
ATOM 1493 C CA . THR A 1 191 ? -46.133 -34.095 85.490 1.00 89.81 191 THR A CA 1
ATOM 1494 C C . THR A 1 191 ? -46.752 -33.274 84.357 1.00 89.81 191 THR A C 1
ATOM 1496 O O . THR A 1 191 ? -46.033 -32.571 83.647 1.00 89.81 191 THR A O 1
ATOM 1499 N N . ALA A 1 192 ? -48.075 -33.309 84.184 1.00 88.94 192 ALA A N 1
ATOM 1500 C CA . ALA A 1 192 ? -48.764 -32.505 83.179 1.00 88.94 192 ALA A CA 1
ATOM 1501 C C . ALA A 1 192 ? -48.701 -30.999 83.502 1.00 88.94 192 ALA A C 1
ATOM 1503 O O . ALA A 1 192 ? -48.498 -30.190 82.599 1.00 88.94 192 ALA A O 1
ATOM 1504 N N . GLN A 1 193 ? -48.776 -30.614 84.778 1.00 89.06 193 GLN A N 1
ATOM 1505 C CA . GLN A 1 193 ? -48.616 -29.232 85.237 1.00 89.06 193 GLN A CA 1
ATOM 1506 C C . GLN A 1 193 ? -47.206 -28.702 84.921 1.00 89.06 193 GLN A C 1
ATOM 1508 O O . GLN A 1 193 ? -47.079 -27.650 84.297 1.00 89.06 193 GLN A O 1
ATOM 1513 N N . ALA A 1 194 ? -46.158 -29.468 85.251 1.00 90.44 194 ALA A N 1
ATOM 1514 C CA . ALA A 1 194 ? -44.769 -29.119 84.952 1.00 90.44 194 ALA A CA 1
ATOM 1515 C C . ALA A 1 194 ? -44.492 -29.051 83.438 1.00 90.44 194 ALA A C 1
ATOM 1517 O O . ALA A 1 194 ? -43.812 -28.138 82.968 1.00 90.44 194 ALA A O 1
ATOM 1518 N N . ARG A 1 195 ? -45.064 -29.971 82.644 1.00 92.12 195 ARG A N 1
ATOM 1519 C CA . ARG A 1 195 ? -45.002 -29.910 81.172 1.00 92.12 195 ARG A CA 1
ATOM 1520 C C . ARG A 1 195 ? -45.715 -28.674 80.626 1.00 92.12 195 ARG A C 1
ATOM 1522 O O . ARG A 1 195 ? -45.162 -28.010 79.758 1.00 92.12 195 ARG A O 1
ATOM 1529 N N . ARG A 1 196 ? -46.894 -28.324 81.154 1.00 93.75 196 ARG A N 1
ATOM 1530 C CA . ARG A 1 196 ? -47.618 -27.099 80.778 1.00 93.75 196 ARG A CA 1
ATOM 1531 C C . ARG A 1 196 ? -46.760 -25.870 81.053 1.00 93.75 196 ARG A C 1
ATOM 1533 O O . ARG A 1 196 ? -46.603 -25.035 80.172 1.00 93.75 196 ARG A O 1
ATOM 1540 N N . GLU A 1 197 ? -46.181 -25.776 82.247 1.00 92.56 197 GLU A N 1
ATOM 1541 C CA . GLU A 1 197 ? -45.310 -24.666 82.641 1.00 92.56 197 GLU A CA 1
ATOM 1542 C C . GLU A 1 197 ? -44.084 -24.567 81.723 1.00 92.56 197 GLU A C 1
ATOM 1544 O O . GLU A 1 197 ? -43.833 -23.495 81.170 1.00 92.56 197 GLU A O 1
ATOM 1549 N N . SER A 1 198 ? -43.416 -25.690 81.437 1.00 93.31 198 SER A N 1
ATOM 1550 C CA . SER A 1 198 ? -42.307 -25.764 80.478 1.00 93.31 198 SER A CA 1
ATOM 1551 C C . SER A 1 198 ? -42.708 -25.299 79.069 1.00 93.31 198 SER A C 1
ATOM 1553 O O . SER A 1 198 ? -42.071 -24.391 78.536 1.00 93.31 198 SER A O 1
ATOM 1555 N N . CYS A 1 199 ? -43.805 -25.813 78.499 1.00 92.94 199 CYS A N 1
ATOM 1556 C CA . CYS A 1 199 ? -44.304 -25.375 77.190 1.00 92.94 199 CYS A CA 1
ATOM 1557 C C . CYS A 1 199 ? -44.717 -23.893 77.188 1.00 92.94 199 CYS A C 1
ATOM 1559 O O . CYS A 1 199 ? -44.454 -23.189 76.215 1.00 92.94 199 CYS A O 1
ATOM 1561 N N . THR A 1 200 ? -45.329 -23.375 78.263 1.00 93.00 200 THR A N 1
ATOM 1562 C CA . THR A 1 200 ? -45.659 -21.939 78.349 1.00 93.00 200 THR A CA 1
ATOM 1563 C C . THR A 1 200 ? -44.423 -21.055 78.453 1.00 93.00 200 THR A C 1
ATOM 1565 O O . THR A 1 200 ? -44.436 -19.956 77.902 1.00 93.00 200 THR A O 1
ATOM 1568 N N . GLN A 1 201 ? -43.355 -21.516 79.109 1.00 93.69 201 GLN A N 1
ATOM 1569 C CA . GLN A 1 201 ? -42.100 -20.774 79.161 1.00 93.69 201 GLN A CA 1
ATOM 1570 C C . GLN A 1 201 ? -41.407 -20.788 77.796 1.00 93.69 201 GLN A C 1
ATOM 1572 O O . GLN A 1 201 ? -41.104 -19.722 77.276 1.00 93.69 201 GLN A O 1
ATOM 1577 N N . GLN A 1 202 ? -41.307 -21.951 77.145 1.00 93.19 202 GLN A N 1
ATOM 1578 C CA . GLN A 1 202 ? -40.783 -22.066 75.778 1.00 93.19 202 GLN A CA 1
ATOM 1579 C C . GLN A 1 202 ? -41.559 -21.190 74.779 1.00 93.19 202 GLN A C 1
ATOM 1581 O O . GLN A 1 202 ? -40.953 -20.554 73.924 1.00 93.19 202 GLN A O 1
ATOM 1586 N N . LEU A 1 203 ? -42.888 -21.082 74.909 1.00 93.50 203 LEU A N 1
ATOM 1587 C CA . LEU A 1 203 ? -43.701 -20.170 74.094 1.00 93.50 203 LEU A CA 1
ATOM 1588 C C . LEU A 1 203 ? -43.423 -18.683 74.377 1.00 93.50 203 LEU A C 1
ATOM 1590 O O . LEU A 1 203 ? -43.506 -17.878 73.450 1.00 93.50 203 LEU A O 1
ATOM 1594 N N . ARG A 1 204 ? -43.092 -18.299 75.619 1.00 93.19 204 ARG A N 1
ATOM 1595 C CA . ARG A 1 204 ? -42.670 -16.924 75.955 1.00 93.19 204 ARG A CA 1
ATOM 1596 C C . ARG A 1 204 ? -41.288 -16.615 75.396 1.00 93.19 204 ARG A C 1
ATOM 1598 O O . ARG A 1 204 ? -41.118 -15.565 74.784 1.00 93.19 204 ARG A O 1
ATOM 1605 N N . ASP A 1 205 ? -40.338 -17.526 75.578 1.00 93.06 205 ASP A N 1
ATOM 1606 C CA . ASP A 1 205 ? -38.967 -17.382 75.090 1.00 93.06 205 ASP A CA 1
ATOM 1607 C C . ASP A 1 205 ? -38.975 -17.274 73.553 1.00 93.06 205 ASP A C 1
ATOM 1609 O O . ASP A 1 205 ? -38.394 -16.354 72.978 1.00 93.06 205 ASP A O 1
ATOM 1613 N N . LEU A 1 206 ? -39.755 -18.127 72.880 1.00 93.62 206 LEU A N 1
ATOM 1614 C CA . LEU A 1 206 ? -39.948 -18.078 71.431 1.00 93.62 206 LEU A CA 1
ATOM 1615 C C . LEU A 1 206 ? -40.614 -16.768 70.974 1.00 93.62 206 LEU A C 1
ATOM 1617 O O . LEU A 1 206 ? -40.170 -16.170 69.995 1.00 93.62 206 LEU A O 1
ATOM 1621 N N . ALA A 1 207 ? -41.620 -16.266 71.699 1.00 91.25 207 ALA A N 1
ATOM 1622 C CA . ALA A 1 207 ? -42.231 -14.967 71.406 1.00 91.25 207 ALA A CA 1
ATOM 1623 C C . ALA A 1 207 ? -41.238 -13.795 71.549 1.00 91.25 207 ALA A C 1
ATOM 1625 O O . ALA A 1 207 ? -41.283 -12.865 70.744 1.00 91.25 207 ALA A O 1
ATOM 1626 N N . GLN A 1 208 ? -40.309 -13.852 72.510 1.00 91.94 208 GLN A N 1
ATOM 1627 C CA . GLN A 1 208 ? -39.215 -12.878 72.616 1.00 91.94 208 GLN A CA 1
ATOM 1628 C C . GLN A 1 208 ? -38.248 -12.987 71.429 1.00 91.94 208 GLN A C 1
ATOM 1630 O O . GLN A 1 208 ? -37.877 -11.963 70.859 1.00 91.94 208 GLN A O 1
ATOM 1635 N N . THR A 1 209 ? -37.882 -14.201 70.996 1.00 91.06 209 THR A N 1
ATOM 1636 C CA . THR A 1 209 ? -37.015 -14.364 69.811 1.00 91.06 209 THR A CA 1
ATOM 1637 C C . THR A 1 209 ? -37.668 -13.861 68.523 1.00 91.06 209 THR A C 1
ATOM 1639 O O . THR A 1 209 ? -36.996 -13.203 67.734 1.00 91.06 209 THR A O 1
ATOM 1642 N N . LEU A 1 210 ? -38.976 -14.079 68.337 1.00 90.69 210 LEU A N 1
ATOM 1643 C CA . LEU A 1 210 ? -39.736 -13.546 67.201 1.00 90.69 210 LEU A CA 1
ATOM 1644 C C . LEU A 1 210 ? -39.788 -12.009 67.217 1.00 90.69 210 LEU A C 1
ATOM 1646 O O . LEU A 1 210 ? -39.628 -11.384 66.172 1.00 90.69 210 LEU A O 1
ATOM 1650 N N . ALA A 1 211 ? -39.949 -11.388 68.391 1.00 90.62 211 ALA A N 1
ATOM 1651 C CA . ALA A 1 211 ? -39.905 -9.930 68.523 1.00 90.62 211 ALA A CA 1
ATOM 1652 C C . ALA A 1 211 ? -38.520 -9.354 68.163 1.00 90.62 211 ALA A C 1
ATOM 1654 O O . ALA A 1 211 ? -38.437 -8.379 67.419 1.00 90.62 211 ALA A O 1
ATOM 1655 N N . LEU A 1 212 ? -37.434 -9.994 68.613 1.00 91.50 212 LEU A N 1
ATOM 1656 C CA . LEU A 1 212 ? -36.063 -9.600 68.262 1.00 91.50 212 LEU A CA 1
ATOM 1657 C C . LEU A 1 212 ? -35.759 -9.798 66.766 1.00 91.50 212 LEU A C 1
ATOM 1659 O O . LEU A 1 212 ? -35.095 -8.962 66.158 1.00 91.50 212 LEU A O 1
ATOM 1663 N N . GLN A 1 213 ? -36.256 -10.877 66.150 1.00 91.88 213 GLN A N 1
ATOM 1664 C CA . GLN A 1 213 ? -36.142 -11.098 64.702 1.00 91.88 213 GLN A CA 1
ATOM 1665 C C . GLN A 1 213 ? -36.899 -10.028 63.902 1.00 91.88 213 GLN A C 1
ATOM 1667 O O . GLN A 1 213 ? -36.391 -9.555 62.886 1.00 91.88 213 GLN A O 1
ATOM 1672 N N . GLN A 1 214 ? -38.077 -9.606 64.371 1.00 90.75 214 GLN A N 1
ATOM 1673 C CA . GLN A 1 214 ? -38.850 -8.529 63.752 1.00 90.75 214 GLN A CA 1
ATOM 1674 C C . GLN A 1 214 ? -38.116 -7.178 63.835 1.00 90.75 214 GLN A C 1
ATOM 1676 O O . GLN A 1 214 ? -37.998 -6.491 62.822 1.00 90.75 214 GLN A O 1
ATOM 1681 N N . GLU A 1 215 ? -37.534 -6.832 64.988 1.00 92.81 215 GLU A N 1
ATOM 1682 C CA . GLU A 1 215 ? -36.704 -5.625 65.140 1.00 92.81 215 GLU A CA 1
ATOM 1683 C C . GLU A 1 215 ? -35.477 -5.659 64.206 1.00 92.81 215 GLU A C 1
ATOM 1685 O O . GLU A 1 215 ? -35.186 -4.688 63.503 1.00 92.81 215 GLU A O 1
ATOM 1690 N N . GLN A 1 216 ? -34.795 -6.806 64.104 1.00 92.12 216 GLN A N 1
ATOM 1691 C CA . GLN A 1 216 ? -33.690 -7.000 63.155 1.00 92.12 216 GLN A CA 1
ATOM 1692 C C . GLN A 1 216 ? -34.138 -6.854 61.692 1.00 92.12 216 GLN A C 1
ATOM 1694 O O . GLN A 1 216 ? -33.417 -6.257 60.889 1.00 92.12 216 GLN A O 1
ATOM 1699 N N . ARG A 1 217 ? -35.329 -7.355 61.340 1.00 92.81 217 ARG A N 1
ATOM 1700 C CA . ARG A 1 217 ? -35.929 -7.222 60.003 1.00 92.81 217 ARG A CA 1
ATOM 1701 C C . ARG A 1 217 ? -36.227 -5.760 59.662 1.00 92.81 217 ARG A C 1
ATOM 1703 O O . ARG A 1 217 ? -35.958 -5.332 58.540 1.00 92.81 217 ARG A O 1
ATOM 1710 N N . GLU A 1 218 ? -36.725 -4.986 60.622 1.00 92.31 218 GLU A N 1
ATOM 1711 C CA . GLU A 1 218 ? -37.001 -3.554 60.466 1.00 92.31 218 GLU A CA 1
ATOM 1712 C C . GLU A 1 218 ? -35.710 -2.733 60.311 1.00 92.31 218 GLU A C 1
ATOM 1714 O O . GLU A 1 218 ? -35.613 -1.916 59.393 1.00 92.31 218 GLU A O 1
ATOM 1719 N N . LEU A 1 219 ? -34.675 -3.008 61.111 1.00 93.69 219 LEU A N 1
ATOM 1720 C CA . LEU A 1 219 ? -33.347 -2.394 60.963 1.00 93.69 219 LEU A CA 1
ATOM 1721 C C . LEU A 1 219 ? -32.682 -2.751 59.619 1.00 93.69 219 LEU A C 1
ATOM 1723 O O . LEU A 1 219 ? -32.064 -1.898 58.968 1.00 93.69 219 LEU A O 1
ATOM 1727 N N . LEU A 1 220 ? -32.826 -3.998 59.156 1.00 93.19 220 LEU A N 1
ATOM 1728 C CA . LEU A 1 220 ? -32.316 -4.425 57.851 1.00 93.19 220 LEU A CA 1
ATOM 1729 C C . LEU A 1 220 ? -33.067 -3.733 56.699 1.00 93.19 220 LEU A C 1
ATOM 1731 O O . LEU A 1 220 ? -32.441 -3.296 55.735 1.00 93.19 220 LEU A O 1
ATOM 1735 N N . ALA A 1 221 ? -34.385 -3.553 56.818 1.00 90.69 221 ALA A N 1
ATOM 1736 C CA . ALA A 1 221 ? -35.180 -2.794 55.853 1.00 90.69 221 ALA A CA 1
ATOM 1737 C C . ALA A 1 221 ? -34.793 -1.303 55.817 1.00 90.69 221 ALA A C 1
ATOM 1739 O O . ALA A 1 221 ? -34.624 -0.743 54.735 1.00 90.69 221 ALA A O 1
ATOM 1740 N N . GLN A 1 222 ? -34.572 -0.665 56.971 1.00 91.94 222 GLN A N 1
ATOM 1741 C CA . GLN A 1 222 ? -34.1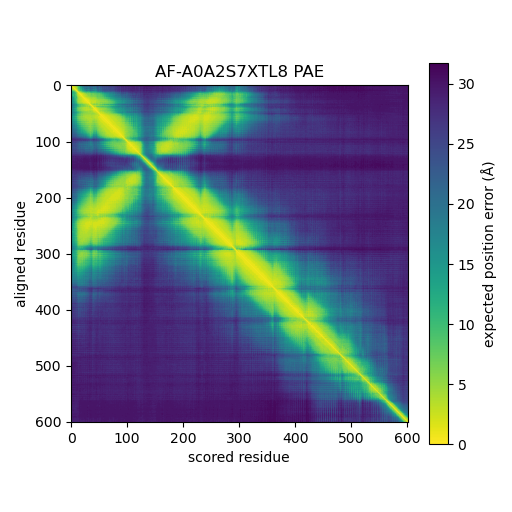16 0.730 57.036 1.00 91.94 222 GLN A CA 1
ATOM 1742 C C . GLN A 1 222 ? -32.723 0.915 56.416 1.00 91.94 222 GLN A C 1
ATOM 1744 O O . GLN A 1 222 ? -32.513 1.841 55.632 1.00 91.94 222 GLN A O 1
ATOM 1749 N N . SER A 1 223 ? -31.775 0.019 56.711 1.00 92.31 223 SER A N 1
ATOM 1750 C CA . SER A 1 223 ? -30.432 0.070 56.111 1.00 92.31 223 SER A CA 1
ATOM 1751 C C . SER A 1 223 ? -30.432 -0.238 54.608 1.00 92.31 223 SER A C 1
ATOM 1753 O O . SER A 1 223 ? -29.634 0.344 53.872 1.00 92.31 223 SER A O 1
ATOM 1755 N N . TRP A 1 224 ? -31.365 -1.066 54.126 1.00 93.44 224 TRP A N 1
ATOM 1756 C CA . TRP A 1 224 ? -31.611 -1.260 52.696 1.00 93.44 224 TRP A CA 1
ATOM 1757 C C . TRP A 1 224 ? -32.115 0.024 52.021 1.00 93.44 224 TRP A C 1
ATOM 1759 O O . TRP A 1 224 ? -31.547 0.434 51.012 1.00 93.44 224 TRP A O 1
ATOM 1769 N N . LEU A 1 225 ? -33.110 0.713 52.593 1.00 90.50 225 LEU A N 1
ATOM 1770 C CA . LEU A 1 225 ? -33.584 2.011 52.082 1.00 90.50 225 LEU A CA 1
ATOM 1771 C C . LEU A 1 225 ? -32.455 3.059 52.050 1.00 90.50 225 LEU A C 1
ATOM 1773 O O . LEU A 1 225 ? -32.260 3.741 51.043 1.00 90.50 225 LEU A O 1
ATOM 1777 N N . ALA A 1 226 ? -31.663 3.143 53.124 1.00 90.81 226 ALA A N 1
ATOM 1778 C CA . ALA A 1 226 ? -30.554 4.089 53.242 1.00 90.81 226 ALA A CA 1
ATOM 1779 C C . ALA A 1 226 ? -29.434 3.868 52.204 1.00 90.81 226 ALA A C 1
ATOM 1781 O O . ALA A 1 226 ? -28.749 4.823 51.844 1.00 90.81 226 ALA A O 1
ATOM 1782 N N . LEU A 1 227 ? -29.260 2.642 51.694 1.00 91.38 227 LEU A N 1
ATOM 1783 C CA . LEU A 1 227 ? -28.301 2.333 50.625 1.00 91.38 227 LEU A CA 1
ATOM 1784 C C . LEU A 1 227 ? -28.712 2.943 49.272 1.00 91.38 227 LEU A C 1
ATOM 1786 O O . LEU A 1 227 ? -27.854 3.347 48.487 1.00 91.38 227 LEU A O 1
ATOM 1790 N N . TRP A 1 228 ? -30.016 3.003 48.995 1.00 90.25 228 TRP A N 1
ATOM 1791 C CA . TRP A 1 228 ? -30.562 3.412 47.696 1.00 90.25 228 TRP A CA 1
ATOM 1792 C C . TRP A 1 228 ? -30.950 4.892 47.620 1.00 90.25 228 TRP A C 1
ATOM 1794 O O . TRP A 1 228 ? -30.930 5.467 46.530 1.00 90.25 228 TRP A O 1
ATOM 1804 N N . LEU A 1 229 ? -31.203 5.541 48.761 1.00 87.06 229 LEU A N 1
ATOM 1805 C CA . LEU A 1 229 ? -31.543 6.966 48.818 1.00 87.06 229 LEU A CA 1
ATOM 1806 C C . LEU A 1 229 ? -30.490 7.883 48.141 1.00 87.06 229 LEU A C 1
ATOM 1808 O O . LEU A 1 229 ? -30.891 8.715 47.327 1.00 87.06 229 LEU A O 1
ATOM 1812 N N . PRO A 1 230 ? -29.159 7.722 48.346 1.00 86.38 230 PRO A N 1
ATOM 1813 C CA . PRO A 1 230 ? -28.145 8.530 47.652 1.00 86.38 230 PRO A CA 1
ATOM 1814 C C . PRO A 1 230 ? -28.045 8.241 46.149 1.00 86.38 230 PRO A C 1
ATOM 1816 O O . PRO A 1 230 ? -27.438 9.014 45.411 1.00 86.38 230 PRO A O 1
ATOM 1819 N N . CYS A 1 231 ? -28.620 7.125 45.690 1.00 84.81 231 CYS A N 1
ATOM 1820 C CA . CYS A 1 231 ? -28.712 6.796 44.273 1.00 84.81 231 CYS A CA 1
ATOM 1821 C C . CYS A 1 231 ? -29.897 7.492 43.590 1.00 84.81 231 CYS A C 1
ATOM 1823 O O . CYS A 1 231 ? -29.967 7.443 42.371 1.00 84.81 231 CYS A O 1
ATOM 1825 N N . GLY A 1 232 ? -30.829 8.105 44.330 1.00 83.06 232 GLY A N 1
ATOM 1826 C CA . GLY A 1 232 ? -32.067 8.661 43.767 1.00 83.06 232 GLY A CA 1
ATOM 1827 C C . GLY A 1 232 ? -33.185 7.631 43.555 1.00 83.06 232 GLY A C 1
ATOM 1828 O O . GLY A 1 232 ? -34.133 7.911 42.829 1.00 83.06 232 GLY A O 1
ATOM 1829 N N . VAL A 1 233 ? -33.096 6.450 44.182 1.00 85.44 233 VAL A N 1
ATOM 1830 C CA . VAL A 1 233 ? -34.165 5.437 44.174 1.00 85.44 233 VAL A CA 1
ATOM 1831 C C . VAL A 1 233 ? -34.882 5.478 45.524 1.00 85.44 233 VAL A C 1
ATOM 1833 O O . VAL A 1 233 ? -34.401 4.924 46.510 1.00 85.44 233 VAL A O 1
ATOM 1836 N N . GLU A 1 234 ? -36.033 6.154 45.573 1.00 79.88 234 GLU A N 1
ATOM 1837 C CA . GLU A 1 234 ? -36.802 6.375 46.812 1.00 79.88 234 GLU A CA 1
ATOM 1838 C C . GLU A 1 234 ? -37.465 5.098 47.358 1.00 79.88 234 GLU A C 1
ATOM 1840 O O . GLU A 1 234 ? -37.630 4.948 48.568 1.00 79.88 234 GLU A O 1
ATOM 1845 N N . GLN A 1 235 ? -37.841 4.170 46.472 1.00 84.50 235 GLN A N 1
ATOM 1846 C CA . GLN A 1 235 ? -38.500 2.905 46.814 1.00 84.50 235 GLN A CA 1
ATOM 1847 C C . GLN A 1 235 ? -37.792 1.733 46.109 1.00 84.50 235 GLN A C 1
ATOM 1849 O O . GLN A 1 235 ? -38.169 1.361 44.995 1.00 84.50 235 GLN A O 1
ATOM 1854 N N . PRO A 1 236 ? -36.734 1.155 46.708 1.00 87.50 236 PRO A N 1
ATOM 1855 C CA . PRO A 1 236 ? -36.058 -0.007 46.147 1.00 87.50 236 PRO A CA 1
ATOM 1856 C C . PRO A 1 236 ? -36.932 -1.264 46.240 1.00 87.50 236 PRO A C 1
ATOM 1858 O O . PRO A 1 236 ? -37.559 -1.540 47.264 1.00 87.50 236 PRO A O 1
ATOM 1861 N N . LEU A 1 237 ? -36.910 -2.065 45.174 1.00 89.06 237 LEU A N 1
ATOM 1862 C CA . LEU A 1 237 ? -37.538 -3.388 45.114 1.00 89.06 237 LEU A CA 1
ATOM 1863 C C . LEU A 1 237 ? -36.878 -4.380 46.105 1.00 89.06 237 LEU A C 1
ATOM 1865 O O . LEU A 1 237 ? -35.825 -4.077 46.688 1.00 89.06 237 LEU A O 1
ATOM 1869 N N . PRO A 1 238 ? -37.438 -5.594 46.291 1.00 88.56 238 PRO A N 1
ATOM 1870 C CA . PRO A 1 238 ? -36.780 -6.646 47.061 1.00 88.56 238 PRO A CA 1
ATOM 1871 C C . PRO A 1 238 ? -35.343 -6.911 46.565 1.00 88.56 238 PRO A C 1
ATOM 1873 O O . PRO A 1 238 ? -35.094 -6.836 45.358 1.00 88.56 238 PRO A O 1
ATOM 1876 N N . PRO A 1 239 ? -34.384 -7.283 47.437 1.00 90.88 239 PRO A N 1
ATOM 1877 C CA . PRO A 1 239 ? -32.967 -7.372 47.066 1.00 90.88 239 PRO A CA 1
ATOM 1878 C C . PRO A 1 239 ? -32.643 -8.210 45.816 1.00 90.88 239 PRO A C 1
ATOM 1880 O O . PRO A 1 239 ? -31.775 -7.824 45.037 1.00 90.88 239 PRO A O 1
ATOM 1883 N N . ARG A 1 240 ? -33.375 -9.306 45.558 1.00 88.81 240 ARG A N 1
ATOM 1884 C CA . ARG A 1 240 ? -33.224 -10.133 44.338 1.00 88.81 240 ARG A CA 1
ATOM 1885 C C . ARG A 1 240 ? -33.646 -9.402 43.052 1.00 88.81 240 ARG A C 1
ATOM 1887 O O . ARG A 1 240 ? -33.008 -9.542 42.007 1.00 88.81 240 ARG A O 1
ATOM 1894 N N . GLU A 1 241 ? -34.705 -8.604 43.122 1.00 90.25 241 GLU A N 1
ATOM 1895 C CA . GLU A 1 241 ? -35.170 -7.789 41.996 1.00 90.25 241 GLU A CA 1
ATOM 1896 C C . GLU A 1 241 ? -34.247 -6.590 41.775 1.00 90.25 241 GLU A C 1
ATOM 1898 O O . GLU A 1 241 ? -33.894 -6.302 40.632 1.00 90.25 241 GLU A O 1
ATOM 1903 N N . MET A 1 242 ? -33.753 -5.962 42.850 1.00 91.00 242 MET A N 1
ATOM 1904 C CA . MET A 1 242 ? -32.744 -4.903 42.741 1.00 91.00 242 MET A CA 1
ATOM 1905 C C . MET A 1 242 ? -31.391 -5.402 42.229 1.00 91.00 242 MET A C 1
ATOM 1907 O O . MET A 1 242 ? -30.720 -4.652 41.530 1.00 91.00 242 MET A O 1
ATOM 1911 N N . GLN A 1 243 ? -30.997 -6.656 42.478 1.00 91.88 243 GLN A N 1
ATOM 1912 C CA . GLN A 1 243 ? -29.838 -7.260 41.806 1.00 91.88 243 GLN A CA 1
ATOM 1913 C C . GLN A 1 243 ? -30.059 -7.316 40.285 1.00 91.88 243 GLN A C 1
ATOM 1915 O O . GLN A 1 243 ? -29.217 -6.871 39.506 1.00 91.88 243 GLN A O 1
ATOM 1920 N N . SER A 1 244 ? -31.233 -7.788 39.858 1.00 91.25 244 SER A N 1
ATOM 1921 C CA . SER A 1 244 ? -31.619 -7.865 38.441 1.00 91.25 244 SER A CA 1
ATOM 1922 C C . SER A 1 244 ? -31.780 -6.481 37.791 1.00 91.25 244 SER A C 1
ATOM 1924 O O . SER A 1 244 ? -31.511 -6.303 36.602 1.00 91.25 244 SER A O 1
ATOM 1926 N N . TRP A 1 245 ? -32.205 -5.476 38.557 1.00 92.56 245 TRP A N 1
ATOM 1927 C CA . TRP A 1 245 ? -32.231 -4.077 38.138 1.00 92.56 245 TRP A CA 1
ATOM 1928 C C . TRP A 1 245 ? -30.815 -3.495 38.027 1.00 92.56 245 TRP A C 1
ATOM 1930 O O . TRP A 1 245 ? -30.491 -2.918 36.993 1.00 92.56 245 TRP A O 1
ATOM 1940 N N . LEU A 1 246 ? -29.940 -3.727 39.013 1.00 92.00 246 LEU A N 1
ATOM 1941 C CA . LEU A 1 246 ? -28.550 -3.260 39.007 1.00 92.00 246 LEU A CA 1
ATOM 1942 C C . LEU A 1 246 ? -27.775 -3.828 37.811 1.00 92.00 246 LEU A C 1
ATOM 1944 O O . LEU A 1 246 ? -27.018 -3.099 37.175 1.00 92.00 246 LEU A O 1
ATOM 1948 N N . HIS A 1 247 ? -27.978 -5.104 37.468 1.00 91.44 247 HIS A N 1
ATOM 1949 C CA . HIS A 1 247 ? -27.378 -5.692 36.267 1.00 91.44 247 HIS A CA 1
ATOM 1950 C C . HIS A 1 247 ? -27.834 -4.984 34.983 1.00 91.44 247 HIS A C 1
ATOM 1952 O O . HIS A 1 247 ? -26.994 -4.691 34.135 1.00 91.44 247 HIS A O 1
ATOM 1958 N N . ARG A 1 248 ? -29.127 -4.648 34.851 1.00 91.06 248 ARG A N 1
ATOM 1959 C CA . ARG A 1 248 ? -29.637 -3.865 33.709 1.00 91.06 248 ARG A CA 1
ATOM 1960 C C . ARG A 1 248 ? -29.077 -2.438 33.697 1.00 91.06 248 ARG A C 1
ATOM 1962 O O . ARG A 1 248 ? -28.610 -1.986 32.660 1.00 91.06 248 ARG A O 1
ATOM 1969 N N . ALA A 1 249 ? -29.046 -1.761 34.844 1.00 90.81 249 ALA A N 1
ATOM 1970 C CA . ALA A 1 249 ? -28.509 -0.408 34.973 1.00 90.81 249 ALA A CA 1
ATOM 1971 C C . ALA A 1 249 ? -27.007 -0.336 34.636 1.00 90.81 249 ALA A C 1
ATOM 1973 O O . ALA A 1 249 ? -26.581 0.552 33.900 1.00 90.81 249 ALA A O 1
ATOM 1974 N N . ASN A 1 250 ? -26.200 -1.288 35.115 1.00 91.56 250 ASN A N 1
ATOM 1975 C CA . ASN A 1 250 ? -24.772 -1.346 34.794 1.00 91.56 250 ASN A CA 1
ATOM 1976 C C . ASN A 1 250 ? -24.517 -1.721 33.328 1.00 91.56 250 ASN A C 1
ATOM 1978 O O . ASN A 1 250 ? -23.651 -1.112 32.707 1.00 91.56 250 ASN A O 1
ATOM 1982 N N . ARG A 1 251 ? -25.302 -2.643 32.752 1.00 91.94 251 ARG A N 1
ATOM 1983 C CA . ARG A 1 251 ? -25.249 -2.947 31.315 1.00 91.94 251 ARG A CA 1
ATOM 1984 C C . ARG A 1 251 ? -25.551 -1.703 30.470 1.00 91.94 251 ARG A C 1
ATOM 1986 O O . ARG A 1 251 ? -24.800 -1.416 29.545 1.00 91.94 251 ARG A O 1
ATOM 1993 N N . LEU A 1 252 ? -26.574 -0.925 30.834 1.00 91.69 252 LEU A N 1
ATOM 1994 C CA . LEU A 1 252 ? -26.894 0.327 30.147 1.00 91.69 252 LEU A CA 1
ATOM 1995 C C . LEU A 1 252 ? -25.764 1.362 30.275 1.00 91.69 252 LEU A C 1
ATOM 1997 O O . LEU A 1 252 ? -25.429 2.023 29.296 1.00 91.69 252 LEU A O 1
ATOM 2001 N N . ARG A 1 253 ? -25.129 1.486 31.451 1.00 91.56 253 ARG A N 1
ATOM 2002 C CA . ARG A 1 253 ? -23.941 2.347 31.628 1.00 91.56 253 ARG A CA 1
ATOM 2003 C C . ARG A 1 253 ? -22.792 1.921 30.709 1.00 91.56 253 ARG A C 1
ATOM 2005 O O . ARG A 1 253 ? -22.141 2.789 30.134 1.00 91.56 253 ARG A O 1
ATOM 2012 N N . GLU A 1 254 ? -22.569 0.618 30.549 1.00 90.56 254 GLU A N 1
ATOM 2013 C CA . GLU A 1 254 ? -21.539 0.063 29.667 1.00 90.56 254 GLU A CA 1
ATOM 2014 C C . GLU A 1 254 ? -21.860 0.293 28.179 1.00 90.56 254 GLU A C 1
ATOM 2016 O O . GLU A 1 254 ? -21.031 0.855 27.466 1.00 90.56 254 GLU A O 1
ATOM 2021 N N . GLN A 1 255 ? -23.074 -0.039 27.721 1.00 89.25 255 GLN A N 1
ATOM 2022 C CA . GLN A 1 255 ? -23.543 0.244 26.353 1.00 89.25 255 GLN A CA 1
ATOM 2023 C C . GLN A 1 255 ? -23.428 1.738 26.022 1.00 89.25 255 GLN A C 1
ATOM 2025 O O . GLN A 1 255 ? -22.925 2.113 24.963 1.00 89.25 255 GLN A O 1
ATOM 2030 N N . ALA A 1 256 ? -23.835 2.602 26.954 1.00 89.25 256 ALA A N 1
ATOM 2031 C CA . ALA A 1 256 ? -23.742 4.042 26.789 1.00 89.25 256 ALA A CA 1
ATOM 2032 C C . ALA A 1 256 ? -22.281 4.522 26.720 1.00 89.25 256 ALA A C 1
ATOM 2034 O O . ALA A 1 256 ? -21.988 5.429 25.948 1.00 89.25 256 ALA A O 1
ATOM 2035 N N . ALA A 1 257 ? -21.361 3.950 27.503 1.00 88.81 257 ALA A N 1
ATOM 2036 C CA . ALA A 1 257 ? -19.937 4.290 27.426 1.00 88.81 257 ALA A CA 1
ATOM 2037 C C . ALA A 1 257 ? -19.312 3.847 26.088 1.00 88.81 257 ALA A C 1
ATOM 2039 O O . ALA A 1 257 ? -18.592 4.623 25.461 1.00 88.81 257 ALA A O 1
ATOM 2040 N N . GLN A 1 258 ? -19.655 2.647 25.607 1.00 88.69 258 GLN A N 1
ATOM 2041 C CA . GLN A 1 258 ? -19.232 2.147 24.293 1.00 88.69 258 GLN A CA 1
ATOM 2042 C C . GLN A 1 258 ? -19.760 3.030 23.148 1.00 88.69 258 GLN A C 1
ATOM 2044 O O . GLN A 1 258 ? -19.036 3.297 22.188 1.00 88.69 258 GLN A O 1
ATOM 2049 N N . ALA A 1 259 ? -20.997 3.531 23.245 1.00 87.94 259 ALA A N 1
ATOM 2050 C CA . ALA A 1 259 ? -21.563 4.449 22.256 1.00 87.94 259 ALA A CA 1
ATOM 2051 C C . ALA A 1 259 ? -20.812 5.797 22.208 1.00 87.94 259 ALA A C 1
ATOM 2053 O O . ALA A 1 259 ? -20.539 6.313 21.121 1.00 87.94 259 ALA A O 1
ATOM 2054 N N . ASP A 1 260 ? -20.415 6.346 23.362 1.00 87.69 260 ASP A N 1
ATOM 2055 C CA . ASP A 1 260 ? -19.606 7.572 23.433 1.00 87.69 260 ASP A CA 1
ATOM 2056 C C . ASP A 1 260 ? -18.204 7.366 22.834 1.00 87.69 260 ASP A C 1
ATOM 2058 O O . ASP A 1 260 ? -17.753 8.198 22.044 1.00 87.69 260 ASP A O 1
ATOM 2062 N N . GLU A 1 261 ? -17.541 6.242 23.129 1.00 88.25 261 GLU A N 1
ATOM 2063 C CA . GLU A 1 261 ? -16.247 5.876 22.533 1.00 88.25 261 GLU A CA 1
ATOM 2064 C C . GLU A 1 261 ? -16.347 5.767 21.000 1.00 88.25 261 GLU A C 1
ATOM 2066 O O . GLU A 1 261 ? -15.538 6.342 20.264 1.00 88.25 261 GLU A O 1
ATOM 2071 N N . GLN A 1 262 ? -17.403 5.121 20.494 1.00 85.75 262 GLN A N 1
ATOM 2072 C CA . GLN A 1 262 ? -17.672 5.028 19.056 1.00 85.75 262 GLN A CA 1
ATOM 2073 C C . GLN A 1 262 ? -17.973 6.392 18.411 1.00 85.75 262 GLN A C 1
ATOM 2075 O O . GLN A 1 262 ? -17.609 6.604 17.248 1.00 85.75 262 GLN A O 1
ATOM 2080 N N . ARG A 1 263 ? -18.610 7.339 19.120 1.00 86.38 263 ARG A N 1
ATOM 2081 C CA . ARG A 1 263 ? -18.779 8.727 18.638 1.00 86.38 263 ARG A CA 1
ATOM 2082 C C . ARG A 1 263 ? -17.459 9.495 18.631 1.00 86.38 263 ARG A C 1
ATOM 2084 O O . ARG A 1 263 ? -17.199 10.208 17.659 1.00 86.38 263 ARG A O 1
ATOM 2091 N N . ALA A 1 264 ? -16.626 9.343 19.659 1.00 88.44 264 ALA A N 1
ATOM 2092 C CA . ALA A 1 264 ? -15.317 9.988 19.733 1.00 88.44 264 ALA A CA 1
ATOM 2093 C C . ALA A 1 264 ? -14.412 9.532 18.576 1.00 88.44 264 ALA A C 1
ATOM 2095 O O . ALA A 1 264 ? -13.960 10.367 17.789 1.00 88.44 264 ALA A O 1
ATOM 2096 N N . ALA A 1 265 ? -14.265 8.217 18.384 1.00 85.88 265 ALA A N 1
ATOM 2097 C CA . ALA A 1 265 ? -13.469 7.633 17.303 1.00 85.88 265 ALA A CA 1
ATOM 2098 C C . ALA A 1 265 ? -13.987 8.008 15.898 1.00 85.88 265 ALA A C 1
ATOM 2100 O O . ALA A 1 265 ? -13.204 8.243 14.975 1.00 85.88 265 ALA A O 1
ATOM 2101 N N . LEU A 1 266 ? -15.312 8.101 15.715 1.00 88.12 266 LEU A N 1
ATOM 2102 C CA . LEU A 1 266 ? -15.903 8.581 14.463 1.00 88.12 266 LEU A CA 1
ATOM 2103 C C . LEU A 1 266 ? -15.565 10.059 14.210 1.00 88.12 266 LEU A C 1
ATOM 2105 O O . LEU A 1 266 ? -15.153 10.412 13.107 1.00 88.12 266 LEU A O 1
ATOM 2109 N N . THR A 1 267 ? -15.694 10.907 15.231 1.00 88.94 267 THR A N 1
ATOM 2110 C CA . THR A 1 267 ? -15.404 12.348 15.138 1.00 88.94 267 THR A CA 1
ATOM 2111 C C . THR A 1 267 ? -13.922 12.603 14.855 1.00 88.94 267 THR A C 1
ATOM 2113 O O . THR A 1 267 ? -13.585 13.449 14.027 1.00 88.94 267 THR A O 1
ATOM 2116 N N . GLU A 1 268 ? -13.026 11.841 15.485 1.00 88.50 268 GLU A N 1
ATOM 2117 C CA . GLU A 1 268 ? -11.588 11.874 15.211 1.00 88.50 268 GLU A CA 1
ATOM 2118 C C . GLU A 1 268 ? -11.276 11.461 13.765 1.00 88.50 268 GLU A C 1
ATOM 2120 O O . GLU A 1 268 ? -10.591 12.194 13.050 1.00 88.50 268 GLU A O 1
ATOM 2125 N N . SER A 1 269 ? -11.848 10.351 13.288 1.00 85.12 269 SER A N 1
ATOM 2126 C CA . SER A 1 269 ? -11.683 9.896 11.901 1.00 85.12 269 SER A CA 1
ATOM 2127 C C . SER A 1 269 ? -12.170 10.936 10.880 1.00 85.12 269 SER A C 1
ATOM 2129 O O . SER A 1 269 ? -11.508 11.183 9.869 1.00 85.12 269 SER A O 1
ATOM 2131 N N . GLU A 1 270 ? -13.286 11.614 11.156 1.00 86.06 270 GLU A N 1
ATOM 2132 C CA . GLU A 1 270 ? -13.804 12.699 10.316 1.00 86.06 270 GLU A CA 1
ATOM 2133 C C . GLU A 1 270 ? -12.945 13.974 10.383 1.00 86.06 270 GLU A C 1
ATOM 2135 O O . GLU A 1 270 ? -12.810 14.683 9.382 1.00 86.06 270 GLU A O 1
ATOM 2140 N N . ASN A 1 271 ? -12.322 14.268 11.526 1.00 88.69 271 ASN A N 1
ATOM 2141 C CA . ASN A 1 271 ? -11.354 15.359 11.663 1.00 88.69 271 ASN A CA 1
ATOM 2142 C C . ASN A 1 271 ? -10.077 15.082 10.861 1.00 88.69 271 ASN A C 1
ATOM 2144 O O . ASN A 1 271 ? -9.656 15.944 10.088 1.00 88.69 271 ASN A O 1
ATOM 2148 N N . LEU A 1 272 ? -9.512 13.877 10.982 1.00 88.06 272 LEU A N 1
ATOM 2149 C CA . LEU A 1 272 ? -8.348 13.432 10.211 1.00 88.06 272 LEU A CA 1
ATOM 2150 C C . LEU A 1 272 ? -8.639 13.463 8.707 1.00 88.06 272 LEU A C 1
ATOM 2152 O O . LEU A 1 272 ? -7.884 14.064 7.947 1.00 88.06 272 LEU A O 1
ATOM 2156 N N . SER A 1 273 ? -9.781 12.915 8.280 1.00 86.88 273 SER A N 1
ATOM 2157 C CA . SER A 1 273 ? -10.226 12.943 6.880 1.00 86.88 273 SER A CA 1
ATOM 2158 C C . SER A 1 273 ? -10.324 14.374 6.332 1.00 86.88 273 SER A C 1
ATOM 2160 O O . SER A 1 273 ? -9.747 14.676 5.287 1.00 86.88 273 SER A O 1
ATOM 2162 N N . ARG A 1 274 ? -10.952 15.305 7.071 1.00 87.00 274 ARG A N 1
ATOM 2163 C CA . ARG A 1 274 ? -10.996 16.732 6.692 1.00 87.00 274 ARG A CA 1
ATOM 2164 C C . ARG A 1 274 ? -9.610 17.384 6.660 1.00 87.00 274 ARG A C 1
ATOM 2166 O O . ARG A 1 274 ? -9.365 18.227 5.798 1.00 87.00 274 ARG A O 1
ATOM 2173 N N . GLY A 1 275 ? -8.709 17.001 7.565 1.00 88.69 275 GLY A N 1
ATOM 2174 C CA . GLY A 1 275 ? -7.311 17.438 7.567 1.00 88.69 275 GLY A CA 1
ATOM 2175 C C . GLY A 1 275 ? -6.570 17.000 6.303 1.00 88.69 275 GLY A C 1
ATOM 2176 O O . GLY A 1 275 ? -5.986 17.835 5.615 1.00 88.69 275 GLY A O 1
ATOM 2177 N N . HIS A 1 276 ? -6.665 15.718 5.943 1.00 87.25 276 HIS A N 1
ATOM 2178 C CA . HIS A 1 276 ? -6.042 15.180 4.733 1.00 87.25 276 HIS A CA 1
ATOM 2179 C C . HIS A 1 276 ? -6.643 15.756 3.445 1.00 87.25 276 HIS A C 1
ATOM 2181 O O . HIS A 1 276 ? -5.887 16.079 2.535 1.00 87.25 276 HIS A O 1
ATOM 2187 N N . VAL A 1 277 ? -7.967 15.958 3.371 1.00 88.56 277 VAL A N 1
ATOM 2188 C CA . VAL A 1 277 ? -8.609 16.635 2.227 1.00 88.56 277 VAL A CA 1
ATOM 2189 C C . VAL A 1 277 ? -8.047 18.047 2.045 1.00 88.56 277 VAL A C 1
ATOM 2191 O O . VAL A 1 277 ? -7.680 18.410 0.934 1.00 88.56 277 VAL A O 1
ATOM 2194 N N . ARG A 1 278 ? -7.905 18.835 3.121 1.00 88.69 278 ARG A N 1
ATOM 2195 C CA . ARG A 1 278 ? -7.306 20.182 3.042 1.00 88.69 278 ARG A CA 1
ATOM 2196 C C . ARG A 1 278 ? -5.840 20.149 2.609 1.00 88.69 278 ARG A C 1
ATOM 2198 O O . ARG A 1 278 ? -5.441 20.966 1.786 1.00 88.69 278 ARG A O 1
ATOM 2205 N N . ALA A 1 279 ? -5.051 19.213 3.137 1.00 89.62 279 ALA A N 1
ATOM 2206 C CA . ALA A 1 279 ? -3.642 19.069 2.776 1.00 89.62 279 ALA A CA 1
ATOM 2207 C C . ALA A 1 279 ? -3.458 18.659 1.303 1.00 89.62 279 ALA A C 1
ATOM 2209 O O . ALA A 1 279 ? -2.631 19.240 0.606 1.00 89.62 279 ALA A O 1
ATOM 2210 N N . LEU A 1 280 ? -4.262 17.707 0.813 1.00 88.88 280 LEU A N 1
ATOM 2211 C CA . LEU A 1 280 ? -4.257 17.292 -0.592 1.00 88.88 280 LEU A CA 1
ATOM 2212 C C . LEU A 1 280 ? -4.777 18.395 -1.519 1.00 88.88 280 LEU A C 1
ATOM 2214 O O . LEU A 1 280 ? -4.215 18.575 -2.593 1.00 88.88 280 LEU A O 1
ATOM 2218 N N . ALA A 1 281 ? -5.786 19.167 -1.104 1.00 88.75 281 ALA A N 1
ATOM 2219 C CA . ALA A 1 281 ? -6.271 20.312 -1.871 1.00 88.75 281 ALA A CA 1
ATOM 2220 C C . ALA A 1 281 ? -5.180 21.376 -2.050 1.00 88.75 281 ALA A C 1
ATOM 2222 O O . ALA A 1 281 ? -4.888 21.754 -3.179 1.00 88.75 281 ALA A O 1
ATOM 2223 N N . ALA A 1 282 ? -4.505 21.773 -0.967 1.00 89.00 282 ALA A N 1
ATOM 2224 C CA . ALA A 1 282 ? -3.397 22.727 -1.032 1.00 89.00 282 ALA A CA 1
ATOM 2225 C C . ALA A 1 282 ? -2.212 22.203 -1.871 1.00 89.00 282 ALA A C 1
ATOM 2227 O O . ALA A 1 282 ? -1.591 22.963 -2.612 1.00 89.00 282 ALA A O 1
ATOM 2228 N N . ALA A 1 283 ? -1.910 20.901 -1.793 1.00 89.25 283 ALA A N 1
ATOM 2229 C CA . ALA A 1 283 ? -0.870 20.275 -2.612 1.00 89.25 283 ALA A CA 1
ATOM 2230 C C . ALA A 1 283 ? -1.238 20.215 -4.106 1.00 89.25 283 ALA A C 1
ATOM 2232 O O . ALA A 1 283 ? -0.356 20.324 -4.952 1.00 89.25 283 ALA A O 1
ATOM 2233 N N . LEU A 1 284 ? -2.522 20.057 -4.436 1.00 89.12 284 LEU A N 1
ATOM 2234 C CA . LEU A 1 284 ? -3.034 20.105 -5.806 1.00 89.12 284 LEU A CA 1
ATOM 2235 C C . LEU A 1 284 ? -3.049 21.545 -6.358 1.00 89.12 284 LEU A C 1
ATOM 2237 O O . LEU A 1 284 ? -2.600 21.772 -7.482 1.00 89.12 284 LEU A O 1
ATOM 2241 N N . GLU A 1 285 ? -3.467 22.527 -5.554 1.00 89.19 285 GLU A N 1
ATOM 2242 C CA . GLU A 1 285 ? -3.444 23.955 -5.909 1.00 89.19 285 GLU A CA 1
ATOM 2243 C C . GLU A 1 285 ? -2.022 24.472 -6.168 1.00 89.19 285 GLU A C 1
ATOM 2245 O O . GLU A 1 285 ? -1.796 25.149 -7.168 1.00 89.19 285 GLU A O 1
ATOM 2250 N N . ALA A 1 286 ? -1.038 24.078 -5.349 1.00 88.81 286 ALA A N 1
ATOM 2251 C CA . ALA A 1 286 ? 0.384 24.386 -5.565 1.00 88.81 286 ALA A CA 1
ATOM 2252 C C . ALA A 1 286 ? 0.976 23.771 -6.856 1.00 88.81 286 ALA A C 1
ATOM 2254 O O . ALA A 1 286 ? 2.133 24.012 -7.198 1.00 88.81 286 ALA A O 1
ATOM 2255 N N . VAL A 1 287 ? 0.193 22.937 -7.542 1.00 87.19 287 VAL A N 1
ATOM 2256 C CA . VAL A 1 287 ? 0.539 22.159 -8.735 1.00 87.19 287 VAL A CA 1
ATOM 2257 C C . VAL A 1 287 ? -0.411 22.536 -9.899 1.00 87.19 287 VAL A C 1
ATOM 2259 O O . VAL A 1 287 ? -0.527 21.806 -10.887 1.00 87.19 287 VAL A O 1
ATOM 2262 N N . ASP A 1 288 ? -1.071 23.699 -9.802 1.00 86.19 288 ASP A N 1
ATOM 2263 C CA . ASP A 1 288 ? -2.026 24.277 -10.767 1.00 86.19 288 ASP A CA 1
ATOM 2264 C C . ASP A 1 288 ? -3.233 23.373 -11.093 1.00 86.19 288 ASP A C 1
ATOM 2266 O O . ASP A 1 288 ? -3.894 23.521 -12.124 1.00 86.19 288 ASP A O 1
ATOM 2270 N N . ALA A 1 289 ? -3.546 22.423 -10.209 1.00 83.69 289 ALA A N 1
ATOM 2271 C CA . ALA A 1 289 ? -4.671 21.508 -10.339 1.00 83.69 289 ALA A CA 1
ATOM 2272 C C . ALA A 1 289 ? -5.749 21.868 -9.299 1.00 83.69 289 ALA A C 1
ATOM 2274 O O . ALA A 1 289 ? -5.631 21.471 -8.144 1.00 83.69 289 ALA A O 1
ATOM 2275 N N . PRO A 1 290 ? -6.823 22.599 -9.652 1.00 80.69 290 PRO A N 1
ATOM 2276 C CA . PRO A 1 290 ? -7.844 22.970 -8.675 1.00 80.69 290 PRO A CA 1
ATOM 2277 C C . PRO A 1 290 ? -8.554 21.728 -8.118 1.00 80.69 290 PRO A C 1
ATOM 2279 O O . PRO A 1 290 ? -9.091 20.903 -8.869 1.00 80.69 290 PRO A O 1
ATOM 2282 N N . ALA A 1 291 ? -8.583 21.600 -6.790 1.00 76.75 291 ALA A N 1
ATOM 2283 C CA . ALA A 1 291 ? -9.282 20.518 -6.106 1.00 76.75 291 ALA A CA 1
ATOM 2284 C C . ALA A 1 291 ? -10.790 20.617 -6.380 1.00 76.75 291 ALA A C 1
ATOM 2286 O O . ALA A 1 291 ? -11.463 21.537 -5.921 1.00 76.75 291 ALA A O 1
ATOM 2287 N N . THR A 1 292 ? -11.325 19.682 -7.170 1.00 74.00 292 THR A N 1
ATOM 2288 C CA . THR A 1 292 ? -12.714 19.763 -7.668 1.00 74.00 292 THR A CA 1
ATOM 2289 C C . THR A 1 292 ? -13.696 18.972 -6.800 1.00 74.00 292 THR A C 1
ATOM 2291 O O . THR A 1 292 ? -14.908 19.106 -6.949 1.00 74.00 292 THR A O 1
ATOM 2294 N N . PHE A 1 293 ? -13.182 18.136 -5.894 1.00 69.00 293 PHE A N 1
ATOM 2295 C CA . PHE A 1 293 ? -13.961 17.153 -5.146 1.00 69.00 293 PHE A CA 1
ATOM 2296 C C . PHE A 1 293 ? -13.936 17.402 -3.639 1.00 69.00 293 PHE A C 1
ATOM 2298 O O . PHE A 1 293 ? -12.949 17.878 -3.080 1.00 69.00 293 PHE A O 1
ATOM 2305 N N . CYS A 1 294 ? -15.032 17.041 -2.969 1.00 67.56 294 CYS A N 1
ATOM 2306 C CA . CYS A 1 294 ? -15.236 17.332 -1.550 1.00 67.56 294 CYS A CA 1
ATOM 2307 C C . CYS A 1 294 ? -14.978 16.133 -0.622 1.00 67.56 294 CYS A C 1
ATOM 2309 O O . CYS A 1 294 ? -14.991 16.310 0.597 1.00 67.56 294 CYS A O 1
ATOM 2311 N N . THR A 1 295 ? -14.769 14.921 -1.154 1.00 80.75 295 THR A N 1
ATOM 2312 C CA . THR A 1 295 ? -14.513 13.721 -0.340 1.00 80.75 295 THR A CA 1
ATOM 2313 C C . THR A 1 295 ? -13.067 13.234 -0.440 1.00 80.75 295 THR A C 1
ATOM 2315 O O . THR A 1 295 ? -12.382 13.429 -1.443 1.00 80.75 295 THR A O 1
ATOM 2318 N N . PHE A 1 296 ? -12.605 12.550 0.612 1.00 81.88 296 PHE A N 1
ATOM 2319 C CA . PHE A 1 296 ? -11.240 12.025 0.699 1.00 81.88 296 PHE A CA 1
ATOM 2320 C C . PHE A 1 296 ? -10.895 11.026 -0.418 1.00 81.88 296 PHE A C 1
ATOM 2322 O O . PHE A 1 296 ? -9.814 11.105 -0.991 1.00 81.88 296 PHE A O 1
ATOM 2329 N N . GLY A 1 297 ? -11.812 10.122 -0.780 1.00 83.19 297 GLY A N 1
ATOM 2330 C CA . GLY A 1 297 ? -11.557 9.147 -1.847 1.00 83.19 297 GLY A CA 1
ATOM 2331 C C . GLY A 1 297 ? -11.411 9.792 -3.230 1.00 83.19 297 GLY A C 1
ATOM 2332 O O . GLY A 1 297 ? -10.551 9.394 -4.012 1.00 83.19 297 GLY A O 1
ATOM 2333 N N . GLU A 1 298 ? -12.220 10.811 -3.523 1.00 84.38 298 GLU A N 1
ATOM 2334 C CA . GLU A 1 298 ? -12.192 11.511 -4.811 1.00 84.38 298 GLU A CA 1
ATOM 2335 C C . GLU A 1 298 ? -10.950 12.400 -4.954 1.00 84.38 298 GLU A C 1
ATOM 2337 O O . GLU A 1 298 ? -10.316 12.394 -6.008 1.00 84.38 298 GLU A O 1
ATOM 2342 N N . ILE A 1 299 ? -10.555 13.123 -3.896 1.00 87.00 299 ILE A N 1
ATOM 2343 C CA . ILE A 1 299 ? -9.364 13.982 -3.950 1.00 87.00 299 ILE A CA 1
ATOM 2344 C C . ILE A 1 299 ? -8.058 13.174 -3.986 1.00 87.00 299 ILE A C 1
ATOM 2346 O O . ILE A 1 299 ? -7.114 13.586 -4.658 1.00 87.00 299 ILE A O 1
ATOM 2350 N N . VAL A 1 300 ? -8.009 11.994 -3.350 1.00 88.31 300 VAL A N 1
ATOM 2351 C CA . VAL A 1 300 ? -6.888 11.047 -3.506 1.00 88.31 300 VAL A CA 1
ATOM 2352 C C . VAL A 1 300 ? -6.797 10.562 -4.953 1.00 88.31 300 VAL A C 1
ATOM 2354 O O . VAL A 1 300 ? -5.728 10.657 -5.547 1.00 88.31 300 VAL A O 1
ATOM 2357 N N . ALA A 1 301 ? -7.910 10.142 -5.564 1.00 87.44 301 ALA A N 1
ATOM 2358 C CA . ALA A 1 301 ? -7.915 9.727 -6.969 1.00 87.44 301 ALA A CA 1
ATOM 2359 C C . ALA A 1 301 ? -7.508 10.870 -7.926 1.00 87.44 301 ALA A C 1
ATOM 2361 O O . ALA A 1 301 ? -6.780 10.637 -8.893 1.00 87.44 301 ALA A O 1
ATOM 2362 N N . GLN A 1 302 ? -7.919 12.115 -7.645 1.00 87.12 302 GLN A N 1
ATOM 2363 C CA . GLN A 1 302 ? -7.463 13.296 -8.390 1.00 87.12 302 GLN A CA 1
ATOM 2364 C C . GLN A 1 302 ? -5.946 13.515 -8.226 1.00 87.12 302 GLN A C 1
ATOM 2366 O O . GLN A 1 302 ? -5.260 13.778 -9.215 1.00 87.12 302 GLN A O 1
ATOM 2371 N N . ALA A 1 303 ? -5.409 13.370 -7.010 1.00 87.81 303 ALA A N 1
ATOM 2372 C CA . ALA A 1 303 ? -3.979 13.501 -6.727 1.00 87.81 303 ALA A CA 1
ATOM 2373 C C . ALA A 1 303 ? -3.131 12.409 -7.394 1.00 87.81 303 ALA A C 1
ATOM 2375 O O . ALA A 1 303 ? -2.110 12.723 -8.004 1.00 87.81 303 ALA A O 1
ATOM 2376 N N . GLU A 1 304 ? -3.571 11.151 -7.364 1.00 91.00 304 GLU A N 1
ATOM 2377 C CA . GLU A 1 304 ? -2.910 10.039 -8.060 1.00 91.00 304 GLU A CA 1
ATOM 2378 C C . GLU A 1 304 ? -2.901 10.246 -9.584 1.00 91.00 304 GLU A C 1
ATOM 2380 O O . GLU A 1 304 ? -1.876 10.034 -10.239 1.00 91.00 304 GLU A O 1
ATOM 2385 N N . MET A 1 305 ? -4.009 10.729 -10.157 1.00 89.81 305 MET A N 1
ATOM 2386 C CA . MET A 1 305 ? -4.103 11.064 -11.583 1.00 89.81 305 MET A CA 1
ATOM 2387 C C . MET A 1 305 ? -3.145 12.204 -11.973 1.00 89.81 305 MET A C 1
ATOM 2389 O O . MET A 1 305 ? -2.476 12.124 -13.002 1.00 89.81 305 MET A O 1
ATOM 2393 N N . GLN A 1 306 ? -3.028 13.249 -11.148 1.00 89.69 306 GLN A N 1
ATOM 2394 C CA . GLN A 1 306 ? -2.095 14.353 -11.406 1.00 89.69 306 GLN A CA 1
ATOM 2395 C C . GLN A 1 306 ? -0.628 13.932 -11.230 1.00 89.69 306 GLN A C 1
ATOM 2397 O O . GLN A 1 306 ? 0.224 14.293 -12.045 1.00 89.69 306 GLN A O 1
ATOM 2402 N N . LEU A 1 307 ? -0.326 13.118 -10.214 1.00 91.25 307 LEU A N 1
ATOM 2403 C CA . LEU A 1 307 ? 1.011 12.569 -9.987 1.00 91.25 307 LEU A CA 1
ATOM 2404 C C . LEU A 1 307 ? 1.455 11.669 -11.150 1.00 91.25 307 LEU A C 1
ATOM 2406 O O . LEU A 1 307 ? 2.581 11.793 -11.633 1.00 91.25 307 LEU A O 1
ATOM 2410 N N . THR A 1 308 ? 0.576 10.791 -11.637 1.00 92.88 308 THR A N 1
ATOM 2411 C CA . THR A 1 308 ? 0.870 9.920 -12.788 1.00 92.88 308 THR A CA 1
ATOM 2412 C C . THR A 1 308 ? 1.045 10.719 -14.081 1.00 92.88 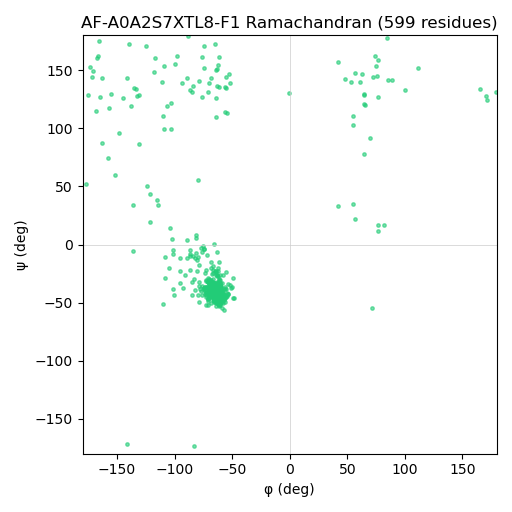308 THR A C 1
ATOM 2414 O O . THR A 1 308 ? 2.033 10.513 -14.784 1.00 92.88 308 THR A O 1
ATOM 2417 N N . ALA A 1 309 ? 0.185 11.705 -14.358 1.00 91.00 309 ALA A N 1
ATOM 2418 C CA . ALA A 1 309 ? 0.339 12.583 -15.521 1.00 91.00 309 ALA A CA 1
ATOM 2419 C C . ALA A 1 309 ? 1.659 13.385 -15.501 1.00 91.00 309 ALA A C 1
ATOM 2421 O O . ALA A 1 309 ? 2.357 13.473 -16.517 1.00 91.00 309 ALA A O 1
ATOM 2422 N N . ARG A 1 310 ? 2.043 13.946 -14.344 1.00 90.94 310 ARG A N 1
ATOM 2423 C CA . ARG A 1 310 ? 3.286 14.726 -14.206 1.00 90.94 310 ARG A CA 1
ATOM 2424 C C . ARG A 1 310 ? 4.543 13.861 -14.231 1.00 90.94 310 ARG A C 1
ATOM 2426 O O . ARG A 1 310 ? 5.504 14.237 -14.895 1.00 90.94 310 ARG A O 1
ATOM 2433 N N . THR A 1 311 ? 4.540 12.694 -13.585 1.00 93.62 311 THR A N 1
ATOM 2434 C CA . THR A 1 311 ? 5.687 11.766 -13.644 1.00 93.62 311 THR A CA 1
ATOM 2435 C C . THR A 1 311 ? 5.920 11.223 -15.053 1.00 93.62 311 THR A C 1
ATOM 2437 O O . THR A 1 311 ? 7.071 11.095 -15.464 1.00 93.62 311 THR A O 1
ATOM 2440 N N . GLU A 1 312 ? 4.864 10.978 -15.831 1.00 94.88 312 GLU A N 1
ATOM 2441 C CA . GLU A 1 312 ? 5.004 10.577 -17.234 1.00 94.88 312 GLU A CA 1
ATOM 2442 C C . GLU A 1 312 ? 5.481 11.732 -18.130 1.00 94.88 312 GLU A C 1
ATOM 2444 O O . GLU A 1 312 ? 6.325 11.537 -19.005 1.00 94.88 312 GLU A O 1
ATOM 2449 N N . THR A 1 313 ? 5.027 12.961 -17.861 1.00 94.50 313 THR A N 1
ATOM 2450 C CA . THR A 1 313 ? 5.531 14.167 -18.543 1.00 94.50 313 THR A CA 1
ATOM 2451 C C . THR A 1 313 ? 7.030 14.363 -18.295 1.00 94.50 313 THR A C 1
ATOM 2453 O O . THR A 1 313 ? 7.780 14.595 -19.243 1.00 94.50 313 THR A O 1
ATOM 2456 N N . GLU A 1 314 ? 7.490 14.197 -17.052 1.00 95.06 314 GLU A N 1
ATOM 2457 C CA . GLU A 1 314 ? 8.907 14.330 -16.689 1.00 95.06 314 GLU A CA 1
ATOM 2458 C C . GLU A 1 314 ? 9.769 13.208 -17.291 1.00 95.06 314 GLU A C 1
ATOM 2460 O O . GLU A 1 314 ? 10.851 13.466 -17.817 1.00 95.06 314 GLU A O 1
ATOM 2465 N N . ARG A 1 315 ? 9.273 11.962 -17.323 1.00 95.62 315 ARG A N 1
ATOM 2466 C CA . ARG A 1 315 ? 9.940 10.857 -18.038 1.00 95.62 315 ARG A CA 1
ATOM 2467 C C . ARG A 1 315 ? 10.099 11.153 -19.524 1.00 95.62 315 ARG A C 1
ATOM 2469 O O . ARG A 1 315 ? 11.187 10.958 -20.067 1.00 95.62 315 ARG A O 1
ATOM 2476 N N . ARG A 1 316 ? 9.035 11.635 -20.174 1.00 95.94 316 ARG A N 1
ATOM 2477 C CA . ARG A 1 316 ? 9.049 11.984 -21.599 1.00 95.94 316 ARG A CA 1
ATOM 2478 C C . ARG A 1 316 ? 9.997 13.146 -21.879 1.00 95.94 316 ARG A C 1
ATOM 2480 O O . ARG A 1 316 ? 10.733 13.095 -22.859 1.00 95.94 316 ARG A O 1
ATOM 2487 N N . ARG A 1 317 ? 10.039 14.150 -21.000 1.00 96.81 317 ARG A N 1
ATOM 2488 C CA . ARG A 1 317 ? 11.025 15.234 -21.048 1.00 96.81 317 ARG A CA 1
ATOM 2489 C C . ARG A 1 317 ? 12.453 14.687 -20.967 1.00 96.81 317 ARG A C 1
ATOM 2491 O O . ARG A 1 317 ? 13.237 14.922 -21.880 1.00 96.81 317 ARG A O 1
ATOM 2498 N N . ALA A 1 318 ? 12.764 13.891 -19.946 1.00 96.44 318 ALA A N 1
ATOM 2499 C CA . ALA A 1 318 ? 14.088 13.301 -19.761 1.00 96.44 318 ALA A CA 1
ATOM 2500 C C . ALA A 1 318 ? 14.479 12.313 -20.880 1.00 96.44 318 ALA A C 1
ATOM 2502 O O . ALA A 1 318 ? 15.660 12.026 -21.069 1.00 96.44 318 ALA A O 1
ATOM 2503 N N . GLN A 1 319 ? 13.518 11.733 -21.608 1.00 97.00 319 GLN A N 1
ATOM 2504 C CA . GLN A 1 319 ? 13.779 10.985 -22.842 1.00 97.00 319 GLN A CA 1
ATOM 2505 C C . GLN A 1 319 ? 14.152 11.929 -23.993 1.00 97.00 319 GLN A C 1
ATOM 2507 O O . GLN A 1 319 ? 15.208 11.747 -24.592 1.00 97.00 319 GLN A O 1
ATOM 2512 N N . LEU A 1 320 ? 13.337 12.954 -24.259 1.00 96.62 320 LEU A N 1
ATOM 2513 C CA . LEU A 1 320 ? 13.575 13.926 -25.332 1.00 96.62 320 LEU A CA 1
ATOM 2514 C C . LEU A 1 320 ? 14.895 14.690 -25.147 1.00 96.62 320 LEU A C 1
ATOM 2516 O O . LEU A 1 320 ? 15.600 14.925 -26.121 1.00 96.62 320 LEU A O 1
ATOM 2520 N N . GLU A 1 321 ? 15.271 15.031 -23.911 1.00 97.19 321 GLU A N 1
ATOM 2521 C CA . GLU A 1 321 ? 16.564 15.659 -23.602 1.00 97.19 321 GLU A CA 1
ATOM 2522 C C . GLU A 1 321 ? 17.748 14.733 -23.947 1.00 97.19 321 GLU A C 1
ATOM 2524 O O . GLU A 1 321 ? 18.744 15.193 -24.505 1.00 97.19 321 GLU A O 1
ATOM 2529 N N . ARG A 1 322 ? 17.630 13.417 -23.708 1.00 96.75 322 ARG A N 1
ATOM 2530 C CA . ARG A 1 322 ? 18.644 12.426 -24.123 1.00 96.75 322 ARG A CA 1
ATOM 2531 C C . ARG A 1 322 ? 18.690 12.248 -25.641 1.00 96.75 322 ARG A C 1
ATOM 2533 O O . ARG A 1 322 ? 19.778 12.229 -26.209 1.00 96.75 322 ARG A O 1
ATOM 2540 N N . GLU A 1 323 ? 17.535 12.143 -26.295 1.00 96.44 323 GLU A N 1
ATOM 2541 C CA . GLU A 1 323 ? 17.448 12.049 -27.759 1.00 96.44 323 GLU A CA 1
ATOM 2542 C C . GLU A 1 323 ? 18.079 13.279 -28.428 1.00 96.44 323 GLU A C 1
ATOM 2544 O O . GLU A 1 323 ? 18.895 13.132 -29.337 1.00 96.44 323 GLU A O 1
ATOM 2549 N N . LEU A 1 324 ? 17.793 14.480 -27.917 1.00 97.75 324 LEU A N 1
ATOM 2550 C CA . LEU A 1 324 ? 18.351 15.741 -28.402 1.00 97.75 324 LEU A CA 1
ATOM 2551 C C . LEU A 1 324 ? 19.884 15.764 -28.325 1.00 97.75 324 LEU A C 1
ATOM 2553 O O . LEU A 1 324 ? 20.517 16.116 -29.318 1.00 97.75 324 LEU A O 1
ATOM 2557 N N . VAL A 1 325 ? 20.486 15.320 -27.214 1.00 97.81 325 VAL A N 1
ATOM 2558 C CA . VAL A 1 325 ? 21.953 15.188 -27.102 1.00 97.81 325 VAL A CA 1
ATOM 2559 C C . VAL A 1 325 ? 22.497 14.196 -28.137 1.00 97.81 325 VAL A C 1
ATOM 2561 O O . VAL A 1 325 ? 23.409 14.537 -28.886 1.00 97.81 325 VAL A O 1
ATOM 2564 N N . THR A 1 326 ? 21.897 13.006 -28.274 1.00 97.38 326 THR A N 1
ATOM 2565 C CA . THR A 1 326 ? 22.376 12.014 -29.262 1.00 97.38 326 THR A CA 1
ATOM 2566 C C . THR A 1 326 ? 22.268 12.498 -30.711 1.00 97.38 326 THR A C 1
ATOM 2568 O O . THR A 1 326 ? 23.120 12.166 -31.537 1.00 97.38 326 THR A O 1
ATOM 2571 N N . LEU A 1 327 ? 21.249 13.304 -31.029 1.00 96.12 327 LEU A N 1
ATOM 2572 C CA . LEU A 1 327 ? 21.077 13.915 -32.346 1.00 96.12 327 LEU A CA 1
ATOM 2573 C C . LEU A 1 327 ? 22.078 15.053 -32.583 1.00 96.12 327 LEU A C 1
ATOM 2575 O O . LEU A 1 327 ? 22.589 15.168 -33.695 1.00 96.12 327 LEU A O 1
ATOM 2579 N N . GLN A 1 328 ? 22.405 15.848 -31.560 1.00 97.69 328 GLN A N 1
ATOM 2580 C CA . GLN A 1 328 ? 23.450 16.874 -31.638 1.00 97.69 328 GLN A CA 1
ATOM 2581 C C . GLN A 1 328 ? 24.836 16.255 -31.870 1.00 97.69 328 GLN A C 1
ATOM 2583 O O . GLN A 1 328 ? 25.544 16.689 -32.779 1.00 97.69 328 GLN A O 1
ATOM 2588 N N . ASP A 1 329 ? 25.194 15.200 -31.134 1.00 96.69 329 ASP A N 1
ATOM 2589 C CA . ASP A 1 329 ? 26.457 14.474 -31.328 1.00 96.69 329 ASP A CA 1
ATOM 2590 C C . ASP A 1 329 ? 26.539 13.852 -32.734 1.00 96.69 329 ASP A C 1
ATOM 2592 O O . ASP A 1 329 ? 27.564 13.943 -33.418 1.00 96.69 329 ASP A O 1
ATOM 2596 N N . ALA A 1 330 ? 25.440 13.252 -33.208 1.00 96.44 330 ALA A N 1
ATOM 2597 C CA . ALA A 1 330 ? 25.356 12.705 -34.560 1.00 96.44 330 ALA A CA 1
ATOM 2598 C C . ALA A 1 330 ? 25.477 13.796 -35.637 1.00 96.44 330 ALA A C 1
ATOM 2600 O O . ALA A 1 330 ? 26.182 13.592 -36.626 1.00 96.44 330 ALA A O 1
ATOM 2601 N N . GLN A 1 331 ? 24.844 14.958 -35.441 1.00 97.56 331 GLN A N 1
ATOM 2602 C CA . GLN A 1 331 ? 24.943 16.105 -36.344 1.00 97.56 331 GLN A CA 1
ATOM 2603 C C . GLN A 1 331 ? 26.382 16.629 -36.426 1.00 97.56 331 GLN A C 1
ATOM 2605 O O . GLN A 1 331 ? 26.882 16.844 -37.529 1.00 97.56 331 GLN A O 1
ATOM 2610 N N . GLN A 1 332 ? 27.064 16.793 -35.287 1.00 96.62 332 GLN A N 1
ATOM 2611 C CA . GLN A 1 332 ? 28.461 17.240 -35.246 1.00 96.62 332 GLN A CA 1
ATOM 2612 C C . GLN A 1 332 ? 29.396 16.244 -35.943 1.00 96.62 332 GLN A C 1
ATOM 2614 O O . GLN A 1 332 ? 30.233 16.649 -36.751 1.00 96.62 332 GLN A O 1
ATOM 2619 N N . ARG A 1 333 ? 29.224 14.937 -35.693 1.00 96.62 333 ARG A N 1
ATOM 2620 C CA . ARG A 1 333 ? 30.016 13.894 -36.362 1.00 96.62 333 ARG A CA 1
ATOM 2621 C C . ARG A 1 333 ? 29.810 13.912 -37.878 1.00 96.62 333 ARG A C 1
ATOM 2623 O O . ARG A 1 333 ? 30.790 13.923 -38.616 1.00 96.62 333 ARG A O 1
ATOM 2630 N N . LEU A 1 334 ? 28.557 13.951 -38.336 1.00 96.56 334 LEU A N 1
ATOM 2631 C CA . LEU A 1 334 ? 28.227 13.964 -39.764 1.00 96.56 334 LEU A CA 1
ATOM 2632 C C . LEU A 1 334 ? 28.719 15.240 -40.461 1.00 96.56 334 LEU A C 1
ATOM 2634 O O . LEU A 1 334 ? 29.221 15.155 -41.577 1.00 96.56 334 LEU A O 1
ATOM 2638 N N . ALA A 1 335 ? 28.643 16.406 -39.812 1.00 97.06 335 ALA A N 1
ATOM 2639 C CA . ALA A 1 335 ? 29.204 17.646 -40.352 1.00 97.06 335 ALA A CA 1
ATOM 2640 C C . ALA A 1 335 ? 30.721 17.524 -40.586 1.00 97.06 335 ALA A C 1
ATOM 2642 O O . ALA A 1 335 ? 31.212 17.834 -41.669 1.00 97.06 335 ALA A O 1
ATOM 2643 N N . LEU A 1 336 ? 31.450 16.978 -39.610 1.00 96.81 336 LEU A N 1
ATOM 2644 C CA . LEU A 1 336 ? 32.896 16.773 -39.694 1.00 96.81 336 LEU A CA 1
ATOM 2645 C C . LEU A 1 336 ? 33.291 15.662 -40.694 1.00 96.81 336 LEU A C 1
ATOM 2647 O O . LEU A 1 336 ? 34.351 15.731 -41.319 1.00 96.81 336 LEU A O 1
ATOM 2651 N N . GLU A 1 337 ? 32.441 14.652 -40.903 1.00 96.31 337 GLU A N 1
ATOM 2652 C CA . GLU A 1 337 ? 32.584 13.671 -41.991 1.00 96.31 337 GLU A CA 1
ATOM 2653 C C . GLU A 1 337 ? 32.358 14.306 -43.377 1.00 96.31 337 GLU A C 1
ATOM 2655 O O . GLU A 1 337 ? 33.119 14.025 -44.308 1.00 96.31 337 GLU A O 1
ATOM 2660 N N . VAL A 1 338 ? 31.377 15.206 -43.521 1.00 97.12 338 VAL A N 1
ATOM 2661 C CA . VAL A 1 338 ? 31.140 15.979 -44.756 1.00 97.12 338 VAL A CA 1
ATOM 2662 C C . VAL A 1 338 ? 32.323 16.898 -45.069 1.00 97.12 338 VAL A C 1
ATOM 2664 O O . VAL A 1 338 ? 32.817 16.881 -46.194 1.00 97.12 338 VAL A O 1
ATOM 2667 N N . GLU A 1 339 ? 32.848 17.638 -44.089 1.00 96.38 339 GLU A N 1
ATOM 2668 C CA . GLU A 1 339 ? 34.045 18.473 -44.278 1.00 96.38 339 GLU A CA 1
ATOM 2669 C C . GLU A 1 339 ? 35.257 17.644 -44.729 1.00 96.38 339 GLU A C 1
ATOM 2671 O O . GLU A 1 339 ? 35.919 17.990 -45.710 1.00 96.38 339 GLU A O 1
ATOM 2676 N N . ARG A 1 340 ? 35.521 16.506 -44.069 1.00 96.50 340 ARG A N 1
ATOM 2677 C CA . ARG A 1 340 ? 36.627 15.600 -44.429 1.00 96.50 340 ARG A CA 1
ATOM 2678 C C . ARG A 1 340 ? 36.478 15.008 -45.827 1.00 96.50 340 ARG A C 1
ATOM 2680 O O . ARG A 1 340 ? 37.448 14.986 -46.583 1.00 96.50 340 ARG A O 1
ATOM 2687 N N . THR A 1 341 ? 35.290 14.518 -46.176 1.00 96.19 341 THR A N 1
ATOM 2688 C CA . THR A 1 341 ? 35.040 13.906 -47.492 1.00 96.19 341 THR A CA 1
ATOM 2689 C C . THR A 1 341 ? 35.060 14.939 -48.612 1.00 96.19 341 THR A C 1
ATOM 2691 O O . THR A 1 341 ? 35.613 14.658 -49.675 1.00 96.19 341 THR A O 1
ATOM 2694 N N . GLN A 1 342 ? 34.564 16.157 -48.375 1.00 96.88 342 GLN A N 1
ATOM 2695 C CA . GLN A 1 342 ? 34.672 17.251 -49.338 1.00 96.88 342 GLN A CA 1
ATOM 2696 C C . GLN A 1 342 ? 36.126 17.713 -49.513 1.00 96.88 342 GLN A C 1
ATOM 2698 O O . GLN A 1 342 ? 36.555 17.931 -50.645 1.00 96.88 342 GLN A O 1
ATOM 2703 N N . ALA A 1 343 ? 36.912 17.803 -48.435 1.00 95.50 343 ALA A N 1
ATOM 2704 C CA . ALA A 1 343 ? 38.339 18.119 -48.516 1.00 95.50 343 ALA A CA 1
ATOM 2705 C C . ALA A 1 343 ? 39.118 17.050 -49.305 1.00 95.50 343 ALA A C 1
ATOM 2707 O O . ALA A 1 343 ? 39.867 17.393 -50.218 1.00 95.50 343 ALA A O 1
ATOM 2708 N N . ALA A 1 344 ? 38.884 15.763 -49.023 1.00 95.88 344 ALA A N 1
ATOM 2709 C CA . ALA A 1 344 ? 39.491 14.653 -49.761 1.00 95.88 344 ALA A CA 1
ATOM 2710 C C . ALA A 1 344 ? 39.083 14.647 -51.246 1.00 95.88 344 ALA A C 1
ATOM 2712 O O . ALA A 1 344 ? 39.931 14.464 -52.116 1.00 95.88 344 ALA A O 1
ATOM 2713 N N . ARG A 1 345 ? 37.805 14.917 -51.552 1.00 95.19 345 ARG A N 1
ATOM 2714 C CA . ARG A 1 345 ? 37.313 15.068 -52.929 1.00 95.19 345 ARG A CA 1
ATOM 2715 C C . ARG A 1 345 ? 37.982 16.236 -53.655 1.00 95.19 345 ARG A C 1
ATOM 2717 O O . ARG A 1 345 ? 38.332 16.088 -54.821 1.00 95.19 345 ARG A O 1
ATOM 2724 N N . ASN A 1 346 ? 38.145 17.379 -52.991 1.00 94.81 346 ASN A N 1
ATOM 2725 C CA . ASN A 1 346 ? 38.783 18.559 -53.575 1.00 94.81 346 ASN A CA 1
ATOM 2726 C C . ASN A 1 346 ? 40.275 18.309 -53.852 1.00 94.81 346 ASN A C 1
ATOM 2728 O O . ASN A 1 346 ? 40.757 18.683 -54.918 1.00 94.81 346 ASN A O 1
ATOM 2732 N N . ALA A 1 347 ? 40.985 17.645 -52.932 1.00 94.94 347 ALA A N 1
ATOM 2733 C CA . ALA A 1 347 ? 42.378 17.243 -53.126 1.00 94.94 347 ALA A CA 1
ATOM 2734 C C . ALA A 1 347 ? 42.517 16.282 -54.318 1.00 94.94 347 ALA A C 1
ATOM 2736 O O . ALA A 1 347 ? 43.237 16.589 -55.265 1.00 94.94 347 ALA A O 1
ATOM 2737 N N . TRP A 1 348 ? 41.731 15.198 -54.338 1.00 94.50 348 TRP A N 1
ATOM 2738 C CA . TRP A 1 348 ? 41.706 14.246 -55.452 1.00 94.50 348 TRP A CA 1
ATOM 2739 C C . TRP A 1 348 ? 41.375 14.913 -56.795 1.00 94.50 348 TRP A C 1
ATOM 2741 O O . TRP A 1 348 ? 42.028 14.630 -57.791 1.00 94.50 348 TRP A O 1
ATOM 2751 N N . ALA A 1 349 ? 40.406 15.834 -56.840 1.00 91.50 349 ALA A N 1
ATOM 2752 C CA . ALA A 1 349 ? 40.066 16.560 -58.066 1.00 91.50 349 ALA A CA 1
ATOM 2753 C C . ALA A 1 349 ? 41.209 17.482 -58.543 1.00 91.50 349 ALA A C 1
ATOM 2755 O O . ALA A 1 349 ? 41.420 17.640 -59.747 1.00 91.50 349 ALA A O 1
ATOM 2756 N N . SER A 1 350 ? 41.980 18.062 -57.617 1.00 92.06 350 SER A N 1
ATOM 2757 C CA . SER A 1 350 ? 43.166 18.856 -57.952 1.00 92.06 350 SER A CA 1
ATOM 2758 C C . SER A 1 350 ? 44.307 17.982 -58.481 1.00 92.06 350 SER A C 1
ATOM 2760 O O . SER A 1 350 ? 44.936 18.348 -59.468 1.00 92.06 350 SER A O 1
ATOM 2762 N N . GLU A 1 351 ? 44.560 16.826 -57.865 1.00 93.25 351 GLU A N 1
ATOM 2763 C CA . GLU A 1 351 ? 45.570 15.858 -58.318 1.00 93.25 351 GLU A CA 1
ATOM 2764 C C . GLU A 1 351 ? 45.198 15.265 -59.685 1.00 93.25 351 GLU A C 1
ATOM 2766 O O . GLU A 1 351 ? 46.023 15.217 -60.596 1.00 93.25 351 GLU A O 1
ATOM 2771 N N . TRP A 1 352 ? 43.929 14.886 -59.857 1.00 93.56 352 TRP A N 1
ATOM 2772 C CA . TRP A 1 352 ? 43.384 14.386 -61.116 1.00 93.56 352 TRP A CA 1
ATOM 2773 C C . TRP A 1 352 ? 43.528 15.409 -62.246 1.00 93.56 352 TRP A C 1
ATOM 2775 O O . TRP A 1 352 ? 44.020 15.065 -63.319 1.00 93.56 352 TRP A O 1
ATOM 2785 N N . SER A 1 353 ? 43.164 16.674 -62.006 1.00 92.44 353 SER A N 1
ATOM 2786 C CA . SER A 1 353 ? 43.254 17.712 -63.042 1.00 92.44 353 SER A CA 1
ATOM 2787 C C . SER A 1 353 ? 44.695 17.990 -63.489 1.00 92.44 353 SER A C 1
ATOM 2789 O O . SER A 1 353 ? 44.923 18.200 -64.680 1.00 92.44 353 SER A O 1
ATOM 2791 N N . ALA A 1 354 ? 45.678 17.905 -62.583 1.00 91.75 354 ALA A N 1
ATOM 2792 C CA . ALA A 1 354 ? 47.095 17.990 -62.936 1.00 91.75 354 ALA A CA 1
ATOM 2793 C C . ALA A 1 354 ? 47.533 16.830 -63.851 1.00 91.75 354 ALA A C 1
ATOM 2795 O O . ALA A 1 354 ? 48.128 17.071 -64.900 1.00 91.75 354 ALA A O 1
ATOM 2796 N N . LEU A 1 355 ? 47.164 15.588 -63.510 1.00 91.62 355 LEU A N 1
ATOM 2797 C CA . LEU A 1 355 ? 47.464 14.406 -64.330 1.00 91.62 355 LEU A CA 1
ATOM 2798 C C . LEU A 1 355 ? 46.780 14.450 -65.706 1.00 91.62 355 LEU A C 1
ATOM 2800 O O . LEU A 1 355 ? 47.367 14.011 -66.693 1.00 91.62 355 LEU A O 1
ATOM 2804 N N . MET A 1 356 ? 45.561 14.995 -65.806 1.00 91.94 356 MET A N 1
ATOM 2805 C CA . MET A 1 356 ? 44.889 15.159 -67.103 1.00 91.94 356 MET A CA 1
ATOM 2806 C C . MET A 1 356 ? 45.622 16.163 -67.998 1.00 91.94 356 MET A C 1
ATOM 2808 O O . MET A 1 356 ? 45.803 15.892 -69.184 1.00 91.94 356 MET A O 1
ATOM 2812 N N . ILE A 1 357 ? 46.111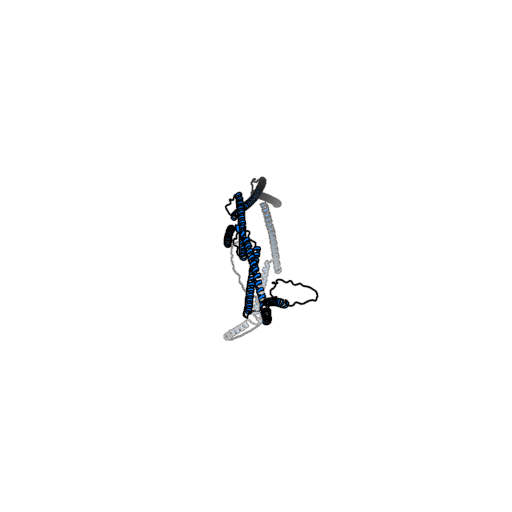 17.272 -67.432 1.00 90.81 357 ILE A N 1
ATOM 2813 C CA . ILE A 1 357 ? 46.919 18.258 -68.165 1.00 90.81 357 ILE A CA 1
ATOM 2814 C C . ILE A 1 357 ? 48.243 17.637 -68.642 1.00 90.81 357 ILE A C 1
ATOM 2816 O O . ILE A 1 357 ? 48.626 17.855 -69.791 1.00 90.81 357 ILE A O 1
ATOM 2820 N N . GLU A 1 358 ? 48.921 16.830 -67.815 1.00 89.50 358 GLU A N 1
ATOM 2821 C CA . GLU A 1 358 ? 50.140 16.103 -68.219 1.00 89.50 358 GLU A CA 1
ATOM 2822 C C . GLU A 1 358 ? 49.886 15.098 -69.356 1.00 89.50 358 GLU A C 1
ATOM 2824 O O . GLU A 1 358 ? 50.724 14.948 -70.245 1.00 89.50 358 GLU A O 1
ATOM 2829 N N . LEU A 1 359 ? 48.712 14.458 -69.374 1.00 87.31 359 LEU A N 1
ATOM 2830 C CA . LEU A 1 359 ? 48.260 13.578 -70.459 1.00 87.31 359 LEU A CA 1
ATOM 2831 C C . LEU A 1 359 ? 47.769 14.333 -71.711 1.00 87.31 359 LEU A C 1
ATOM 2833 O O . LEU A 1 359 ? 47.420 13.696 -72.702 1.00 87.31 359 LEU A O 1
ATOM 2837 N N . GLY A 1 360 ? 47.735 15.670 -71.697 1.00 87.25 360 GLY A N 1
ATOM 2838 C CA . GLY A 1 360 ? 47.256 16.488 -72.818 1.00 87.25 360 GLY A CA 1
ATOM 2839 C C . GLY A 1 360 ? 45.729 16.544 -72.967 1.00 87.25 360 GLY A C 1
ATOM 2840 O O . GLY A 1 360 ? 45.231 16.928 -74.026 1.00 87.25 360 GLY A O 1
ATOM 2841 N N . LEU A 1 361 ? 44.985 16.172 -71.922 1.00 90.00 361 LEU A N 1
ATOM 2842 C CA . LEU A 1 361 ? 43.525 16.230 -71.853 1.00 90.00 361 LEU A CA 1
ATOM 2843 C C . LEU A 1 361 ? 43.030 17.496 -71.122 1.00 90.00 361 LEU A C 1
ATOM 2845 O O . LEU A 1 361 ? 43.788 18.135 -70.387 1.00 90.00 361 LEU A O 1
ATOM 2849 N N . PRO A 1 362 ? 41.745 17.872 -71.287 1.00 88.88 362 PRO A N 1
ATOM 2850 C CA . PRO A 1 362 ? 41.112 18.900 -70.465 1.00 88.88 362 PRO A CA 1
ATOM 2851 C C . PRO A 1 362 ? 41.208 18.591 -68.964 1.00 88.88 362 PRO A C 1
ATOM 2853 O O . PRO A 1 362 ? 41.086 17.443 -68.543 1.00 88.88 362 PRO A O 1
ATOM 2856 N N . ALA A 1 363 ? 41.373 19.630 -68.144 1.00 85.38 363 ALA A N 1
ATOM 2857 C CA . ALA A 1 363 ? 41.518 19.516 -66.688 1.00 85.38 363 ALA A CA 1
ATOM 2858 C C . ALA A 1 363 ? 40.287 18.901 -65.979 1.00 85.38 363 ALA A C 1
ATOM 2860 O O . ALA A 1 363 ? 40.392 18.424 -64.851 1.00 85.38 363 ALA A O 1
ATOM 2861 N N . ASP A 1 364 ? 39.128 18.926 -66.638 1.00 85.69 364 ASP A N 1
ATOM 2862 C CA . ASP A 1 364 ? 37.842 18.372 -66.213 1.00 85.69 364 ASP A CA 1
ATOM 2863 C C . ASP A 1 364 ? 37.493 17.027 -66.885 1.00 85.69 364 ASP A C 1
ATOM 2865 O O . ASP A 1 364 ? 36.403 16.500 -66.652 1.00 85.69 364 ASP A O 1
ATOM 2869 N N . ALA A 1 365 ? 38.403 16.450 -67.683 1.00 87.38 365 ALA A N 1
ATOM 2870 C CA . ALA A 1 365 ? 38.207 15.154 -68.332 1.00 87.38 365 ALA A CA 1
ATOM 2871 C C . ALA A 1 365 ? 37.876 14.059 -67.307 1.00 87.38 365 ALA A C 1
ATOM 2873 O O . ALA A 1 365 ? 38.510 13.947 -66.251 1.00 87.38 365 ALA A O 1
ATOM 2874 N N . SER A 1 366 ? 36.876 13.229 -67.606 1.00 88.69 366 SER A N 1
ATOM 2875 C CA . SER A 1 366 ? 36.450 12.178 -66.687 1.00 88.69 366 SER A CA 1
ATOM 2876 C C . SER A 1 366 ? 37.430 10.993 -66.688 1.00 88.69 366 SER A C 1
ATOM 2878 O O . SER A 1 366 ? 38.161 10.780 -67.660 1.00 88.69 366 SER A O 1
ATOM 2880 N N . PRO A 1 367 ? 37.409 10.137 -65.648 1.00 88.50 367 PRO A N 1
ATOM 2881 C CA . PRO A 1 367 ? 38.142 8.868 -65.660 1.00 88.50 367 PRO A CA 1
ATOM 2882 C C . PRO A 1 367 ? 37.812 7.947 -66.846 1.00 88.50 367 PRO A C 1
ATOM 2884 O O . PRO A 1 367 ? 38.643 7.118 -67.211 1.00 88.50 367 PRO A O 1
ATOM 2887 N N . GLY A 1 368 ? 36.633 8.097 -67.466 1.00 89.25 368 GLY A N 1
ATOM 2888 C CA . GLY A 1 368 ? 36.288 7.410 -68.713 1.00 89.25 368 GLY A CA 1
ATOM 2889 C C . GLY A 1 368 ? 37.074 7.959 -69.904 1.00 89.25 368 GLY A C 1
ATOM 2890 O O . GLY A 1 368 ? 37.763 7.200 -70.581 1.00 89.25 368 GLY A O 1
ATOM 2891 N N . ASP A 1 369 ? 37.054 9.281 -70.093 1.00 87.81 369 ASP A N 1
ATOM 2892 C CA . ASP A 1 369 ? 37.755 9.961 -71.194 1.00 87.81 369 ASP A CA 1
ATOM 2893 C C . ASP A 1 369 ? 39.272 9.705 -71.141 1.00 87.81 369 ASP A C 1
ATOM 2895 O O . ASP A 1 369 ? 39.907 9.440 -72.163 1.00 87.81 369 ASP A O 1
ATOM 2899 N N . ALA A 1 370 ? 39.848 9.705 -69.933 1.00 90.75 370 ALA A N 1
ATOM 2900 C CA . ALA A 1 370 ? 41.250 9.360 -69.701 1.00 90.75 370 ALA A CA 1
ATOM 2901 C C . ALA A 1 370 ? 41.581 7.914 -70.114 1.00 90.75 370 ALA A C 1
ATOM 2903 O O . ALA A 1 370 ? 42.607 7.662 -70.748 1.00 90.75 370 ALA A O 1
ATOM 2904 N N . SER A 1 371 ? 40.700 6.963 -69.786 1.00 89.94 371 SER A N 1
ATOM 2905 C CA . SER A 1 371 ? 40.843 5.548 -70.152 1.00 89.94 371 SER A CA 1
ATOM 2906 C C . SER A 1 371 ? 40.781 5.348 -71.671 1.00 89.94 371 SER A C 1
ATOM 2908 O O . SER A 1 371 ? 41.625 4.653 -72.242 1.00 89.94 371 SER A O 1
ATOM 2910 N N . ASP A 1 372 ? 39.832 6.001 -72.347 1.00 90.12 372 ASP A N 1
ATOM 2911 C CA . ASP A 1 372 ? 39.682 5.917 -73.803 1.00 90.12 372 ASP A CA 1
ATOM 2912 C C . ASP A 1 372 ? 40.840 6.605 -74.548 1.00 90.12 372 ASP A C 1
ATOM 2914 O O . ASP A 1 372 ? 41.311 6.095 -75.572 1.00 90.12 372 ASP A O 1
ATOM 2918 N N . HIS A 1 373 ? 41.381 7.703 -74.010 1.00 89.88 373 HIS A N 1
ATOM 2919 C CA . HIS A 1 373 ? 42.585 8.336 -74.548 1.00 89.88 373 HIS A CA 1
ATOM 2920 C C . HIS A 1 373 ? 43.824 7.438 -74.408 1.00 89.88 373 HIS A C 1
ATOM 2922 O O . HIS A 1 373 ? 44.528 7.207 -75.392 1.00 89.88 373 HIS A O 1
ATOM 2928 N N . LEU A 1 374 ? 44.065 6.861 -73.223 1.00 89.94 374 LEU A N 1
ATOM 2929 C CA . LEU A 1 374 ? 45.174 5.923 -72.993 1.00 89.94 374 LEU A CA 1
ATOM 2930 C C . LEU A 1 374 ? 45.071 4.677 -73.882 1.00 89.94 374 LEU A C 1
ATOM 2932 O O . LEU A 1 374 ? 46.077 4.214 -74.422 1.00 89.94 374 LEU A O 1
ATOM 2936 N N . LYS A 1 375 ? 43.856 4.161 -74.092 1.00 91.88 375 LYS A N 1
ATOM 2937 C CA . LYS A 1 375 ? 43.602 3.069 -75.036 1.00 91.88 375 LYS A CA 1
ATOM 2938 C C . LYS A 1 375 ? 43.935 3.475 -76.474 1.00 91.88 375 LYS A C 1
ATOM 2940 O O . LYS A 1 375 ? 44.625 2.732 -77.165 1.00 91.88 375 LYS A O 1
ATOM 2945 N N . THR A 1 376 ? 43.521 4.670 -76.897 1.00 90.88 376 THR A N 1
ATOM 2946 C CA . THR A 1 376 ? 43.836 5.213 -78.230 1.00 90.88 376 THR A CA 1
ATOM 2947 C C . THR A 1 376 ? 45.348 5.375 -78.430 1.00 90.88 376 THR A C 1
ATOM 2949 O O . THR A 1 376 ? 45.871 5.000 -79.477 1.00 90.88 376 THR A O 1
ATOM 2952 N N . LEU A 1 377 ? 46.078 5.860 -77.418 1.00 90.81 377 LEU A N 1
ATOM 2953 C CA . LEU A 1 377 ? 47.544 5.934 -77.442 1.00 90.81 377 LEU A CA 1
ATOM 2954 C C . LEU A 1 377 ? 48.185 4.545 -77.581 1.00 90.81 377 LEU A C 1
ATOM 2956 O O . LEU A 1 377 ? 49.080 4.366 -78.407 1.00 90.81 377 LEU A O 1
ATOM 2960 N N . ASN A 1 378 ? 47.710 3.552 -76.825 1.00 92.31 378 ASN A N 1
ATOM 2961 C CA . ASN A 1 378 ? 48.187 2.171 -76.924 1.00 92.31 378 ASN A CA 1
ATOM 2962 C C . ASN A 1 378 ? 47.933 1.566 -78.318 1.00 92.31 378 ASN A C 1
ATOM 2964 O O . ASN A 1 378 ? 48.826 0.944 -78.894 1.00 92.31 378 ASN A O 1
ATOM 2968 N N . ASP A 1 379 ? 46.746 1.788 -78.887 1.00 92.25 379 ASP A N 1
ATOM 2969 C CA . ASP A 1 379 ? 46.399 1.317 -80.230 1.00 92.25 379 ASP A CA 1
ATOM 2970 C C . ASP A 1 379 ? 47.293 1.981 -81.299 1.00 92.25 379 ASP A C 1
ATOM 2972 O O . ASP A 1 379 ? 47.797 1.295 -82.192 1.00 92.25 379 ASP A O 1
ATOM 2976 N N . CYS A 1 380 ? 47.591 3.280 -81.170 1.00 91.75 380 CYS A N 1
ATOM 2977 C CA . CYS A 1 380 ? 48.553 3.990 -82.023 1.00 91.75 380 CYS A CA 1
ATOM 2978 C C . CYS A 1 380 ? 49.984 3.432 -81.913 1.00 91.75 380 CYS A C 1
ATOM 2980 O O . CYS A 1 380 ? 50.639 3.228 -82.937 1.00 91.75 380 CYS A O 1
ATOM 2982 N N . LEU A 1 381 ? 50.473 3.146 -80.700 1.00 92.81 381 LEU A N 1
ATOM 2983 C CA . LEU A 1 381 ? 51.797 2.541 -80.489 1.00 92.81 381 LEU A CA 1
ATOM 2984 C C . LEU A 1 381 ? 51.889 1.137 -81.109 1.00 92.81 381 LEU A C 1
ATOM 2986 O O . LEU A 1 381 ? 52.886 0.802 -81.748 1.00 92.81 381 LEU A O 1
ATOM 2990 N N . HIS A 1 382 ? 50.828 0.338 -80.996 1.00 92.25 382 HIS A N 1
ATOM 2991 C CA . HIS A 1 382 ? 50.752 -0.974 -81.635 1.00 92.25 382 HIS A CA 1
ATOM 2992 C C . HIS A 1 382 ? 50.744 -0.875 -83.174 1.00 92.25 382 HIS A C 1
ATOM 2994 O O . HIS A 1 382 ? 51.419 -1.661 -83.840 1.00 92.25 382 HIS A O 1
ATOM 3000 N N . GLN A 1 383 ? 50.059 0.117 -83.757 1.00 91.38 383 GLN A N 1
ATOM 3001 C CA . GLN A 1 383 ? 50.117 0.378 -85.205 1.00 91.38 383 GLN A CA 1
ATOM 3002 C C . GLN A 1 383 ? 51.519 0.810 -85.670 1.00 91.38 383 GLN A C 1
ATOM 3004 O O . GLN A 1 383 ? 51.973 0.355 -86.721 1.00 91.38 383 GLN A O 1
ATOM 3009 N N . LEU A 1 384 ? 52.243 1.617 -84.884 1.00 92.25 384 LEU A N 1
ATOM 3010 C CA . LEU A 1 384 ? 53.643 1.965 -85.171 1.00 92.25 384 LEU A CA 1
ATOM 3011 C C . LEU A 1 384 ? 54.543 0.719 -85.188 1.00 92.25 384 LEU A C 1
ATOM 3013 O O . LEU A 1 384 ? 55.281 0.516 -86.151 1.00 92.25 384 LEU A O 1
ATOM 3017 N N . GLN A 1 385 ? 54.413 -0.170 -84.199 1.00 91.19 385 GLN A N 1
ATOM 3018 C CA . GLN A 1 385 ? 55.158 -1.434 -84.165 1.00 91.19 385 GLN A CA 1
ATOM 3019 C C . GLN A 1 385 ? 54.840 -2.334 -85.380 1.00 91.19 385 GLN A C 1
ATOM 3021 O O . GLN A 1 385 ? 55.732 -2.978 -85.939 1.00 91.19 385 GLN A O 1
ATOM 3026 N N . GLN A 1 386 ? 53.580 -2.371 -85.832 1.00 91.62 386 GLN A N 1
ATOM 3027 C CA . GLN A 1 386 ? 53.211 -3.082 -87.062 1.00 91.62 386 GLN A CA 1
ATOM 3028 C C . GLN A 1 386 ? 53.830 -2.441 -88.312 1.00 91.62 386 GLN A C 1
ATOM 3030 O O . GLN A 1 386 ? 54.299 -3.164 -89.192 1.00 91.62 386 GLN A O 1
ATOM 3035 N N . ALA A 1 387 ? 53.877 -1.109 -88.387 1.00 90.31 387 ALA A N 1
ATOM 3036 C CA . ALA A 1 387 ? 54.509 -0.388 -89.489 1.00 90.31 387 ALA A CA 1
ATOM 3037 C C . ALA A 1 387 ? 56.027 -0.645 -89.555 1.00 90.31 387 ALA A C 1
ATOM 3039 O O . ALA A 1 387 ? 56.556 -0.884 -90.643 1.00 90.31 387 ALA A O 1
ATOM 3040 N N . GLU A 1 388 ? 56.722 -0.690 -88.415 1.00 91.00 388 GLU A N 1
ATOM 3041 C CA . GLU A 1 388 ? 58.135 -1.096 -88.335 1.00 91.00 388 GLU A CA 1
ATOM 3042 C C . GLU A 1 388 ? 58.335 -2.539 -88.825 1.00 91.00 388 GLU A C 1
ATOM 3044 O O . GLU A 1 388 ? 59.189 -2.798 -89.677 1.00 91.00 388 GLU A O 1
ATOM 3049 N N . GLY A 1 389 ? 57.495 -3.475 -88.367 1.00 90.06 389 GLY A N 1
ATOM 3050 C CA . GLY A 1 389 ? 57.532 -4.875 -88.799 1.00 90.06 389 GLY A CA 1
ATOM 3051 C C . GLY A 1 389 ? 57.253 -5.068 -90.296 1.00 90.06 389 GLY A C 1
ATOM 3052 O O . GLY A 1 389 ? 57.887 -5.902 -90.945 1.00 90.06 389 GLY A O 1
ATOM 3053 N N . LEU A 1 390 ? 56.343 -4.282 -90.879 1.00 91.12 390 LEU A N 1
ATOM 3054 C CA . LEU A 1 390 ? 56.100 -4.264 -92.325 1.00 91.12 390 LEU A CA 1
ATOM 3055 C C . LEU A 1 390 ? 57.271 -3.637 -93.090 1.00 91.12 390 LEU A C 1
ATOM 3057 O O . LEU A 1 390 ? 57.678 -4.184 -94.112 1.00 91.12 390 LEU A O 1
ATOM 3061 N N . THR A 1 391 ? 57.860 -2.556 -92.576 1.00 91.62 391 THR A N 1
ATOM 3062 C CA . THR A 1 391 ? 59.037 -1.907 -93.177 1.00 91.62 391 THR A CA 1
ATOM 3063 C C . THR A 1 391 ? 60.222 -2.871 -93.235 1.00 91.62 391 THR A C 1
ATOM 3065 O O . THR A 1 391 ? 60.824 -3.030 -94.295 1.00 91.62 391 THR A O 1
ATOM 3068 N N . GLY A 1 392 ? 60.496 -3.602 -92.148 1.00 88.62 392 GLY A N 1
ATOM 3069 C CA . GLY A 1 392 ? 61.534 -4.640 -92.112 1.00 88.62 392 GLY A CA 1
ATOM 3070 C C . GLY A 1 392 ? 61.279 -5.821 -93.061 1.00 88.62 392 GLY A C 1
ATOM 3071 O O . GLY A 1 392 ? 62.222 -6.453 -93.532 1.00 88.62 392 GLY A O 1
ATOM 3072 N N . ARG A 1 393 ? 60.014 -6.114 -93.393 1.00 91.75 393 ARG A N 1
ATOM 3073 C CA . ARG A 1 393 ? 59.667 -7.118 -94.414 1.00 91.75 393 ARG A CA 1
ATOM 3074 C C . ARG A 1 393 ? 59.852 -6.596 -95.836 1.00 91.75 393 ARG A C 1
ATOM 3076 O O . ARG A 1 393 ? 60.290 -7.363 -96.686 1.00 91.75 393 ARG A O 1
ATOM 3083 N N . ILE A 1 394 ? 59.529 -5.328 -96.094 1.00 90.06 394 ILE A N 1
ATOM 3084 C CA . ILE A 1 394 ? 59.736 -4.692 -97.404 1.00 90.06 394 ILE A CA 1
ATOM 3085 C C . ILE A 1 394 ? 61.234 -4.655 -97.725 1.00 90.06 394 ILE A C 1
ATOM 3087 O O . ILE A 1 394 ? 61.634 -5.157 -98.770 1.00 90.06 394 ILE A O 1
ATOM 3091 N N . THR A 1 395 ? 62.073 -4.191 -96.793 1.00 90.75 395 THR A N 1
ATOM 3092 C CA . THR A 1 395 ? 63.532 -4.158 -96.997 1.00 90.75 395 THR A CA 1
ATOM 3093 C C . THR A 1 395 ? 64.142 -5.551 -97.183 1.00 90.75 395 THR A C 1
ATOM 3095 O O . THR A 1 395 ? 65.084 -5.695 -97.960 1.00 90.75 395 THR A O 1
ATOM 3098 N N . GLY A 1 396 ? 63.590 -6.584 -96.534 1.00 90.81 396 GLY A N 1
ATOM 3099 C CA . GLY A 1 396 ? 63.952 -7.982 -96.789 1.00 90.81 396 GLY A CA 1
ATOM 3100 C C . GLY A 1 396 ? 63.605 -8.442 -98.210 1.00 90.81 396 GLY A C 1
ATOM 3101 O O . GLY A 1 396 ? 64.467 -8.964 -98.910 1.00 90.81 396 GLY A O 1
ATOM 3102 N N . ILE A 1 397 ? 62.376 -8.183 -98.673 1.00 87.62 397 ILE A N 1
ATOM 3103 C CA . ILE A 1 397 ? 61.932 -8.528 -100.037 1.00 87.62 397 ILE A CA 1
ATOM 3104 C C . ILE A 1 397 ? 62.765 -7.795 -101.099 1.00 87.62 397 ILE A C 1
ATOM 3106 O O . ILE A 1 397 ? 63.163 -8.407 -102.090 1.00 87.62 397 ILE A O 1
ATOM 3110 N N . ASP A 1 398 ? 63.062 -6.510 -100.892 1.00 90.62 398 ASP A N 1
ATOM 3111 C CA . ASP A 1 398 ? 63.893 -5.722 -101.808 1.00 90.62 398 ASP A CA 1
ATOM 3112 C C . ASP A 1 398 ? 65.337 -6.251 -101.863 1.00 90.62 398 ASP A C 1
ATOM 3114 O O . ASP A 1 398 ? 65.944 -6.296 -102.938 1.00 90.62 398 ASP A O 1
ATOM 3118 N N . HIS A 1 399 ? 65.881 -6.712 -100.729 1.00 89.62 399 HIS A N 1
ATOM 3119 C CA . HIS A 1 399 ? 67.191 -7.363 -100.671 1.00 89.62 399 HIS A CA 1
ATOM 3120 C C . HIS A 1 399 ? 67.205 -8.696 -101.435 1.00 89.62 399 HIS A C 1
ATOM 3122 O O . HIS A 1 399 ? 68.074 -8.897 -102.285 1.00 89.62 399 HIS A O 1
ATOM 3128 N N . ASP A 1 400 ? 66.223 -9.569 -101.195 1.00 89.00 400 ASP A N 1
ATOM 3129 C CA . ASP A 1 400 ? 66.087 -10.857 -101.889 1.00 89.00 400 ASP A CA 1
ATOM 3130 C C . ASP A 1 400 ? 65.911 -10.661 -103.406 1.00 89.00 400 ASP A C 1
ATOM 3132 O O . ASP A 1 400 ? 66.526 -11.362 -104.217 1.00 89.00 400 ASP A O 1
ATOM 3136 N N . ALA A 1 401 ? 65.125 -9.658 -103.813 1.00 87.94 401 ALA A N 1
ATOM 3137 C CA . ALA A 1 401 ? 64.943 -9.291 -105.213 1.00 87.94 401 ALA A CA 1
ATOM 3138 C C . ALA A 1 401 ? 66.252 -8.798 -105.854 1.00 87.94 401 ALA A C 1
ATOM 3140 O O . ALA A 1 401 ? 66.577 -9.209 -106.972 1.00 87.94 401 ALA A O 1
ATOM 3141 N N . ALA A 1 402 ? 67.029 -7.961 -105.160 1.00 87.31 402 ALA A N 1
ATOM 3142 C CA . ALA A 1 402 ? 68.330 -7.494 -105.635 1.00 87.31 402 ALA A CA 1
ATOM 3143 C C . ALA A 1 402 ? 69.359 -8.638 -105.737 1.00 87.31 402 ALA A C 1
ATOM 3145 O O . ALA A 1 402 ? 70.095 -8.715 -106.725 1.00 87.31 402 ALA A O 1
ATOM 3146 N N . ALA A 1 403 ? 69.376 -9.561 -104.769 1.00 89.81 403 ALA A N 1
ATOM 3147 C CA . ALA A 1 403 ? 70.228 -10.749 -104.792 1.00 89.81 403 ALA A CA 1
ATOM 3148 C C . ALA A 1 403 ? 69.903 -11.650 -105.996 1.00 89.81 403 ALA A C 1
ATOM 3150 O O . ALA A 1 403 ? 70.792 -11.961 -106.794 1.00 89.81 403 ALA A O 1
ATOM 3151 N N . PHE A 1 404 ? 68.620 -11.970 -106.209 1.00 88.38 404 PHE A N 1
ATOM 3152 C CA . PHE A 1 404 ? 68.160 -12.735 -107.372 1.00 88.38 404 PHE A CA 1
ATOM 3153 C C . PHE A 1 404 ? 68.519 -12.051 -108.702 1.00 88.38 404 PHE A C 1
ATOM 3155 O O . PHE A 1 404 ? 68.982 -12.708 -109.637 1.00 88.38 404 PHE A O 1
ATOM 3162 N N . GLN A 1 405 ? 68.359 -10.724 -108.796 1.00 87.06 405 GLN A N 1
ATOM 3163 C CA . GLN A 1 405 ? 68.770 -9.963 -109.981 1.00 87.06 405 GLN A CA 1
ATOM 3164 C C . GLN A 1 405 ? 70.283 -10.055 -110.234 1.00 87.06 405 GLN A C 1
ATOM 3166 O O . GLN A 1 405 ? 70.701 -10.179 -111.389 1.00 87.06 405 GLN A O 1
ATOM 3171 N N . GLY A 1 406 ? 71.103 -10.026 -109.180 1.00 86.00 406 GLY A N 1
ATOM 3172 C CA . GLY A 1 406 ? 72.551 -10.221 -109.263 1.00 86.00 406 GLY A CA 1
ATOM 3173 C C . GLY A 1 406 ? 72.930 -11.608 -109.790 1.00 86.00 406 GLY A C 1
ATOM 3174 O O . GLY A 1 406 ? 73.674 -11.716 -110.769 1.00 86.00 406 GLY A O 1
ATOM 3175 N N . GLU A 1 407 ? 72.372 -12.668 -109.201 1.00 86.75 407 GLU A N 1
ATOM 3176 C CA . GLU A 1 407 ? 72.626 -14.056 -109.611 1.00 86.75 407 GLU A CA 1
ATOM 3177 C C . GLU A 1 407 ? 72.185 -14.333 -111.055 1.00 86.75 407 GLU A C 1
ATOM 3179 O O . GLU A 1 407 ? 72.933 -14.916 -111.849 1.00 86.75 407 GLU A O 1
ATOM 3184 N N . ALA A 1 408 ? 70.992 -13.873 -111.436 1.00 85.56 408 ALA A N 1
ATOM 3185 C CA . ALA A 1 408 ? 70.459 -14.067 -112.777 1.00 85.56 408 ALA A CA 1
ATOM 3186 C C . ALA A 1 408 ? 71.259 -13.287 -113.842 1.00 85.56 408 ALA A C 1
ATOM 3188 O O . ALA A 1 408 ? 71.540 -13.826 -114.917 1.00 85.56 408 ALA A O 1
ATOM 3189 N N . ASN A 1 409 ? 71.717 -12.064 -113.540 1.00 84.62 409 ASN A N 1
ATOM 3190 C CA . ASN A 1 409 ? 72.630 -11.324 -114.420 1.00 84.62 409 ASN A CA 1
ATOM 3191 C C . ASN A 1 409 ? 74.001 -12.007 -114.547 1.00 84.62 409 ASN A C 1
ATOM 3193 O O . ASN A 1 409 ? 74.557 -12.066 -115.649 1.00 84.62 409 ASN A O 1
ATOM 3197 N N . ALA A 1 410 ? 74.542 -12.578 -113.466 1.00 85.88 410 ALA A N 1
ATOM 3198 C CA . ALA A 1 410 ? 75.778 -13.361 -113.521 1.00 85.88 410 ALA A CA 1
ATOM 3199 C C . ALA A 1 410 ? 75.617 -14.618 -114.402 1.00 85.88 410 ALA A C 1
ATOM 3201 O O . ALA A 1 410 ? 76.500 -14.941 -115.205 1.00 85.88 410 ALA A O 1
ATOM 3202 N N . LEU A 1 411 ? 74.461 -15.291 -114.325 1.00 85.75 411 LEU A N 1
ATOM 3203 C CA . LEU A 1 411 ? 74.119 -16.429 -115.180 1.00 85.75 411 LEU A CA 1
ATOM 3204 C C . LEU A 1 411 ? 74.071 -16.037 -116.669 1.00 85.75 411 LEU A C 1
ATOM 3206 O O . LEU A 1 411 ? 74.706 -16.701 -117.495 1.00 85.75 411 LEU A O 1
ATOM 3210 N N . LEU A 1 412 ? 73.373 -14.946 -117.010 1.00 85.50 412 LEU A N 1
ATOM 3211 C CA . LEU A 1 412 ? 73.295 -14.422 -118.381 1.00 85.50 412 LEU A CA 1
ATOM 3212 C C . LEU A 1 412 ? 74.676 -13.996 -118.902 1.00 85.50 412 LEU A C 1
ATOM 3214 O O . LEU A 1 412 ? 75.056 -14.369 -120.011 1.00 85.50 412 LEU A O 1
ATOM 3218 N N . THR A 1 413 ? 75.484 -13.325 -118.077 1.00 85.50 413 THR A N 1
ATOM 3219 C CA . THR A 1 413 ? 76.859 -12.907 -118.419 1.00 85.50 413 THR A CA 1
ATOM 3220 C C . THR A 1 413 ? 77.771 -14.086 -118.775 1.00 85.50 413 THR A C 1
ATOM 3222 O O . THR A 1 413 ? 78.662 -13.954 -119.624 1.00 85.50 413 THR A O 1
ATOM 3225 N N . ARG A 1 414 ? 77.546 -15.247 -118.145 1.00 84.44 414 ARG A N 1
ATOM 3226 C CA . ARG A 1 414 ? 78.309 -16.478 -118.383 1.00 84.44 414 ARG A CA 1
ATOM 3227 C C . ARG A 1 414 ? 77.837 -17.263 -119.609 1.00 84.44 414 ARG A C 1
ATOM 3229 O O . ARG A 1 414 ? 78.679 -17.832 -120.296 1.00 84.44 414 ARG A O 1
ATOM 3236 N N . LEU A 1 415 ? 76.527 -17.335 -119.862 1.00 82.88 415 LEU A N 1
ATOM 3237 C CA . LEU A 1 415 ? 75.948 -18.263 -120.850 1.00 82.88 415 LEU A CA 1
ATOM 3238 C C . LEU A 1 415 ? 75.422 -17.600 -122.133 1.00 82.88 415 LEU A C 1
ATOM 3240 O O . LEU A 1 415 ? 75.401 -18.249 -123.176 1.00 82.88 415 LEU A O 1
ATOM 3244 N N . ALA A 1 416 ? 74.981 -16.341 -122.076 1.00 80.75 416 ALA A N 1
ATOM 3245 C CA . ALA A 1 416 ? 74.340 -15.647 -123.194 1.00 80.75 416 ALA A CA 1
ATOM 3246 C C . ALA A 1 416 ? 74.444 -14.119 -123.033 1.00 80.75 416 ALA A C 1
ATOM 3248 O O . ALA A 1 416 ? 73.472 -13.439 -122.700 1.00 80.75 416 ALA A O 1
ATOM 3249 N N . ARG A 1 417 ? 75.642 -13.564 -123.268 1.00 78.94 417 ARG A N 1
ATOM 3250 C CA . ARG A 1 417 ? 75.912 -12.115 -123.133 1.00 78.94 417 ARG A CA 1
ATOM 3251 C C . ARG A 1 417 ? 75.018 -11.240 -124.014 1.00 78.94 417 ARG A C 1
ATOM 3253 O O . ARG A 1 417 ? 74.761 -10.094 -123.669 1.00 78.94 417 ARG A O 1
ATOM 3260 N N . ASP A 1 418 ? 74.529 -11.778 -125.125 1.00 79.94 418 ASP A N 1
ATOM 3261 C CA . ASP A 1 418 ? 73.596 -11.114 -126.035 1.00 79.94 418 ASP A CA 1
ATOM 3262 C C . ASP A 1 418 ? 72.197 -10.894 -125.425 1.00 79.94 418 ASP A C 1
ATOM 3264 O O . ASP A 1 418 ? 71.463 -10.013 -125.869 1.00 79.94 418 ASP A O 1
ATOM 3268 N N . LEU A 1 419 ? 71.838 -11.647 -124.379 1.00 81.00 419 LEU A N 1
ATOM 3269 C CA . LEU A 1 419 ? 70.579 -11.488 -123.648 1.00 81.00 419 LEU A CA 1
ATOM 3270 C C . LEU A 1 419 ? 70.648 -10.437 -122.525 1.00 81.00 419 LEU A C 1
ATOM 3272 O O . LEU A 1 419 ? 69.602 -10.065 -122.003 1.00 81.00 419 LEU A O 1
ATOM 3276 N N . LEU A 1 420 ? 71.834 -9.902 -122.196 1.00 79.31 420 LEU A N 1
ATOM 3277 C CA . LEU A 1 420 ? 71.995 -8.817 -121.208 1.00 79.31 420 LEU A CA 1
ATOM 3278 C C . LEU A 1 420 ? 71.382 -7.480 -121.662 1.00 79.31 420 LEU A C 1
ATOM 3280 O O . LEU A 1 420 ? 71.131 -6.609 -120.838 1.00 79.31 420 LEU A O 1
ATOM 3284 N N . ALA A 1 421 ? 71.133 -7.306 -122.963 1.00 77.75 421 ALA A N 1
ATOM 3285 C CA . ALA A 1 421 ? 70.505 -6.105 -123.521 1.00 77.75 421 ALA A CA 1
ATOM 3286 C C . ALA A 1 421 ? 68.963 -6.097 -123.401 1.00 77.75 421 ALA A C 1
ATOM 3288 O O . ALA A 1 421 ? 68.305 -5.226 -123.970 1.00 77.75 421 ALA A O 1
ATOM 3289 N N . ARG A 1 422 ? 68.372 -7.088 -122.719 1.00 79.38 422 ARG A N 1
ATOM 3290 C CA . ARG A 1 422 ? 66.921 -7.258 -122.532 1.00 79.38 422 ARG A CA 1
ATOM 3291 C C . ARG A 1 422 ? 66.555 -7.160 -121.045 1.00 79.38 422 ARG A C 1
ATOM 3293 O O . ARG A 1 422 ? 67.426 -7.376 -120.203 1.00 79.38 422 ARG A O 1
ATOM 3300 N N . PRO A 1 423 ? 65.282 -6.890 -120.695 1.00 83.31 423 PRO A N 1
ATOM 3301 C CA . PRO A 1 423 ? 64.807 -7.028 -119.321 1.00 83.31 423 PRO A CA 1
ATOM 3302 C C . PRO A 1 423 ? 65.148 -8.413 -118.758 1.00 83.31 423 PRO A C 1
ATOM 3304 O O . PRO A 1 423 ? 65.014 -9.419 -119.456 1.00 83.31 423 PRO A O 1
ATOM 3307 N N . LEU A 1 424 ? 65.570 -8.476 -117.491 1.00 81.94 424 LEU A N 1
ATOM 3308 C CA . LEU A 1 424 ? 66.103 -9.703 -116.885 1.00 81.94 424 LEU A CA 1
ATOM 3309 C C . LEU A 1 424 ? 65.149 -10.904 -117.017 1.00 81.94 424 LEU A C 1
ATOM 3311 O O . LEU A 1 424 ? 65.592 -12.003 -117.347 1.00 81.94 424 LEU A O 1
ATOM 3315 N N . ALA A 1 425 ? 63.847 -10.692 -116.799 1.00 82.56 425 ALA A N 1
ATOM 3316 C CA . ALA A 1 425 ? 62.829 -11.735 -116.920 1.00 82.56 425 ALA A CA 1
ATOM 3317 C C . ALA A 1 425 ? 62.780 -12.337 -118.338 1.00 82.56 425 ALA A C 1
ATOM 3319 O O . ALA A 1 425 ? 62.796 -13.561 -118.489 1.00 82.56 425 ALA A O 1
ATOM 3320 N N . ASP A 1 426 ? 62.818 -11.491 -119.373 1.00 82.31 426 ASP A N 1
ATOM 3321 C CA . ASP A 1 426 ? 62.869 -11.924 -120.773 1.00 82.31 426 ASP A CA 1
ATOM 3322 C C . ASP A 1 426 ? 64.192 -12.625 -121.096 1.00 82.31 426 ASP A C 1
ATOM 3324 O O . ASP A 1 426 ? 64.200 -13.634 -121.800 1.00 82.31 426 ASP A O 1
ATOM 3328 N N . GLY A 1 427 ? 65.310 -12.128 -120.557 1.00 85.00 427 GLY A N 1
ATOM 3329 C CA . GLY A 1 427 ? 66.629 -12.742 -120.707 1.00 85.00 427 GLY A CA 1
ATOM 3330 C C . GLY A 1 427 ? 66.676 -14.163 -120.138 1.00 85.00 427 GLY A C 1
ATOM 3331 O O . GLY A 1 427 ? 67.088 -15.094 -120.833 1.00 85.00 427 GLY A O 1
ATOM 3332 N N . VAL A 1 428 ? 66.195 -14.362 -118.907 1.00 85.19 428 VAL A N 1
ATOM 3333 C CA . VAL A 1 428 ? 66.126 -15.682 -118.254 1.00 85.19 428 VAL A CA 1
ATOM 3334 C C . VAL A 1 428 ? 65.141 -16.609 -118.975 1.00 85.19 428 VAL A C 1
ATOM 3336 O O . VAL A 1 428 ? 65.481 -17.763 -119.252 1.00 85.19 428 VAL A O 1
ATOM 3339 N N . MET A 1 429 ? 63.957 -16.116 -119.356 1.00 85.44 429 MET A N 1
ATOM 3340 C CA . MET A 1 429 ? 62.982 -16.889 -120.135 1.00 85.44 429 MET A CA 1
ATOM 3341 C C . MET A 1 429 ? 63.559 -17.327 -121.489 1.00 85.44 429 MET A C 1
ATOM 3343 O O . MET A 1 429 ? 63.416 -18.485 -121.886 1.00 85.44 429 MET A O 1
ATOM 3347 N N . GLN A 1 430 ? 64.255 -16.437 -122.195 1.00 83.31 430 GLN A N 1
ATOM 3348 C CA . GLN A 1 430 ? 64.839 -16.742 -123.497 1.00 83.31 430 GLN A CA 1
ATOM 3349 C C . GLN A 1 430 ? 66.065 -17.662 -123.388 1.00 83.31 430 GLN A C 1
ATOM 3351 O O . GLN A 1 430 ? 66.270 -18.507 -124.263 1.00 83.31 430 GLN A O 1
ATOM 3356 N N . LEU A 1 431 ? 66.836 -17.581 -122.298 1.00 86.44 431 LEU A N 1
ATOM 3357 C CA . LEU A 1 431 ? 67.873 -18.563 -121.972 1.00 86.44 431 LEU A CA 1
ATOM 3358 C C . LEU A 1 431 ? 67.261 -19.954 -121.730 1.00 86.44 431 LEU A C 1
ATOM 3360 O O . LEU A 1 431 ? 67.770 -20.945 -122.256 1.00 86.44 431 LEU A O 1
ATOM 3364 N N . HIS A 1 432 ? 66.137 -20.036 -121.010 1.00 85.75 432 HIS A N 1
ATOM 3365 C CA . HIS A 1 432 ? 65.405 -21.290 -120.815 1.00 85.75 432 HIS A CA 1
ATOM 3366 C C . HIS A 1 432 ? 64.869 -21.857 -122.143 1.00 85.75 432 HIS A C 1
ATOM 3368 O O . HIS A 1 432 ? 65.036 -23.045 -122.413 1.00 85.75 432 HIS A O 1
ATOM 3374 N N . GLN A 1 433 ? 64.316 -21.016 -123.025 1.00 85.88 433 GLN A N 1
ATOM 3375 C CA . GLN A 1 433 ? 63.901 -21.433 -124.373 1.00 85.88 433 GLN A CA 1
ATOM 3376 C C . GLN A 1 433 ? 65.078 -21.932 -125.229 1.00 85.88 433 GLN A C 1
ATOM 3378 O O . GLN A 1 433 ? 64.932 -22.917 -125.952 1.00 85.88 433 GLN A O 1
ATOM 3383 N N . ARG A 1 434 ? 66.259 -21.296 -125.144 1.00 86.25 434 ARG A N 1
ATOM 3384 C CA . ARG A 1 434 ? 67.485 -21.773 -125.816 1.00 86.25 434 ARG A CA 1
ATOM 3385 C C . ARG A 1 434 ? 67.924 -23.139 -125.292 1.00 86.25 434 ARG A C 1
ATOM 3387 O O . ARG A 1 434 ? 68.249 -24.007 -126.097 1.00 86.25 434 ARG A O 1
ATOM 3394 N N . LEU A 1 435 ? 67.881 -23.349 -123.975 1.00 88.25 435 LEU A N 1
ATOM 3395 C CA . LEU A 1 435 ? 68.153 -24.649 -123.356 1.00 88.25 435 LEU A CA 1
ATOM 3396 C C . LEU A 1 435 ? 67.139 -25.717 -123.803 1.00 88.25 435 LEU A C 1
ATOM 3398 O O . LEU A 1 435 ? 67.532 -26.852 -124.062 1.00 88.25 435 LEU A O 1
ATOM 3402 N N . GLY A 1 436 ? 65.858 -25.354 -123.934 1.00 87.38 436 GLY A N 1
ATOM 3403 C CA . GLY A 1 436 ? 64.813 -26.209 -124.505 1.00 87.38 436 GLY A CA 1
ATOM 3404 C C . GLY A 1 436 ? 65.156 -26.656 -125.926 1.00 87.38 436 GLY A C 1
ATOM 3405 O O . GLY A 1 436 ? 65.311 -27.851 -126.167 1.00 87.38 436 GLY A O 1
ATOM 3406 N N . LYS A 1 437 ? 65.407 -25.701 -126.833 1.00 85.25 437 LYS A N 1
ATOM 3407 C CA . LYS A 1 437 ? 65.802 -26.000 -128.220 1.00 85.25 437 LYS A CA 1
ATOM 3408 C C . LYS A 1 437 ? 67.065 -26.855 -128.310 1.00 85.25 437 LYS A C 1
ATOM 3410 O O . LYS A 1 437 ? 67.073 -27.835 -129.039 1.00 85.25 437 LYS A O 1
ATOM 3415 N N . GLN A 1 438 ? 68.103 -26.566 -127.522 1.00 86.56 438 GLN A N 1
ATOM 3416 C CA . GLN A 1 438 ? 69.322 -27.386 -127.523 1.00 86.56 438 GLN A CA 1
ATOM 3417 C C . GLN A 1 438 ? 69.076 -28.831 -127.050 1.00 86.56 438 GLN A C 1
ATOM 3419 O O . GLN A 1 438 ? 69.731 -29.749 -127.542 1.00 86.56 438 GLN A O 1
ATOM 3424 N N . ARG A 1 439 ? 68.124 -29.062 -126.133 1.00 87.00 439 ARG A N 1
ATOM 3425 C CA . ARG A 1 439 ? 67.704 -30.417 -125.729 1.00 87.00 439 ARG A CA 1
ATOM 3426 C C . ARG A 1 439 ? 66.915 -31.125 -126.836 1.00 87.00 439 ARG A C 1
ATOM 3428 O O . ARG A 1 439 ? 67.143 -32.314 -127.062 1.00 87.00 439 ARG A O 1
ATOM 3435 N N . GLU A 1 440 ? 66.039 -30.412 -127.541 1.00 85.94 440 GLU A N 1
ATOM 3436 C CA . GLU A 1 440 ? 65.293 -30.930 -128.699 1.00 85.94 440 GLU A CA 1
ATOM 3437 C C . GLU A 1 440 ? 66.237 -31.287 -129.858 1.00 85.94 440 GLU A C 1
ATOM 3439 O O . GLU A 1 440 ? 66.214 -32.418 -130.345 1.00 85.94 440 GLU A O 1
ATOM 3444 N N . ASP A 1 441 ? 67.130 -30.369 -130.240 1.00 84.62 441 ASP A N 1
ATOM 3445 C CA . ASP A 1 441 ? 68.132 -30.566 -131.293 1.00 84.62 441 ASP A CA 1
ATOM 3446 C C . ASP A 1 441 ? 69.052 -31.749 -130.966 1.00 84.62 441 ASP A C 1
ATOM 3448 O O . ASP A 1 441 ? 69.292 -32.605 -131.821 1.00 84.62 441 ASP A O 1
ATOM 3452 N N . ARG A 1 442 ? 69.515 -31.862 -129.710 1.00 87.81 442 ARG A N 1
ATOM 3453 C CA . ARG A 1 442 ? 70.314 -33.013 -129.265 1.00 87.81 442 ARG A CA 1
ATOM 3454 C C . ARG A 1 442 ? 69.545 -34.327 -129.404 1.00 87.81 442 ARG A C 1
ATOM 3456 O O . ARG A 1 442 ? 70.075 -35.275 -129.979 1.00 87.81 442 ARG A O 1
ATOM 3463 N N . SER A 1 443 ? 68.294 -34.361 -128.945 1.00 84.75 443 SER A N 1
ATOM 3464 C CA . SER A 1 443 ? 67.427 -35.543 -129.060 1.00 84.75 443 SER A CA 1
ATOM 3465 C C . SER A 1 443 ? 67.211 -35.947 -130.525 1.00 84.75 443 SER A C 1
ATOM 3467 O O . SER A 1 443 ? 67.192 -37.133 -130.851 1.00 84.75 443 SER A O 1
ATOM 3469 N N . ARG A 1 444 ? 67.112 -34.964 -131.431 1.00 83.00 444 ARG A N 1
ATOM 3470 C CA . ARG A 1 444 ? 66.960 -35.185 -132.874 1.00 83.00 444 ARG A CA 1
ATOM 3471 C C . ARG A 1 444 ? 68.231 -35.731 -133.531 1.00 83.00 444 ARG A C 1
ATOM 3473 O O . ARG A 1 444 ? 68.129 -36.591 -134.402 1.00 83.00 444 ARG A O 1
ATOM 3480 N N . VAL A 1 445 ? 69.415 -35.289 -133.102 1.00 85.31 445 VAL A N 1
ATOM 3481 C CA . VAL A 1 445 ? 70.701 -35.868 -133.536 1.00 85.31 445 VAL A CA 1
ATOM 3482 C C . VAL A 1 445 ? 70.828 -37.323 -133.075 1.00 85.31 445 VAL A C 1
ATOM 3484 O O . VAL A 1 445 ? 71.159 -38.190 -133.883 1.00 85.31 445 VAL A O 1
ATOM 3487 N N . ASP A 1 446 ? 70.501 -37.612 -131.813 1.00 85.50 446 ASP A N 1
ATOM 3488 C CA . ASP A 1 446 ? 70.568 -38.970 -131.252 1.00 85.50 446 ASP A CA 1
ATOM 3489 C C . ASP A 1 446 ? 69.529 -39.934 -131.886 1.00 85.50 446 ASP A C 1
ATOM 3491 O O . ASP A 1 446 ? 69.707 -41.153 -131.862 1.00 85.50 446 ASP A O 1
ATOM 3495 N N . GLU A 1 447 ? 68.449 -39.411 -132.478 1.00 85.56 447 GLU A N 1
ATOM 3496 C CA . GLU A 1 447 ? 67.488 -40.160 -133.307 1.00 85.56 447 GLU A CA 1
ATOM 3497 C C . GLU A 1 447 ? 68.014 -40.415 -134.730 1.00 85.56 447 GLU A C 1
ATOM 3499 O O . GLU A 1 447 ? 68.034 -41.560 -135.180 1.00 85.56 447 GLU A O 1
ATOM 3504 N N . LEU A 1 448 ? 68.516 -39.384 -135.421 1.00 85.19 448 LEU A N 1
ATOM 3505 C CA . LEU A 1 448 ? 69.071 -39.517 -136.777 1.00 85.19 448 LEU A CA 1
ATOM 3506 C C . LEU A 1 448 ? 70.270 -40.479 -136.834 1.00 85.19 448 LEU A C 1
ATOM 3508 O O . LEU A 1 448 ? 70.412 -41.234 -137.796 1.00 85.19 448 LEU A O 1
ATOM 3512 N N . LEU A 1 449 ? 71.107 -40.500 -135.791 1.00 88.25 449 LEU A N 1
ATOM 3513 C CA . LEU A 1 449 ? 72.210 -41.459 -135.671 1.00 88.25 449 LEU A CA 1
ATOM 3514 C C . LEU A 1 449 ? 71.713 -42.908 -135.530 1.00 88.25 449 LEU A C 1
ATOM 3516 O O . LEU A 1 449 ? 72.287 -43.805 -136.149 1.00 88.25 449 LEU A O 1
ATOM 3520 N N . ARG A 1 450 ? 70.625 -43.146 -134.779 1.00 84.75 450 ARG A N 1
ATOM 3521 C CA . ARG A 1 450 ? 70.000 -44.478 -134.675 1.00 84.75 450 ARG A CA 1
ATOM 3522 C C . ARG A 1 450 ? 69.405 -44.933 -136.008 1.00 84.75 450 ARG A C 1
ATOM 3524 O O . ARG A 1 450 ? 69.619 -46.079 -136.394 1.00 84.75 450 ARG A O 1
ATOM 3531 N N . GLN A 1 451 ? 68.730 -44.039 -136.731 1.00 81.81 451 GLN A N 1
ATOM 3532 C CA . GLN A 1 451 ? 68.164 -44.341 -138.052 1.00 81.81 451 GLN A CA 1
ATOM 3533 C C . GLN A 1 451 ? 69.259 -44.696 -139.068 1.00 81.81 451 GLN A C 1
ATOM 3535 O O . GLN A 1 451 ? 69.190 -45.754 -139.687 1.00 81.81 451 GLN A O 1
ATOM 3540 N N . SER A 1 452 ? 70.318 -43.881 -139.155 1.00 83.69 452 SER A N 1
ATOM 3541 C CA . SER A 1 452 ? 71.483 -44.143 -140.016 1.00 83.69 452 SER A CA 1
ATOM 3542 C C . SER A 1 452 ? 72.111 -45.519 -139.751 1.00 83.69 452 SER A C 1
ATOM 3544 O O . SER A 1 452 ? 72.382 -46.275 -140.684 1.00 83.69 452 SER A O 1
ATOM 3546 N N . HIS A 1 453 ? 72.272 -45.896 -138.476 1.00 85.44 453 HIS A N 1
ATOM 3547 C CA . HIS A 1 453 ? 72.821 -47.202 -138.114 1.00 85.44 453 HIS A CA 1
ATOM 3548 C C . HIS A 1 453 ? 71.910 -48.372 -138.531 1.00 85.44 453 HIS A C 1
ATOM 3550 O O . HIS A 1 453 ? 72.421 -49.370 -139.036 1.00 85.44 453 HIS A O 1
ATOM 3556 N N . SER A 1 454 ? 70.583 -48.233 -138.392 1.00 84.50 454 SER A N 1
ATOM 3557 C CA . SER A 1 454 ? 69.605 -49.248 -138.832 1.00 84.50 454 SER A CA 1
ATOM 3558 C C . SER A 1 454 ? 69.618 -49.451 -140.349 1.00 84.50 454 SER A C 1
ATOM 3560 O O . SER A 1 454 ? 69.655 -50.580 -140.830 1.00 84.50 454 SER A O 1
ATOM 3562 N N . THR A 1 455 ? 69.652 -48.367 -141.129 1.00 81.75 455 THR A N 1
ATOM 3563 C CA . THR A 1 455 ? 69.712 -48.474 -142.596 1.00 81.75 455 THR A CA 1
ATOM 3564 C C . THR A 1 455 ? 71.033 -49.103 -143.057 1.00 81.75 455 THR A C 1
ATOM 3566 O O . THR A 1 455 ? 71.056 -49.880 -144.010 1.00 81.75 455 THR A O 1
ATOM 3569 N N . GLN A 1 456 ? 72.142 -48.833 -142.356 1.00 86.12 456 GLN A N 1
ATOM 3570 C CA . GLN A 1 456 ? 73.441 -49.437 -142.659 1.00 86.12 456 GLN A CA 1
ATOM 3571 C C . GLN A 1 456 ? 73.443 -50.963 -142.441 1.00 86.12 456 GLN A C 1
ATOM 3573 O O . GLN A 1 456 ? 74.018 -51.691 -143.255 1.00 86.12 456 GLN A O 1
ATOM 3578 N N . THR A 1 457 ? 72.802 -51.466 -141.379 1.00 83.56 457 THR A N 1
ATOM 3579 C CA . THR A 1 457 ? 72.690 -52.915 -141.131 1.00 83.56 457 THR A CA 1
ATOM 3580 C C . THR A 1 457 ? 71.732 -53.599 -142.107 1.00 83.56 457 THR A C 1
ATOM 3582 O O . THR A 1 457 ? 72.040 -54.700 -142.565 1.00 83.56 457 THR A O 1
ATOM 3585 N N . GLU A 1 458 ? 70.635 -52.951 -142.508 1.00 83.44 458 GLU A N 1
ATOM 3586 C CA . GLU A 1 458 ? 69.738 -53.446 -143.567 1.00 83.44 458 GLU A CA 1
ATOM 3587 C C . GLU A 1 458 ? 70.471 -53.619 -144.912 1.00 83.44 458 GLU A C 1
ATOM 3589 O O . GLU A 1 458 ? 70.352 -54.665 -145.554 1.00 83.44 458 GLU A O 1
ATOM 3594 N N . ILE A 1 459 ? 71.306 -52.648 -145.310 1.00 83.50 459 ILE A N 1
ATOM 3595 C CA . ILE A 1 459 ? 72.130 -52.736 -146.531 1.00 83.50 459 ILE A CA 1
ATOM 3596 C C . ILE A 1 459 ? 73.100 -53.928 -146.466 1.00 83.50 459 ILE A C 1
ATOM 3598 O O . ILE A 1 459 ? 73.244 -54.662 -147.446 1.00 83.50 459 ILE A O 1
ATOM 3602 N N . GLN A 1 460 ? 73.744 -54.158 -145.317 1.00 82.69 460 GLN A N 1
ATOM 3603 C CA . GLN A 1 460 ? 74.649 -55.300 -145.131 1.00 82.69 460 GLN A CA 1
ATOM 3604 C C . GLN A 1 460 ? 73.912 -56.647 -145.206 1.00 82.69 460 GLN A C 1
ATOM 3606 O O . GLN A 1 460 ? 74.411 -57.582 -145.834 1.00 82.69 460 GLN A O 1
ATOM 3611 N N . GLN A 1 461 ? 72.712 -56.745 -144.625 1.00 83.25 461 GLN A N 1
ATOM 3612 C CA . GLN A 1 461 ? 71.873 -57.946 -144.705 1.00 83.25 461 GLN A CA 1
ATOM 3613 C C . GLN A 1 461 ? 71.413 -58.230 -146.143 1.00 83.25 461 GLN A C 1
ATOM 3615 O O . GLN A 1 461 ? 71.489 -59.374 -146.601 1.00 83.25 461 GLN A O 1
ATOM 3620 N N . ALA A 1 462 ? 70.999 -57.201 -146.887 1.00 80.88 462 ALA A N 1
ATOM 3621 C CA . ALA A 1 462 ? 70.627 -57.335 -148.294 1.00 80.88 462 ALA A CA 1
ATOM 3622 C C . ALA A 1 462 ? 71.812 -57.809 -149.157 1.00 80.88 462 ALA A C 1
ATOM 3624 O O . ALA A 1 462 ? 71.668 -58.757 -149.928 1.00 80.88 462 ALA A O 1
ATOM 3625 N N . ALA A 1 463 ? 73.002 -57.223 -148.975 1.00 83.31 463 ALA A N 1
ATOM 3626 C CA . ALA A 1 463 ? 74.212 -57.618 -149.700 1.00 83.31 463 ALA A CA 1
ATOM 3627 C C . ALA A 1 463 ? 74.633 -59.075 -149.418 1.00 83.31 463 ALA A C 1
ATOM 3629 O O . ALA A 1 463 ? 74.956 -59.813 -150.349 1.00 83.31 463 ALA A O 1
ATOM 3630 N N . ALA A 1 464 ? 74.566 -59.517 -148.157 1.00 81.69 464 ALA A N 1
ATOM 3631 C CA . ALA A 1 464 ? 74.831 -60.910 -147.788 1.00 81.69 464 ALA A CA 1
ATOM 3632 C C . ALA A 1 464 ? 73.806 -61.884 -148.403 1.00 81.69 464 ALA A C 1
ATOM 3634 O O . ALA A 1 464 ? 74.162 -62.988 -148.814 1.00 81.69 464 ALA A O 1
ATOM 3635 N N . TH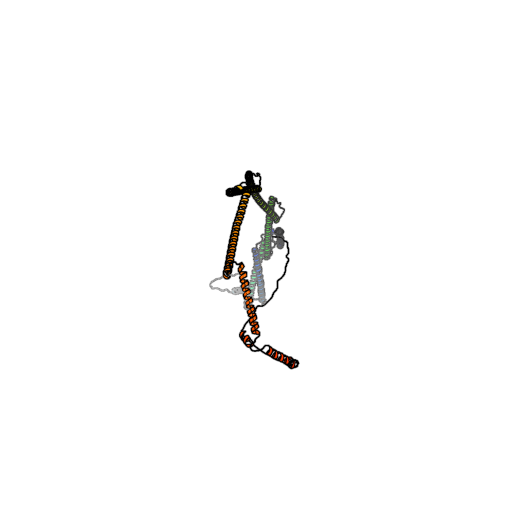R A 1 465 ? 72.541 -61.463 -148.517 1.00 82.06 465 THR A N 1
ATOM 3636 C CA . THR A 1 465 ? 71.475 -62.264 -149.145 1.00 82.06 465 THR A CA 1
ATOM 3637 C C . THR A 1 465 ? 71.713 -62.437 -150.650 1.00 82.06 465 THR A C 1
ATOM 3639 O O . THR A 1 465 ? 71.529 -63.536 -151.170 1.00 82.06 465 THR A O 1
ATOM 3642 N N . ILE A 1 466 ? 72.181 -61.389 -151.339 1.00 81.75 466 ILE A N 1
ATOM 3643 C CA . ILE A 1 466 ? 72.564 -61.453 -152.760 1.00 81.75 466 ILE A CA 1
ATOM 3644 C C . ILE A 1 466 ? 73.744 -62.415 -152.954 1.00 81.75 466 ILE A C 1
ATOM 3646 O O . ILE A 1 466 ? 73.633 -63.343 -153.749 1.00 81.75 466 ILE A O 1
ATOM 3650 N N . GLN A 1 467 ? 74.818 -62.287 -152.161 1.00 80.88 467 GLN A N 1
ATOM 3651 C CA . GLN A 1 467 ? 75.956 -63.219 -152.228 1.00 80.88 467 GLN A CA 1
ATOM 3652 C C . GLN A 1 467 ? 75.552 -64.684 -151.999 1.00 80.88 467 GLN A C 1
ATOM 3654 O O . GLN A 1 467 ? 76.076 -65.575 -152.666 1.00 80.88 467 GLN A O 1
ATOM 3659 N N . ALA A 1 468 ? 74.619 -64.948 -151.079 1.00 80.44 468 ALA A N 1
ATOM 3660 C CA . ALA A 1 468 ? 74.107 -66.296 -150.849 1.00 80.44 468 ALA A CA 1
ATOM 3661 C C . ALA A 1 468 ? 73.317 -66.835 -152.058 1.00 80.44 468 ALA A C 1
ATOM 3663 O O . ALA A 1 468 ? 73.472 -68.002 -152.417 1.00 80.44 468 ALA A O 1
ATOM 3664 N N . ALA A 1 469 ? 72.505 -65.997 -152.711 1.00 78.69 469 ALA A N 1
ATOM 3665 C CA . ALA A 1 469 ? 71.763 -66.374 -153.915 1.00 78.69 469 ALA A CA 1
ATOM 3666 C C . ALA A 1 469 ? 72.692 -66.625 -155.119 1.00 78.69 469 ALA A C 1
ATOM 3668 O O . ALA A 1 469 ? 72.534 -67.633 -155.811 1.00 78.69 469 ALA A O 1
ATOM 3669 N N . ASP A 1 470 ? 73.699 -65.771 -155.324 1.00 80.81 470 ASP A N 1
ATOM 3670 C CA . ASP A 1 470 ? 74.703 -65.928 -156.383 1.00 80.81 470 ASP A CA 1
ATOM 3671 C C . ASP A 1 470 ? 75.533 -67.208 -156.194 1.00 80.81 470 ASP A C 1
ATOM 3673 O O . ASP A 1 470 ? 75.808 -67.917 -157.162 1.00 80.81 470 ASP A O 1
ATOM 3677 N N . ALA A 1 471 ? 75.881 -67.561 -154.950 1.00 79.75 471 ALA A N 1
ATOM 3678 C CA . ALA A 1 471 ? 76.577 -68.811 -154.643 1.00 79.75 471 ALA A CA 1
ATOM 3679 C C . ALA A 1 471 ? 75.730 -70.056 -154.978 1.00 79.75 471 ALA A C 1
ATOM 3681 O O . ALA A 1 471 ? 76.257 -71.028 -155.520 1.00 79.75 471 ALA A O 1
ATOM 3682 N N . VAL A 1 472 ? 74.417 -70.022 -154.713 1.00 79.38 472 VAL A N 1
ATOM 3683 C CA . VAL A 1 472 ? 73.491 -71.107 -155.092 1.00 79.38 472 VAL A CA 1
ATOM 3684 C C . VAL A 1 472 ? 73.358 -71.216 -156.615 1.00 79.38 472 VAL A C 1
ATOM 3686 O O . VAL A 1 472 ? 73.398 -72.323 -157.151 1.00 79.38 472 VAL A O 1
ATOM 3689 N N . LEU A 1 473 ? 73.255 -70.091 -157.331 1.00 76.44 473 LEU A N 1
ATOM 3690 C CA . LEU A 1 473 ? 73.216 -70.083 -158.799 1.00 76.44 473 LEU A CA 1
ATOM 3691 C C . LEU A 1 473 ? 74.518 -70.617 -159.415 1.00 76.44 473 LEU A C 1
ATOM 3693 O O . LEU A 1 473 ? 74.468 -71.417 -160.348 1.00 76.44 473 LEU A O 1
ATOM 3697 N N . ALA A 1 474 ? 75.676 -70.229 -158.873 1.00 76.19 474 ALA A N 1
ATOM 3698 C CA . ALA A 1 474 ? 76.977 -70.723 -159.319 1.00 76.19 474 ALA A CA 1
ATOM 3699 C C . ALA A 1 474 ? 77.119 -72.245 -159.138 1.00 76.19 474 ALA A C 1
ATOM 3701 O O . ALA A 1 474 ? 77.660 -72.921 -160.015 1.00 76.19 474 ALA A O 1
ATOM 3702 N N . GLU A 1 475 ? 76.596 -72.797 -158.039 1.00 77.56 475 GLU A N 1
ATOM 3703 C CA . GLU A 1 475 ? 76.636 -74.237 -157.777 1.00 77.56 475 GLU A CA 1
ATOM 3704 C C . GLU A 1 475 ? 75.710 -75.026 -158.717 1.00 77.56 475 GLU A C 1
ATOM 3706 O O . GLU A 1 475 ? 76.134 -76.026 -159.299 1.00 77.56 475 GLU A O 1
ATOM 3711 N N . LEU A 1 476 ? 74.492 -74.531 -158.973 1.00 75.81 476 LEU A N 1
ATOM 3712 C CA . LEU A 1 476 ? 73.581 -75.129 -159.958 1.00 75.81 476 LEU A CA 1
ATOM 3713 C C . LEU A 1 476 ? 74.201 -75.142 -161.368 1.00 75.81 476 LEU A C 1
ATOM 3715 O O . LEU A 1 476 ? 74.159 -76.164 -162.058 1.00 75.81 476 LEU A O 1
ATOM 3719 N N . CYS A 1 477 ? 74.852 -74.047 -161.777 1.00 73.56 477 CYS A N 1
ATOM 3720 C CA . CYS A 1 477 ? 75.610 -73.982 -163.031 1.00 73.56 477 CYS A CA 1
ATOM 3721 C C . CYS A 1 477 ? 76.735 -75.028 -163.103 1.00 73.56 477 CYS A C 1
ATOM 3723 O O . CYS A 1 477 ? 76.949 -75.650 -164.149 1.00 73.56 477 CYS A O 1
ATOM 3725 N N . ARG A 1 478 ? 77.437 -75.253 -161.984 1.00 74.94 478 ARG A N 1
ATOM 3726 C CA . ARG A 1 478 ? 78.522 -76.238 -161.876 1.00 74.94 478 ARG A CA 1
ATOM 3727 C C . ARG A 1 478 ? 78.012 -77.669 -162.053 1.00 74.94 478 ARG A C 1
ATOM 3729 O O . ARG A 1 478 ? 78.638 -78.437 -162.786 1.00 74.94 478 ARG A O 1
ATOM 3736 N N . GLU A 1 479 ? 76.883 -78.021 -161.438 1.00 75.62 479 GLU A N 1
ATOM 3737 C CA . GLU A 1 479 ? 76.265 -79.348 -161.583 1.00 75.62 479 GLU A CA 1
ATOM 3738 C C . GLU A 1 479 ? 75.761 -79.604 -163.011 1.00 75.62 479 GLU A C 1
ATOM 3740 O O . GLU A 1 479 ? 76.056 -80.650 -163.594 1.00 75.62 479 GLU A O 1
ATOM 3745 N N . ALA A 1 480 ? 75.079 -78.625 -163.615 1.00 67.94 480 ALA A N 1
ATOM 3746 C CA . ALA A 1 480 ? 74.573 -78.710 -164.988 1.00 67.94 480 ALA A CA 1
ATOM 3747 C C . ALA A 1 480 ? 75.662 -78.562 -166.075 1.00 67.94 480 ALA A C 1
ATOM 3749 O O . ALA A 1 480 ? 75.371 -78.711 -167.263 1.00 67.94 480 ALA A O 1
ATOM 3750 N N . ARG A 1 481 ? 76.918 -78.291 -165.683 1.00 67.50 481 ARG A N 1
ATOM 3751 C CA . ARG A 1 481 ? 78.075 -78.030 -166.565 1.00 67.50 481 ARG A CA 1
ATOM 3752 C C . ARG A 1 481 ? 77.841 -76.899 -167.575 1.00 67.50 481 ARG A C 1
ATOM 3754 O O . ARG A 1 481 ? 78.355 -76.948 -168.694 1.00 67.50 481 ARG A O 1
ATOM 3761 N N . CYS A 1 482 ? 77.100 -75.869 -167.181 1.00 67.88 482 CYS A N 1
ATOM 3762 C CA . CYS A 1 482 ? 76.846 -74.685 -167.997 1.00 67.88 482 CYS A CA 1
ATOM 3763 C C . CYS A 1 482 ? 77.547 -73.450 -167.410 1.00 67.88 482 CYS A C 1
ATOM 3765 O O . CYS A 1 482 ? 77.572 -73.252 -166.200 1.00 67.88 482 CYS A O 1
ATOM 3767 N N . ALA A 1 483 ? 78.127 -72.609 -168.271 1.00 67.69 483 ALA A N 1
ATOM 3768 C CA . ALA A 1 483 ? 78.899 -71.437 -167.841 1.00 67.69 483 ALA A CA 1
ATOM 3769 C C . ALA A 1 483 ? 78.035 -70.212 -167.471 1.00 67.69 483 ALA A C 1
ATOM 3771 O O . ALA A 1 483 ? 78.551 -69.260 -166.893 1.00 67.69 483 ALA A O 1
ATOM 3772 N N . ASP A 1 484 ? 76.746 -70.226 -167.816 1.00 72.69 484 ASP A N 1
ATOM 3773 C CA . ASP A 1 484 ? 75.808 -69.113 -167.648 1.00 72.69 484 ASP A CA 1
ATOM 3774 C C . ASP A 1 484 ? 74.513 -69.615 -166.971 1.00 72.69 484 ASP A C 1
ATOM 3776 O O . ASP A 1 484 ? 73.920 -70.577 -167.476 1.00 72.69 484 ASP A O 1
ATOM 3780 N N . PRO A 1 485 ? 74.038 -68.977 -165.879 1.00 67.75 485 PRO A N 1
ATOM 3781 C CA . PRO A 1 485 ? 72.732 -69.249 -165.277 1.00 67.75 485 PRO A CA 1
ATOM 3782 C C . PRO A 1 485 ? 71.550 -69.260 -166.253 1.00 67.75 485 PRO A C 1
ATOM 3784 O O . PRO A 1 485 ? 70.590 -69.993 -166.017 1.00 67.75 485 PRO A O 1
ATOM 3787 N N . THR A 1 486 ? 71.592 -68.517 -167.367 1.00 73.69 486 THR A N 1
ATOM 3788 C CA . THR A 1 486 ? 70.499 -68.560 -168.360 1.00 73.69 486 THR A CA 1
ATOM 3789 C C . THR A 1 486 ? 70.397 -69.910 -169.083 1.00 73.69 486 THR A C 1
ATOM 3791 O O . THR A 1 486 ? 69.308 -70.311 -169.500 1.00 73.69 486 THR A O 1
ATOM 3794 N N . ALA A 1 487 ? 71.499 -70.663 -169.173 1.00 67.81 487 ALA A N 1
ATOM 3795 C CA . ALA A 1 487 ? 71.551 -71.954 -169.852 1.00 67.81 487 ALA A CA 1
ATOM 3796 C C . ALA A 1 487 ? 70.976 -73.118 -169.017 1.00 67.81 487 ALA A C 1
ATOM 3798 O O . ALA A 1 487 ? 70.602 -74.139 -169.600 1.00 67.81 487 ALA A O 1
ATOM 3799 N N . LEU A 1 488 ? 70.818 -72.963 -167.693 1.00 73.69 488 LEU A N 1
ATOM 3800 C CA . LEU A 1 488 ? 70.157 -73.955 -166.823 1.00 73.69 488 LEU A CA 1
ATOM 3801 C C . LEU A 1 488 ? 68.753 -74.321 -167.333 1.00 73.69 488 LEU A C 1
ATOM 3803 O O . LEU A 1 488 ? 68.402 -75.499 -167.404 1.00 73.69 488 LEU A O 1
ATOM 3807 N N . LEU A 1 489 ? 67.988 -73.316 -167.773 1.00 73.94 489 LEU A N 1
ATOM 3808 C CA . LEU A 1 489 ? 66.642 -73.484 -168.334 1.00 73.94 489 LEU A CA 1
ATOM 3809 C C . LEU A 1 489 ? 66.635 -74.339 -169.613 1.00 73.94 489 LEU A C 1
ATOM 3811 O O . LEU A 1 489 ? 65.676 -75.065 -169.873 1.00 73.94 489 LEU A O 1
ATOM 3815 N N . VAL A 1 490 ? 67.702 -74.275 -170.415 1.00 71.25 490 VAL A N 1
ATOM 3816 C CA . VAL A 1 490 ? 67.829 -75.050 -171.660 1.00 71.25 490 VAL A CA 1
ATOM 3817 C C . VAL A 1 490 ? 68.176 -76.510 -171.354 1.00 71.25 490 VAL A C 1
ATOM 3819 O O . VAL A 1 490 ? 67.615 -77.417 -171.970 1.00 71.25 490 VAL A O 1
ATOM 3822 N N . VAL A 1 491 ? 69.049 -76.750 -170.369 1.00 70.62 491 VAL A N 1
ATOM 3823 C CA . VAL A 1 491 ? 69.410 -78.105 -169.912 1.00 70.62 491 VAL A CA 1
ATOM 3824 C C . VAL A 1 491 ? 68.199 -78.817 -169.297 1.00 70.62 491 VAL A C 1
ATOM 3826 O O . VAL A 1 491 ? 67.935 -79.974 -169.627 1.00 70.62 491 VAL A O 1
ATOM 3829 N N . GLU A 1 492 ? 67.403 -78.124 -168.476 1.00 72.88 492 GLU A N 1
ATOM 3830 C CA . GLU A 1 492 ? 66.167 -78.675 -167.902 1.00 72.88 492 GLU A CA 1
ATOM 3831 C C . GLU A 1 492 ? 65.180 -79.135 -168.994 1.00 72.88 492 GLU A C 1
ATOM 3833 O O . GLU A 1 492 ? 64.658 -80.254 -168.941 1.00 72.88 492 GLU A O 1
ATOM 3838 N N . GLN A 1 493 ? 64.980 -78.328 -170.043 1.00 71.62 493 GLN A N 1
ATOM 3839 C CA . GLN A 1 493 ? 64.100 -78.673 -171.169 1.00 71.62 493 GLN A CA 1
ATOM 3840 C C . GLN A 1 493 ? 64.574 -79.905 -171.962 1.00 71.62 493 GLN A C 1
ATOM 3842 O O . GLN A 1 493 ? 63.744 -80.705 -172.413 1.00 71.62 493 GLN A O 1
ATOM 3847 N N . GLN A 1 494 ? 65.887 -80.109 -172.104 1.00 70.44 494 GLN A N 1
ATOM 3848 C CA . GLN A 1 494 ? 66.448 -81.301 -172.758 1.00 70.44 494 GLN A CA 1
ATOM 3849 C C . GLN A 1 494 ? 66.225 -82.581 -171.930 1.00 70.44 494 GLN A C 1
ATOM 3851 O O . GLN A 1 494 ? 65.858 -83.622 -172.476 1.00 70.44 494 GLN A O 1
ATOM 3856 N N . VAL A 1 495 ? 66.350 -82.508 -170.600 1.00 75.81 495 VAL A N 1
ATOM 3857 C CA . VAL A 1 495 ? 66.086 -83.655 -169.708 1.00 75.81 495 VAL A CA 1
ATOM 3858 C C . VAL A 1 495 ? 64.589 -83.996 -169.652 1.00 75.81 495 VAL A C 1
ATOM 3860 O O . VAL A 1 495 ? 64.209 -85.171 -169.637 1.00 75.81 495 VAL A O 1
ATOM 3863 N N . LEU A 1 496 ? 63.713 -82.985 -169.665 1.00 75.19 496 LEU A N 1
ATOM 3864 C CA . LEU A 1 496 ? 62.260 -83.184 -169.713 1.00 75.19 496 LEU A CA 1
ATOM 3865 C C . LEU A 1 496 ? 61.804 -83.837 -171.026 1.00 75.19 496 LEU A C 1
ATOM 3867 O O . LEU A 1 496 ? 60.967 -84.742 -171.002 1.00 75.19 496 LEU A O 1
ATOM 3871 N N . THR A 1 497 ? 62.369 -83.429 -172.167 1.00 71.81 497 THR A N 1
ATOM 3872 C CA . THR A 1 497 ? 62.042 -84.036 -173.469 1.00 71.81 497 THR A CA 1
ATOM 3873 C C . THR A 1 497 ? 62.537 -85.480 -173.575 1.00 71.81 497 THR A C 1
ATOM 3875 O O . THR A 1 497 ? 61.767 -86.335 -174.018 1.00 71.81 497 THR A O 1
ATOM 3878 N N . GLN A 1 498 ? 63.737 -85.797 -173.071 1.00 74.38 498 GLN A N 1
ATOM 3879 C CA . GLN A 1 498 ? 64.233 -87.179 -172.981 1.00 74.38 498 GLN A CA 1
ATOM 3880 C C . GLN A 1 498 ? 63.276 -88.087 -172.183 1.00 74.38 498 GLN A C 1
ATOM 3882 O O . GLN A 1 498 ? 62.890 -89.156 -172.660 1.00 74.38 498 GLN A O 1
ATOM 3887 N N . ARG A 1 499 ? 62.845 -87.646 -170.991 1.00 73.88 499 ARG A N 1
ATOM 3888 C CA . ARG A 1 499 ? 61.905 -88.401 -170.140 1.00 73.88 499 ARG A CA 1
ATOM 3889 C C . ARG A 1 499 ? 60.555 -88.651 -170.812 1.00 73.88 499 ARG A C 1
ATOM 3891 O O . ARG A 1 499 ? 59.964 -89.707 -170.602 1.00 73.88 499 ARG A O 1
ATOM 3898 N N . ASN A 1 500 ? 60.063 -87.703 -171.609 1.00 75.12 500 ASN A N 1
ATOM 3899 C CA . ASN A 1 500 ? 58.771 -87.839 -172.280 1.00 75.12 500 ASN A CA 1
ATOM 3900 C C . ASN A 1 500 ? 58.809 -88.912 -173.386 1.00 75.12 500 ASN A C 1
ATOM 3902 O O . ASN A 1 500 ? 57.914 -89.750 -173.459 1.00 75.12 500 ASN A O 1
ATOM 3906 N N . VAL A 1 501 ? 59.884 -88.949 -174.184 1.00 73.00 501 VAL A N 1
ATOM 3907 C CA . VAL A 1 501 ? 60.099 -89.988 -175.213 1.00 73.00 501 VAL A CA 1
ATOM 3908 C C . VAL A 1 501 ? 60.253 -91.375 -174.580 1.00 73.00 501 VAL A C 1
ATOM 3910 O O . VAL A 1 501 ? 59.691 -92.348 -175.074 1.00 73.00 501 VAL A O 1
ATOM 3913 N N . GLN A 1 502 ? 60.960 -91.471 -173.451 1.00 72.44 502 GLN A N 1
ATOM 3914 C CA . GLN A 1 502 ? 61.138 -92.739 -172.740 1.00 72.44 502 GLN A CA 1
ATOM 3915 C C . GLN A 1 502 ? 59.810 -93.302 -172.204 1.00 72.44 502 GLN A C 1
ATOM 3917 O O . GLN A 1 502 ? 59.601 -94.511 -172.237 1.00 72.44 502 GLN A O 1
ATOM 3922 N N . LYS A 1 503 ? 58.888 -92.429 -171.777 1.00 73.19 503 LYS A N 1
ATOM 3923 C CA . LYS A 1 503 ? 57.548 -92.827 -171.330 1.00 73.19 503 LYS A CA 1
ATOM 3924 C C . LYS A 1 503 ? 56.680 -93.360 -172.478 1.00 73.19 503 LYS A C 1
ATOM 3926 O O . LYS A 1 503 ? 56.055 -94.401 -172.327 1.00 73.19 503 LYS A O 1
ATOM 3931 N N . GLN A 1 504 ? 56.717 -92.703 -173.641 1.00 72.06 504 GLN A N 1
ATOM 3932 C CA . GLN A 1 504 ? 56.008 -93.163 -174.845 1.00 72.06 504 GLN A CA 1
ATOM 3933 C C . GLN A 1 504 ? 56.463 -94.553 -175.313 1.00 72.06 504 GLN A C 1
ATOM 3935 O O . GLN A 1 504 ? 55.662 -95.313 -175.849 1.00 72.06 504 GLN A O 1
ATOM 3940 N N . LEU A 1 505 ? 57.741 -94.890 -175.118 1.00 70.19 505 LEU A N 1
ATOM 3941 C CA . LEU A 1 505 ? 58.287 -96.204 -175.467 1.00 70.19 505 LEU A CA 1
ATOM 3942 C C . LEU A 1 505 ? 57.709 -97.302 -174.555 1.00 70.19 505 LEU A C 1
ATOM 3944 O O . LEU A 1 505 ? 57.324 -98.364 -175.035 1.00 70.19 505 LEU A O 1
ATOM 3948 N N . GLN A 1 506 ? 57.551 -96.991 -173.267 1.00 72.81 506 GLN A N 1
ATOM 3949 C CA . GLN A 1 506 ? 56.964 -97.875 -172.259 1.00 72.81 506 GLN A CA 1
ATOM 3950 C C . GLN A 1 506 ? 55.465 -98.137 -172.512 1.00 72.81 506 GLN A C 1
ATOM 3952 O O . GLN A 1 506 ? 55.024 -99.285 -172.469 1.00 72.81 506 GLN A O 1
ATOM 3957 N N . ASP A 1 507 ? 54.703 -97.097 -172.878 1.00 71.81 507 ASP A N 1
ATOM 3958 C CA . ASP A 1 507 ? 53.275 -97.210 -173.225 1.00 71.81 507 ASP A CA 1
ATOM 3959 C C . ASP A 1 507 ? 53.037 -98.151 -174.439 1.00 71.81 507 ASP A C 1
ATOM 3961 O O . ASP A 1 507 ? 52.004 -98.817 -174.533 1.00 71.81 507 ASP A O 1
ATOM 3965 N N . VAL A 1 508 ? 53.997 -98.239 -175.375 1.00 67.50 508 VAL A N 1
ATOM 3966 C CA . VAL A 1 508 ? 53.932 -99.133 -176.553 1.00 67.50 508 VAL A CA 1
ATOM 3967 C C . VAL A 1 508 ? 54.288 -100.584 -176.203 1.00 67.50 508 VAL A C 1
ATOM 3969 O O . VAL A 1 508 ? 53.680 -101.507 -176.749 1.00 67.50 508 VAL A O 1
ATOM 3972 N N . GLU A 1 509 ? 55.231 -100.810 -175.285 1.00 64.50 509 GLU A N 1
ATOM 3973 C CA . GLU A 1 509 ? 55.563 -102.157 -174.795 1.00 64.50 509 GLU A CA 1
ATOM 3974 C C . GLU A 1 509 ? 54.398 -102.778 -174.005 1.00 64.50 509 GLU A C 1
ATOM 3976 O O . GLU A 1 509 ? 54.056 -103.943 -174.230 1.00 64.50 509 GLU A O 1
ATOM 3981 N N . GLU A 1 510 ? 53.722 -102.000 -173.150 1.00 65.56 510 GLU A N 1
ATOM 3982 C CA . GLU A 1 510 ? 52.524 -102.462 -172.432 1.00 65.56 510 GLU A CA 1
ATOM 3983 C C . GLU A 1 510 ? 51.364 -102.791 -173.389 1.00 65.56 510 GLU A C 1
ATOM 3985 O O . GLU A 1 510 ? 50.684 -103.807 -173.213 1.00 65.56 510 GLU A O 1
ATOM 3990 N N . ALA A 1 511 ? 51.172 -102.000 -174.451 1.00 61.62 511 ALA A N 1
ATOM 3991 C CA . ALA A 1 511 ? 50.154 -102.267 -175.469 1.00 61.62 511 ALA A CA 1
ATOM 3992 C C . ALA A 1 511 ? 50.404 -103.577 -176.247 1.00 61.62 511 ALA A C 1
ATOM 3994 O O . ALA A 1 511 ? 49.449 -104.274 -176.595 1.00 61.62 511 ALA A O 1
ATOM 3995 N N . LEU A 1 512 ? 51.670 -103.937 -176.495 1.00 60.56 512 LEU A N 1
ATOM 3996 C CA . LEU A 1 512 ? 52.037 -105.206 -177.137 1.00 60.56 512 LEU A CA 1
ATOM 3997 C C . LEU A 1 512 ? 51.858 -106.409 -176.200 1.00 60.56 512 LEU A C 1
ATOM 3999 O O . LEU A 1 512 ? 51.361 -107.443 -176.639 1.00 60.56 512 LEU A O 1
ATOM 4003 N N . MET A 1 513 ? 52.192 -106.265 -174.914 1.00 59.88 513 MET A N 1
ATOM 4004 C CA . MET A 1 513 ? 51.974 -107.303 -173.892 1.00 59.88 513 MET A CA 1
ATOM 4005 C C . MET A 1 513 ? 50.482 -107.611 -173.670 1.00 59.88 513 MET A C 1
ATOM 4007 O O . MET A 1 513 ? 50.108 -108.759 -173.434 1.00 59.88 513 MET A O 1
ATOM 4011 N N . ALA A 1 514 ? 49.614 -106.598 -173.765 1.00 59.09 514 ALA A N 1
ATOM 4012 C CA . ALA A 1 514 ? 48.172 -106.751 -173.563 1.00 59.09 514 ALA A CA 1
ATOM 4013 C C . ALA A 1 514 ? 47.448 -107.490 -174.707 1.00 59.09 514 ALA A C 1
ATOM 4015 O O . ALA A 1 514 ? 46.358 -108.019 -174.496 1.00 59.09 514 ALA A O 1
ATOM 4016 N N . ALA A 1 515 ? 48.028 -107.531 -175.911 1.00 56.94 515 ALA A N 1
ATOM 4017 C CA . ALA A 1 515 ? 47.408 -108.125 -177.100 1.00 56.94 515 ALA A CA 1
ATOM 4018 C C . ALA A 1 515 ? 47.707 -109.628 -177.288 1.00 56.94 515 ALA A C 1
ATOM 4020 O O . ALA A 1 515 ? 47.313 -110.199 -178.305 1.00 56.94 515 ALA A O 1
ATOM 4021 N N . GLY A 1 516 ? 48.409 -110.263 -176.343 1.00 52.75 516 GLY A N 1
ATOM 4022 C CA . GLY A 1 516 ? 48.929 -111.621 -176.503 1.00 52.75 516 GLY A CA 1
ATOM 4023 C C . GLY A 1 516 ? 49.090 -112.402 -175.199 1.00 52.75 516 GLY A C 1
ATOM 4024 O O . GLY A 1 516 ? 50.206 -112.777 -174.852 1.00 52.75 516 GLY A O 1
ATOM 4025 N N . ASP A 1 517 ? 47.984 -112.605 -174.472 1.00 51.25 517 ASP A N 1
ATOM 4026 C CA . ASP A 1 517 ? 47.821 -113.522 -173.321 1.00 51.25 517 ASP A CA 1
ATOM 4027 C C . ASP A 1 517 ? 48.977 -113.562 -172.289 1.00 51.25 517 ASP A C 1
ATOM 4029 O O . ASP A 1 517 ? 49.250 -114.576 -171.647 1.00 51.25 517 ASP A O 1
ATOM 4033 N N . GLY A 1 518 ? 49.643 -112.420 -172.073 1.00 60.22 518 GLY A N 1
ATOM 4034 C CA . GLY A 1 518 ? 50.717 -112.270 -171.086 1.00 60.22 518 GLY A CA 1
ATOM 4035 C C . GLY A 1 518 ? 52.072 -112.860 -171.496 1.00 60.22 518 GLY A C 1
ATOM 4036 O O . GLY A 1 518 ? 52.967 -112.964 -170.654 1.00 60.22 518 GLY A O 1
ATOM 4037 N N . LEU A 1 519 ? 52.251 -113.234 -172.765 1.00 54.25 519 LEU A N 1
ATOM 4038 C CA . LEU A 1 519 ? 53.529 -113.678 -173.313 1.00 54.25 519 LEU A CA 1
ATOM 4039 C C . LEU A 1 519 ? 54.375 -112.473 -173.758 1.00 54.25 519 LEU A C 1
ATOM 4041 O O . LEU A 1 519 ? 53.911 -111.591 -174.475 1.00 54.25 519 LEU A O 1
ATOM 4045 N N . GLY A 1 520 ? 55.644 -112.441 -173.338 1.00 59.84 520 GLY A N 1
ATOM 4046 C CA . GLY A 1 520 ? 56.571 -111.358 -173.686 1.00 59.84 520 GLY A CA 1
ATOM 4047 C C . GLY A 1 520 ? 56.823 -111.235 -175.195 1.00 59.84 520 GLY A C 1
ATOM 4048 O O . GLY A 1 520 ? 56.612 -112.184 -175.951 1.00 59.84 520 GLY A O 1
ATOM 4049 N N . ILE A 1 521 ? 57.332 -110.077 -175.630 1.00 61.00 521 ILE A N 1
ATOM 4050 C CA . ILE A 1 521 ? 57.519 -109.716 -177.052 1.00 61.00 521 ILE A CA 1
ATOM 4051 C C . ILE A 1 521 ? 58.262 -110.801 -177.865 1.00 61.00 521 ILE A C 1
ATOM 4053 O O . ILE A 1 521 ? 57.892 -111.072 -179.010 1.00 61.00 521 ILE A O 1
ATOM 4057 N N . ASP A 1 522 ? 59.251 -111.479 -177.275 1.00 62.38 522 ASP A N 1
ATOM 4058 C CA . ASP A 1 522 ? 59.985 -112.572 -177.931 1.00 62.38 522 ASP A CA 1
ATOM 4059 C C . ASP A 1 522 ? 59.175 -113.874 -178.077 1.00 62.38 522 ASP A C 1
ATOM 4061 O O . ASP A 1 522 ? 59.361 -114.612 -179.046 1.00 62.38 522 ASP A O 1
ATOM 4065 N N . ALA A 1 523 ? 58.248 -114.151 -177.156 1.00 57.59 523 ALA A N 1
ATOM 4066 C CA . ALA A 1 523 ? 57.377 -115.325 -177.209 1.00 57.59 523 ALA A CA 1
ATOM 4067 C C . ALA A 1 523 ? 56.249 -115.143 -178.240 1.00 57.59 523 ALA A C 1
ATOM 4069 O O . ALA A 1 523 ? 56.040 -116.027 -179.074 1.00 57.59 523 ALA A O 1
ATOM 4070 N N . LEU A 1 524 ? 55.613 -113.965 -178.281 1.00 59.03 524 LEU A N 1
ATOM 4071 C CA . LEU A 1 524 ? 54.604 -113.632 -179.300 1.00 59.03 524 LEU A CA 1
ATOM 4072 C C . LEU A 1 524 ? 55.165 -113.692 -180.726 1.00 59.03 524 LEU A C 1
ATOM 4074 O O . LEU A 1 524 ? 54.506 -114.174 -181.650 1.00 59.03 524 LEU A O 1
ATOM 4078 N N . ARG A 1 525 ? 56.426 -113.282 -180.905 1.00 60.91 525 ARG A N 1
ATOM 4079 C CA . ARG A 1 525 ? 57.150 -113.390 -182.181 1.00 60.91 525 ARG A CA 1
ATOM 4080 C C . ARG A 1 525 ? 57.382 -114.847 -182.621 1.00 60.91 525 ARG A C 1
ATOM 4082 O O . ARG A 1 525 ? 57.569 -115.086 -183.812 1.00 60.91 525 ARG A O 1
ATOM 4089 N N . HIS A 1 526 ? 57.360 -115.812 -181.699 1.00 59.91 526 HIS A N 1
ATOM 4090 C CA . HIS A 1 526 ? 57.577 -117.233 -181.990 1.00 59.91 526 HIS A CA 1
ATOM 4091 C C . HIS A 1 526 ? 56.276 -118.001 -182.292 1.00 59.91 526 HIS A C 1
ATOM 4093 O O . HIS A 1 526 ? 56.298 -118.993 -183.025 1.00 59.91 526 HIS A O 1
ATOM 4099 N N . GLU A 1 527 ? 55.142 -117.537 -181.764 1.00 57.59 527 GLU A N 1
ATOM 4100 C CA . GLU A 1 527 ? 53.810 -118.084 -182.055 1.00 57.59 527 GLU A CA 1
ATOM 4101 C C . GLU A 1 527 ? 53.263 -117.579 -183.398 1.00 57.59 527 GLU A C 1
ATOM 4103 O O . GLU A 1 527 ? 52.812 -118.375 -184.223 1.00 57.59 527 GLU A O 1
ATOM 4108 N N . ALA A 1 528 ? 53.421 -116.280 -183.680 1.00 56.81 528 ALA A N 1
ATOM 4109 C CA . ALA A 1 528 ? 52.961 -115.644 -184.919 1.00 56.81 528 ALA A CA 1
ATOM 4110 C C . ALA A 1 528 ? 53.609 -116.199 -186.208 1.00 56.81 528 ALA A C 1
ATOM 4112 O O . ALA A 1 528 ? 53.110 -115.951 -187.302 1.00 56.81 528 ALA A O 1
ATOM 4113 N N . ALA A 1 529 ? 54.707 -116.953 -186.098 1.00 58.22 529 ALA A N 1
ATOM 4114 C CA . ALA A 1 529 ? 55.372 -117.608 -187.225 1.00 58.22 529 ALA A CA 1
ATOM 4115 C C . ALA A 1 529 ? 54.795 -118.997 -187.576 1.00 58.22 529 ALA A C 1
ATOM 4117 O O . ALA A 1 529 ? 55.179 -119.568 -188.595 1.00 58.22 529 ALA A O 1
ATOM 4118 N N . LYS A 1 530 ? 53.916 -119.570 -186.738 1.00 53.91 530 LYS A N 1
ATOM 4119 C CA . LYS A 1 530 ? 53.390 -120.942 -186.901 1.00 53.91 530 LYS A CA 1
ATOM 4120 C C . LYS A 1 530 ? 51.983 -121.022 -187.494 1.00 53.91 530 LYS A C 1
ATOM 4122 O O . LYS A 1 530 ? 51.497 -122.128 -187.717 1.00 53.91 530 LYS A O 1
ATOM 4127 N N . VAL A 1 531 ? 51.327 -119.887 -187.725 1.00 51.41 531 VAL A N 1
ATOM 4128 C CA . VAL A 1 531 ? 49.928 -119.825 -188.165 1.00 51.41 531 VAL A CA 1
ATOM 4129 C C . VAL A 1 531 ? 49.803 -118.855 -189.333 1.00 51.41 531 VAL A C 1
ATOM 4131 O O . VAL A 1 531 ? 50.251 -117.713 -189.254 1.00 51.41 531 VAL A O 1
ATOM 4134 N N . GLU A 1 532 ? 49.200 -119.310 -190.429 1.00 53.75 532 GLU A N 1
ATOM 4135 C CA . GLU A 1 532 ? 49.019 -118.495 -191.627 1.00 53.75 532 GLU A CA 1
ATOM 4136 C C . GLU A 1 532 ? 47.763 -117.621 -191.486 1.00 53.75 532 GLU A C 1
ATOM 4138 O O . GLU A 1 532 ? 46.716 -118.054 -190.998 1.00 53.75 532 GLU A O 1
ATOM 4143 N N . ARG A 1 533 ? 47.869 -116.346 -191.873 1.00 52.31 533 ARG A N 1
ATOM 4144 C CA . ARG A 1 533 ? 46.878 -115.313 -191.521 1.00 52.31 533 ARG A CA 1
ATOM 4145 C C . ARG A 1 533 ? 45.476 -115.581 -192.089 1.00 52.31 533 ARG A C 1
ATOM 4147 O O . ARG A 1 533 ? 44.492 -115.127 -191.506 1.00 52.31 533 ARG A O 1
ATOM 4154 N N . ASP A 1 534 ? 45.391 -116.369 -193.158 1.00 57.25 534 ASP A N 1
ATOM 4155 C CA . ASP A 1 534 ? 44.133 -116.762 -193.791 1.00 57.25 534 ASP A CA 1
ATOM 4156 C C . ASP A 1 534 ? 43.498 -118.024 -193.164 1.00 57.25 534 ASP A C 1
ATOM 4158 O O . ASP A 1 534 ? 42.277 -118.174 -193.229 1.00 57.25 534 ASP A O 1
ATOM 4162 N N . THR A 1 535 ? 44.252 -118.898 -192.473 1.00 61.47 535 THR A N 1
ATOM 4163 C CA . THR A 1 535 ? 43.663 -120.086 -191.808 1.00 61.47 535 THR A CA 1
ATOM 4164 C C . THR A 1 535 ? 42.829 -119.714 -190.578 1.00 61.47 535 THR A C 1
ATOM 4166 O O . THR A 1 535 ? 41.825 -120.363 -190.295 1.00 61.47 535 THR A O 1
ATOM 4169 N N . VAL A 1 536 ? 43.186 -118.632 -189.877 1.00 56.97 536 VAL A N 1
ATOM 4170 C CA . VAL A 1 536 ? 42.435 -118.131 -188.707 1.00 56.97 536 VAL A CA 1
ATOM 4171 C C . VAL A 1 536 ? 41.246 -117.253 -189.106 1.00 56.97 536 VAL A C 1
ATOM 4173 O O . VAL A 1 536 ? 40.217 -117.280 -188.432 1.00 56.97 536 VAL A O 1
ATOM 4176 N N . LEU A 1 537 ? 41.316 -116.539 -190.236 1.00 55.84 537 LEU A N 1
ATOM 4177 C CA . LEU A 1 537 ? 40.144 -115.851 -190.797 1.00 55.84 537 LEU A CA 1
ATOM 4178 C C . LEU A 1 537 ? 39.046 -116.843 -191.235 1.00 55.84 537 LEU A C 1
ATOM 4180 O O . LEU A 1 537 ? 37.866 -116.485 -191.221 1.00 55.84 537 LEU A O 1
ATOM 4184 N N . ALA A 1 538 ? 39.399 -118.099 -191.532 1.00 50.50 538 ALA A N 1
ATOM 4185 C CA . ALA A 1 538 ? 38.441 -119.178 -191.771 1.00 50.50 538 ALA A CA 1
ATOM 4186 C C . ALA A 1 538 ? 37.751 -119.672 -190.484 1.00 50.50 538 ALA A C 1
ATOM 4188 O O . ALA A 1 538 ? 36.531 -119.802 -190.481 1.00 50.50 538 ALA A O 1
ATOM 4189 N N . GLU A 1 539 ? 38.466 -119.892 -189.371 1.00 44.97 539 GLU A N 1
ATOM 4190 C CA . GLU A 1 539 ? 37.802 -120.234 -188.097 1.00 44.97 539 GLU A CA 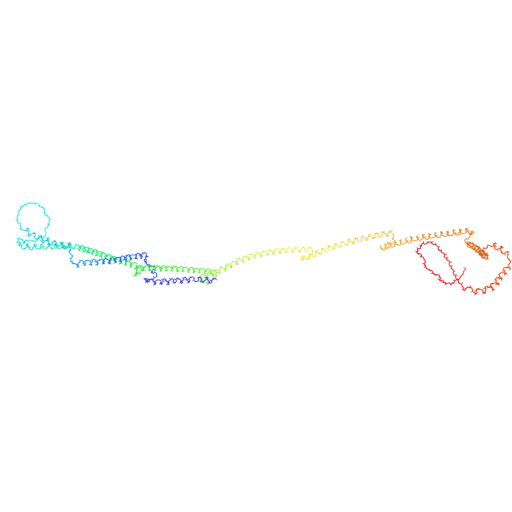1
ATOM 4191 C C . GLU A 1 539 ? 36.977 -119.064 -187.539 1.00 44.97 539 GLU A C 1
ATOM 4193 O O . GLU A 1 539 ? 35.875 -119.282 -187.036 1.00 44.97 539 GLU A O 1
ATOM 4198 N N . LEU A 1 540 ? 37.431 -117.815 -187.710 1.00 55.62 540 LEU A N 1
ATOM 4199 C CA . LEU A 1 540 ? 36.645 -116.624 -187.368 1.00 55.62 540 LEU A CA 1
ATOM 4200 C C . LEU A 1 540 ? 35.356 -116.524 -188.195 1.00 55.62 540 LEU A C 1
ATOM 4202 O O . LEU A 1 540 ? 34.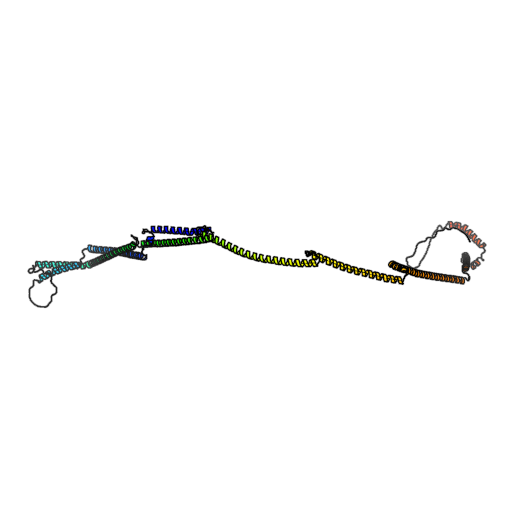283 -116.365 -187.613 1.00 55.62 540 LEU A O 1
ATOM 4206 N N . THR A 1 541 ? 35.415 -116.700 -189.520 1.00 56.94 541 THR A N 1
ATOM 4207 C CA . THR A 1 541 ? 34.197 -116.691 -190.354 1.00 56.94 541 THR A CA 1
ATOM 4208 C C . THR A 1 541 ? 33.323 -117.933 -190.150 1.00 56.94 541 THR A C 1
ATOM 4210 O O . THR A 1 541 ? 32.103 -117.816 -190.233 1.00 56.94 541 THR A O 1
ATOM 4213 N N . ALA A 1 542 ? 33.886 -119.097 -189.795 1.00 53.03 542 ALA A N 1
ATOM 4214 C CA . ALA A 1 542 ? 33.142 -120.301 -189.402 1.00 53.03 542 ALA A CA 1
ATOM 4215 C C . ALA A 1 542 ? 32.418 -120.139 -188.047 1.00 53.03 542 ALA A C 1
ATOM 4217 O O . ALA A 1 542 ? 31.309 -120.648 -187.857 1.00 53.03 542 ALA A O 1
ATOM 4218 N N . LEU A 1 543 ? 33.007 -119.393 -187.109 1.00 53.88 543 LEU A N 1
ATOM 4219 C CA . LEU A 1 543 ? 32.387 -119.060 -185.827 1.00 53.88 543 LEU A CA 1
ATOM 4220 C C . LEU A 1 543 ? 31.365 -117.919 -185.959 1.00 53.88 543 LEU A C 1
ATOM 4222 O O . LEU A 1 543 ? 30.317 -117.994 -185.317 1.00 53.88 543 LEU A O 1
ATOM 4226 N N . GLU A 1 544 ? 31.546 -116.960 -186.873 1.00 51.41 544 GLU A N 1
ATOM 4227 C CA . GLU A 1 544 ? 30.451 -116.082 -187.328 1.00 51.41 544 GLU A CA 1
ATOM 4228 C C . GLU A 1 544 ? 29.305 -116.893 -187.968 1.00 51.41 544 GLU A C 1
ATOM 4230 O O . GLU A 1 544 ? 28.126 -116.646 -187.683 1.00 51.41 544 GLU A O 1
ATOM 4235 N N . LEU A 1 545 ? 29.646 -117.922 -188.757 1.00 50.97 545 LEU A N 1
ATOM 4236 C CA . LEU A 1 545 ? 28.724 -118.902 -189.350 1.00 50.97 545 LEU A CA 1
ATOM 4237 C C . LEU A 1 545 ? 27.947 -119.701 -188.299 1.00 50.97 545 LEU A C 1
ATOM 4239 O O . LEU A 1 545 ? 26.834 -120.133 -188.591 1.00 50.97 545 LEU A O 1
ATOM 4243 N N . ARG A 1 546 ? 28.466 -119.871 -187.075 1.00 44.91 546 ARG A N 1
ATOM 4244 C CA . ARG A 1 546 ? 27.711 -120.484 -185.972 1.00 44.91 546 ARG A CA 1
ATOM 4245 C C . ARG A 1 546 ? 26.972 -119.468 -185.103 1.00 44.91 546 ARG A C 1
ATOM 4247 O O . ARG A 1 546 ? 25.840 -119.732 -184.711 1.00 44.91 546 ARG A O 1
ATOM 4254 N N . ILE A 1 547 ? 27.532 -118.292 -184.829 1.00 53.28 547 ILE A N 1
ATOM 4255 C CA . ILE A 1 547 ? 26.881 -117.297 -183.958 1.00 53.28 547 ILE A CA 1
ATOM 4256 C C . ILE A 1 547 ? 25.624 -116.708 -184.619 1.00 53.28 547 ILE A C 1
ATOM 4258 O O . ILE A 1 547 ? 24.600 -116.559 -183.944 1.00 53.28 547 ILE A O 1
ATOM 4262 N N . ASN A 1 548 ? 25.635 -116.469 -185.936 1.00 47.44 548 ASN A N 1
ATOM 4263 C CA . ASN A 1 548 ? 24.418 -116.068 -186.651 1.00 47.44 548 ASN A CA 1
ATOM 4264 C C . ASN A 1 548 ? 23.389 -117.208 -186.801 1.00 47.44 548 ASN A C 1
ATOM 4266 O O . ASN A 1 548 ? 22.194 -116.915 -186.753 1.00 47.44 548 ASN A O 1
ATOM 4270 N N . ASN A 1 549 ? 23.815 -118.474 -186.931 1.00 43.22 549 ASN A N 1
ATOM 4271 C CA . ASN A 1 549 ? 22.908 -119.592 -187.246 1.00 43.22 549 ASN A CA 1
ATOM 4272 C C . ASN A 1 549 ? 22.391 -120.396 -186.028 1.00 43.22 549 ASN A C 1
ATOM 4274 O O . ASN A 1 549 ? 21.238 -120.815 -186.054 1.00 43.22 549 ASN A O 1
ATOM 4278 N N . ASP A 1 550 ? 23.169 -120.569 -184.950 1.00 43.59 550 ASP A N 1
ATOM 4279 C CA . ASP A 1 550 ? 22.756 -121.309 -183.734 1.00 43.59 550 ASP A CA 1
ATOM 4280 C C . ASP A 1 550 ? 22.329 -120.383 -182.581 1.00 43.59 550 ASP A C 1
ATOM 4282 O O . ASP A 1 550 ? 21.348 -120.654 -181.883 1.00 43.59 550 ASP A O 1
ATOM 4286 N N . LEU A 1 551 ? 23.071 -119.296 -182.329 1.00 49.16 551 LEU A N 1
ATOM 4287 C CA . LEU A 1 551 ? 22.953 -118.560 -181.059 1.00 49.16 551 LEU A CA 1
ATOM 4288 C C . LEU A 1 551 ? 22.194 -117.229 -181.145 1.00 49.16 551 LEU A C 1
ATOM 4290 O O . LEU A 1 551 ? 21.580 -116.842 -180.144 1.00 49.16 551 LEU A O 1
ATOM 4294 N N . ARG A 1 552 ? 22.054 -116.625 -182.336 1.00 42.50 552 ARG A N 1
ATOM 4295 C CA . ARG A 1 552 ? 20.986 -115.638 -182.592 1.00 42.50 552 ARG A CA 1
ATOM 4296 C C . ARG A 1 552 ? 19.576 -116.223 -182.299 1.00 42.50 552 ARG A C 1
ATOM 4298 O O . ARG A 1 552 ? 18.772 -115.491 -181.724 1.00 42.50 552 ARG A O 1
ATOM 4305 N N . PRO A 1 553 ? 19.255 -117.515 -182.565 1.00 54.66 553 PRO A N 1
ATOM 4306 C CA . PRO A 1 553 ? 17.985 -118.119 -182.122 1.00 54.66 553 PRO A CA 1
ATOM 4307 C C . PRO A 1 553 ? 17.909 -118.681 -180.679 1.00 54.66 553 PRO A C 1
ATOM 4309 O O . PRO A 1 553 ? 16.796 -119.009 -180.244 1.00 54.66 553 PRO A O 1
ATOM 4312 N N . GLN A 1 554 ? 19.008 -118.801 -179.912 1.00 46.41 554 GLN A N 1
ATOM 4313 C CA . GLN A 1 554 ? 18.953 -119.359 -178.541 1.00 46.41 554 GLN A CA 1
ATOM 4314 C C . GLN A 1 554 ? 18.982 -118.336 -177.392 1.00 46.41 554 GLN A C 1
ATOM 4316 O O . GLN A 1 554 ? 18.219 -118.522 -176.440 1.00 46.41 554 GLN A O 1
ATOM 4321 N N . GLN A 1 555 ? 19.749 -117.234 -177.435 1.00 50.06 555 GLN A N 1
ATOM 4322 C CA . GLN A 1 555 ? 19.738 -116.295 -176.289 1.00 50.06 555 GLN A CA 1
ATOM 4323 C C . GLN A 1 555 ? 18.528 -115.341 -176.264 1.00 50.06 555 GLN A C 1
ATOM 4325 O O . GLN A 1 555 ? 18.188 -114.803 -175.213 1.00 50.06 555 GLN A O 1
ATOM 4330 N N . LEU A 1 556 ? 17.750 -115.288 -177.352 1.00 48.91 556 LEU A N 1
ATOM 4331 C CA . LEU A 1 556 ? 16.357 -114.817 -177.324 1.00 48.91 556 LEU A CA 1
ATOM 4332 C C . LEU A 1 556 ? 15.409 -115.735 -176.506 1.00 48.91 556 LEU A C 1
ATOM 4334 O O . LEU A 1 556 ? 14.223 -115.429 -176.393 1.00 48.91 556 LEU A O 1
ATOM 4338 N N . ARG A 1 557 ? 15.897 -116.837 -175.901 1.00 49.12 557 ARG A N 1
ATOM 4339 C CA . ARG A 1 557 ? 15.113 -117.721 -175.011 1.00 49.12 557 ARG A CA 1
ATOM 4340 C C . ARG A 1 557 ? 15.519 -117.667 -173.535 1.00 49.12 557 ARG A C 1
ATOM 4342 O O . ARG A 1 557 ? 14.641 -117.532 -172.684 1.00 49.12 557 ARG A O 1
ATOM 4349 N N . CYS A 1 558 ? 16.808 -117.823 -173.207 1.00 33.75 558 CYS A N 1
ATOM 4350 C CA . CYS A 1 558 ? 17.208 -118.335 -171.884 1.00 33.75 558 CYS A CA 1
ATOM 4351 C C . CYS A 1 558 ? 18.115 -117.436 -171.017 1.00 33.75 558 CYS A C 1
ATOM 4353 O O . CYS A 1 558 ? 18.997 -117.938 -170.330 1.00 33.75 558 CYS A O 1
ATOM 4355 N N . TRP A 1 559 ? 17.839 -116.128 -170.934 1.00 51.69 559 TRP A N 1
ATOM 4356 C CA . TRP A 1 559 ? 18.084 -115.394 -169.670 1.00 51.69 559 TRP A CA 1
ATOM 4357 C C . TRP A 1 559 ? 16.798 -114.882 -169.006 1.00 51.69 559 TRP A C 1
ATOM 4359 O O . TRP A 1 559 ? 16.752 -113.875 -168.307 1.00 51.69 559 TRP A O 1
ATOM 4369 N N . ARG A 1 560 ? 15.735 -115.680 -169.178 1.00 54.94 560 ARG A N 1
ATOM 4370 C CA . ARG A 1 560 ? 14.474 -115.625 -168.424 1.00 54.94 560 ARG A CA 1
ATOM 4371 C C . ARG A 1 560 ? 14.540 -116.342 -167.048 1.00 54.94 560 ARG A C 1
ATOM 4373 O O . ARG A 1 560 ? 13.490 -116.477 -166.427 1.00 54.94 560 ARG A O 1
ATOM 4380 N N . GLN A 1 561 ? 15.712 -116.805 -166.554 1.00 41.16 561 GLN A N 1
ATOM 4381 C CA . GLN A 1 561 ? 15.854 -117.558 -165.274 1.00 41.16 561 GLN A CA 1
ATOM 4382 C C . GLN A 1 561 ? 17.204 -117.376 -164.475 1.00 41.16 561 GLN A C 1
ATOM 4384 O O . GLN A 1 561 ? 18.135 -118.139 -164.680 1.00 41.16 561 GLN A O 1
ATOM 4389 N N . LYS A 1 562 ? 17.233 -116.455 -163.476 1.00 42.81 562 LYS A N 1
ATOM 4390 C CA . LYS A 1 562 ? 17.717 -116.572 -162.043 1.00 42.81 562 LYS A CA 1
ATOM 4391 C C . LYS A 1 562 ? 19.202 -116.828 -161.531 1.00 42.81 562 LYS A C 1
ATOM 4393 O O . LYS A 1 562 ? 19.670 -117.954 -161.600 1.00 42.81 562 LYS A O 1
ATOM 4398 N N . SER A 1 563 ? 19.748 -115.868 -160.719 1.00 45.94 563 SER A N 1
ATOM 4399 C CA . SER A 1 563 ? 20.219 -115.954 -159.264 1.00 45.94 563 SER A CA 1
ATOM 4400 C C . SER A 1 563 ? 21.702 -116.114 -158.707 1.00 45.94 563 SER A C 1
ATOM 4402 O O . SER A 1 563 ? 22.342 -117.119 -158.977 1.00 45.94 563 SER A O 1
ATOM 4404 N N . MET A 1 564 ? 22.075 -115.275 -157.683 1.00 43.09 564 MET A N 1
ATOM 4405 C CA . MET A 1 564 ? 22.890 -115.495 -156.402 1.00 43.09 564 MET A CA 1
ATOM 4406 C C . MET A 1 564 ? 24.496 -115.438 -156.358 1.00 43.09 564 MET A C 1
ATOM 4408 O O . MET A 1 564 ? 25.042 -115.064 -157.388 1.00 43.09 564 MET A O 1
ATOM 4412 N N . PRO A 1 565 ? 25.278 -115.588 -155.217 1.00 52.34 565 PRO A N 1
ATOM 4413 C CA . PRO A 1 565 ? 25.848 -114.483 -154.355 1.00 52.34 565 PRO A CA 1
ATOM 4414 C C . PRO A 1 565 ? 27.319 -114.603 -153.739 1.00 52.34 565 PRO A C 1
ATOM 4416 O O . PRO A 1 565 ? 28.000 -115.597 -153.954 1.00 52.34 565 PRO A O 1
ATOM 4419 N N . ASN A 1 566 ? 27.714 -113.661 -152.828 1.00 52.28 566 ASN A N 1
ATOM 4420 C CA . ASN A 1 566 ? 28.677 -113.759 -151.658 1.00 52.28 566 ASN A CA 1
ATOM 4421 C C . ASN A 1 566 ? 30.244 -113.773 -151.849 1.00 52.28 566 ASN A C 1
ATOM 4423 O O . ASN A 1 566 ? 30.702 -114.126 -152.924 1.00 52.28 566 ASN A O 1
ATOM 4427 N N . ASP A 1 567 ? 31.168 -113.457 -150.892 1.00 51.12 567 ASP A N 1
ATOM 4428 C CA . ASP A 1 567 ? 31.185 -112.748 -149.566 1.00 51.12 567 ASP A CA 1
ATOM 4429 C C . ASP A 1 567 ? 32.637 -112.419 -149.048 1.00 51.12 567 ASP A C 1
ATOM 4431 O O . ASP A 1 567 ? 33.570 -113.166 -149.330 1.00 51.12 567 ASP A O 1
ATOM 4435 N N . SER A 1 568 ? 32.773 -111.463 -148.104 1.00 44.34 568 SER A N 1
ATOM 4436 C CA . SER A 1 568 ? 33.692 -111.470 -146.915 1.00 44.34 568 SER A CA 1
ATOM 4437 C C . SER A 1 568 ? 35.240 -111.253 -146.972 1.00 44.34 568 SER A C 1
ATOM 4439 O O . SER A 1 568 ? 35.852 -111.453 -148.009 1.00 44.34 568 SER A O 1
ATOM 4441 N N . LEU A 1 569 ? 36.001 -110.914 -145.890 1.00 39.12 569 LEU A N 1
ATOM 4442 C CA . LEU A 1 569 ? 35.811 -110.141 -144.617 1.00 39.12 569 LEU A CA 1
ATOM 4443 C C . LEU A 1 569 ? 37.172 -109.914 -143.851 1.00 39.12 569 LEU A C 1
ATOM 4445 O O . LEU A 1 569 ? 37.991 -110.818 -143.777 1.00 39.12 569 LEU A O 1
ATOM 4449 N N . ARG A 1 570 ? 37.293 -108.784 -143.112 1.00 36.31 570 ARG A N 1
ATOM 4450 C CA . ARG A 1 570 ? 37.928 -108.565 -141.759 1.00 36.31 570 ARG A CA 1
ATOM 4451 C C . ARG A 1 570 ? 39.382 -108.996 -141.410 1.00 36.31 570 ARG A C 1
ATOM 4453 O O . ARG A 1 570 ? 39.694 -110.179 -141.435 1.00 36.31 570 ARG A O 1
ATOM 4460 N N . LYS A 1 571 ? 40.088 -108.115 -140.658 1.00 37.22 571 LYS A N 1
ATOM 4461 C CA . LYS A 1 571 ? 40.409 -108.284 -139.199 1.00 37.22 571 LYS A CA 1
ATOM 4462 C C . LYS A 1 571 ? 41.142 -107.078 -138.548 1.00 37.22 571 LYS A C 1
ATOM 4464 O O . LYS A 1 571 ? 42.177 -106.682 -139.047 1.00 37.22 571 LYS A O 1
ATOM 4469 N N . TRP A 1 572 ? 40.597 -106.600 -137.411 1.00 25.14 572 TRP A N 1
ATOM 4470 C CA . TRP A 1 572 ? 41.236 -106.142 -136.138 1.00 25.14 572 TRP A CA 1
ATOM 4471 C C . TRP A 1 572 ? 42.439 -105.157 -136.164 1.00 25.14 572 TRP A C 1
ATOM 4473 O O . TRP A 1 572 ? 43.349 -105.311 -136.956 1.00 25.14 572 TRP A O 1
ATOM 4483 N N . LYS A 1 573 ? 42.599 -104.179 -135.254 1.00 31.34 573 LYS A N 1
ATOM 4484 C CA . LYS A 1 573 ? 41.824 -103.659 -134.095 1.00 31.34 573 LYS A CA 1
ATOM 4485 C C . LYS A 1 573 ? 42.257 -102.179 -133.910 1.00 31.34 573 LYS A C 1
ATOM 4487 O O . LYS A 1 573 ? 43.434 -101.888 -134.053 1.00 31.34 573 LYS A O 1
ATOM 4492 N N . ALA A 1 574 ? 41.356 -101.197 -133.813 1.00 32.59 574 ALA A N 1
ATOM 4493 C CA . ALA A 1 574 ? 40.598 -100.786 -132.615 1.00 32.59 574 ALA A CA 1
ATOM 4494 C C . ALA A 1 574 ? 41.442 -99.966 -131.607 1.00 32.59 574 ALA A C 1
ATOM 4496 O O . ALA A 1 574 ? 42.487 -100.434 -131.180 1.00 32.59 574 ALA A O 1
ATOM 4497 N N . THR A 1 575 ? 41.033 -98.773 -131.157 1.00 34.28 575 THR A N 1
ATOM 4498 C CA . THR A 1 575 ? 39.818 -97.977 -131.464 1.00 34.28 575 THR A CA 1
ATOM 4499 C C . THR A 1 575 ? 40.065 -96.540 -130.965 1.00 34.28 575 THR A C 1
ATOM 4501 O O . THR A 1 575 ? 40.581 -96.392 -129.869 1.00 34.28 575 THR A O 1
ATOM 4504 N N . MET A 1 576 ? 39.894 -95.498 -131.798 1.00 29.47 576 MET A N 1
ATOM 4505 C CA . MET A 1 576 ? 38.690 -94.626 -131.874 1.00 29.47 576 MET A CA 1
ATOM 4506 C C . MET A 1 576 ? 38.537 -93.659 -130.679 1.00 29.47 576 MET A C 1
ATOM 4508 O O . MET A 1 576 ? 38.808 -94.057 -129.560 1.00 29.47 576 MET A O 1
ATOM 4512 N N . LEU A 1 577 ? 38.046 -92.416 -130.787 1.00 31.39 577 LEU A N 1
ATOM 4513 C CA . LEU A 1 577 ? 37.497 -91.529 -131.848 1.00 31.39 577 LEU A CA 1
ATOM 4514 C C . LEU A 1 577 ? 37.471 -90.103 -131.207 1.00 31.39 577 LEU A C 1
ATOM 4516 O O . LEU A 1 577 ? 37.541 -90.020 -129.988 1.00 31.39 577 LEU A O 1
ATOM 4520 N N . GLN A 1 578 ? 37.381 -88.935 -131.857 1.00 32.91 578 GLN A N 1
ATOM 4521 C CA . GLN A 1 578 ? 37.014 -88.473 -133.210 1.00 32.91 578 GLN A CA 1
ATOM 4522 C C . GLN A 1 578 ? 38.052 -87.414 -133.668 1.00 32.91 578 GLN A C 1
ATOM 4524 O O . GLN A 1 578 ? 38.502 -86.615 -132.858 1.00 32.91 578 GLN A O 1
ATOM 4529 N N . ARG A 1 579 ? 38.595 -87.439 -134.900 1.00 29.30 579 ARG A N 1
ATOM 4530 C CA . ARG A 1 579 ? 37.984 -86.982 -136.181 1.00 29.30 579 ARG A CA 1
ATOM 4531 C C . ARG A 1 579 ? 37.501 -85.520 -136.110 1.00 29.30 579 ARG A C 1
ATOM 4533 O O . ARG A 1 579 ? 36.584 -85.243 -135.358 1.00 29.30 579 ARG A O 1
ATOM 4540 N N . TRP A 1 580 ? 38.102 -84.529 -136.782 1.00 28.56 580 TRP A N 1
ATOM 4541 C CA . TRP A 1 580 ? 38.461 -84.381 -138.215 1.00 28.56 580 TRP A CA 1
ATOM 4542 C C . TRP A 1 580 ? 37.251 -84.412 -139.171 1.00 28.56 580 TRP A C 1
ATOM 4544 O O . TRP A 1 580 ? 36.376 -85.261 -139.023 1.00 28.56 580 TRP A O 1
ATOM 4554 N N . LEU A 1 581 ? 37.294 -83.535 -140.192 1.00 25.11 581 LEU A N 1
ATOM 4555 C CA . LEU A 1 581 ? 36.256 -83.179 -141.189 1.00 25.11 581 LEU A CA 1
ATOM 4556 C C . LEU A 1 581 ? 35.092 -82.277 -140.694 1.00 25.11 581 LEU A C 1
ATOM 4558 O O . LEU A 1 581 ? 34.652 -82.402 -139.558 1.00 25.11 581 LEU A O 1
ATOM 4562 N N . PRO A 1 582 ? 34.447 -81.499 -141.594 1.00 45.50 582 PRO A N 1
ATOM 4563 C CA . PRO A 1 582 ? 35.040 -80.724 -142.701 1.00 45.50 582 PRO A CA 1
ATOM 4564 C C . PRO A 1 582 ? 34.380 -79.332 -142.880 1.00 45.50 582 PRO A C 1
ATOM 4566 O O . PRO A 1 582 ? 33.295 -79.099 -142.351 1.00 45.50 582 PRO A O 1
ATOM 4569 N N . LYS A 1 583 ? 34.933 -78.470 -143.758 1.00 30.02 583 LYS A N 1
ATOM 4570 C CA . LYS A 1 583 ? 34.189 -77.769 -144.844 1.00 30.02 583 LYS A CA 1
ATOM 4571 C C . LYS A 1 583 ? 35.014 -76.679 -145.552 1.00 30.02 583 LYS A C 1
ATOM 4573 O O . LYS A 1 583 ? 35.433 -75.721 -144.930 1.00 30.02 583 LYS A O 1
ATOM 4578 N N . LYS A 1 584 ? 35.026 -76.817 -146.886 1.00 33.25 584 LYS A N 1
ATOM 4579 C CA . LYS A 1 584 ? 34.726 -75.809 -147.930 1.00 33.25 584 LYS A CA 1
ATOM 4580 C C . LYS A 1 584 ? 35.655 -74.581 -148.064 1.00 33.25 584 LYS A C 1
ATOM 4582 O O . LYS A 1 584 ? 35.827 -73.839 -147.119 1.00 33.25 584 LYS A O 1
ATOM 4587 N N . CYS A 1 585 ? 36.300 -74.335 -149.213 1.00 26.36 585 CYS A N 1
ATOM 4588 C CA . CYS A 1 585 ? 35.812 -74.199 -150.609 1.00 26.36 585 CYS A CA 1
ATOM 4589 C C . CYS A 1 585 ? 35.404 -72.754 -150.953 1.00 26.36 585 CYS A C 1
ATOM 4591 O O . CYS A 1 585 ? 34.697 -72.122 -150.175 1.00 26.36 585 CYS A O 1
ATOM 4593 N N . ARG A 1 586 ? 35.730 -72.358 -152.201 1.00 31.72 586 ARG A N 1
ATOM 4594 C CA . ARG A 1 586 ? 35.492 -71.071 -152.899 1.00 31.72 586 ARG A CA 1
ATOM 4595 C C . ARG A 1 586 ? 36.561 -70.015 -152.633 1.00 31.72 586 ARG A C 1
ATOM 4597 O O . ARG A 1 586 ? 36.979 -69.863 -151.501 1.00 31.72 586 ARG A O 1
ATOM 4604 N N . ARG A 1 587 ? 36.988 -69.187 -153.587 1.00 31.33 587 ARG A N 1
ATOM 4605 C CA . ARG A 1 587 ? 36.968 -69.031 -155.074 1.00 31.33 587 ARG A CA 1
ATOM 4606 C C . ARG A 1 587 ? 37.556 -67.599 -155.196 1.00 31.33 587 ARG A C 1
ATOM 4608 O O . ARG A 1 587 ? 37.144 -66.748 -154.424 1.00 31.33 587 ARG A O 1
ATOM 4615 N N . CYS A 1 588 ? 38.627 -67.317 -155.935 1.00 29.08 588 CYS A N 1
ATOM 4616 C CA . CYS A 1 588 ? 38.726 -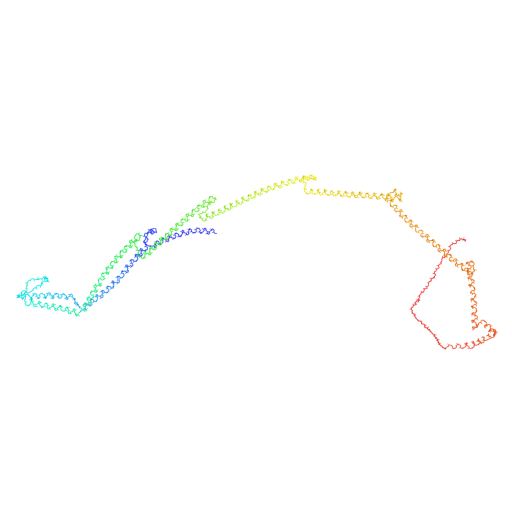67.283 -157.399 1.00 29.08 588 CYS A CA 1
ATOM 4617 C C . CYS A 1 588 ? 37.847 -66.185 -158.042 1.00 29.08 588 CYS A C 1
ATOM 4619 O O . CYS A 1 588 ? 36.639 -66.190 -157.810 1.00 29.08 588 CYS A O 1
ATOM 4621 N N . TRP A 1 589 ? 38.469 -65.372 -158.922 1.00 28.39 589 TRP A N 1
ATOM 4622 C CA . TRP A 1 589 ? 37.869 -64.379 -159.849 1.00 28.39 589 TRP A CA 1
ATOM 4623 C C . TRP A 1 589 ? 37.378 -63.054 -159.197 1.00 28.39 589 TRP A C 1
ATOM 4625 O O . TRP A 1 589 ? 36.954 -63.075 -158.051 1.00 28.39 589 TRP A O 1
ATOM 4635 N N . GLN A 1 590 ? 37.462 -61.855 -159.810 1.00 32.31 590 GLN A N 1
ATOM 4636 C CA . GLN A 1 590 ? 37.495 -61.434 -161.235 1.00 32.31 590 GLN A CA 1
ATOM 4637 C C . GLN A 1 590 ? 38.478 -60.250 -161.494 1.00 32.31 590 GLN A C 1
ATOM 4639 O O . GLN A 1 590 ? 38.747 -59.487 -160.577 1.00 32.31 590 GLN A O 1
ATOM 4644 N N . LEU A 1 591 ? 39.191 -60.203 -162.640 1.00 33.19 591 LEU A N 1
ATOM 4645 C CA . LEU A 1 591 ? 38.981 -59.345 -163.847 1.00 33.19 591 LEU A CA 1
ATOM 4646 C C . LEU A 1 591 ? 38.970 -57.818 -163.593 1.00 33.19 591 LEU A C 1
ATOM 4648 O O . LEU A 1 591 ? 38.383 -57.374 -162.623 1.00 33.19 591 LEU A O 1
ATOM 4652 N N . CYS A 1 592 ? 39.407 -56.906 -164.466 1.00 31.03 592 CYS A N 1
ATOM 4653 C CA . CYS A 1 592 ? 40.180 -56.838 -165.721 1.00 31.03 592 CYS A CA 1
ATOM 4654 C C . CYS A 1 592 ? 39.890 -55.407 -166.249 1.00 31.03 592 CYS A C 1
ATOM 4656 O O . CYS A 1 592 ? 38.727 -55.008 -166.232 1.00 31.03 592 CYS A O 1
ATOM 4658 N N . GLY A 1 593 ? 40.873 -54.619 -166.705 1.00 30.09 593 GLY A N 1
ATOM 4659 C CA . GLY A 1 593 ? 40.596 -53.210 -167.056 1.00 30.09 593 GLY A CA 1
ATOM 4660 C C . GLY A 1 593 ? 41.771 -52.415 -167.630 1.00 30.09 593 GLY A C 1
ATOM 4661 O O . GLY A 1 593 ? 42.103 -51.351 -167.126 1.00 30.09 593 GLY A O 1
ATOM 4662 N N . CYS A 1 594 ? 42.431 -52.937 -168.664 1.00 32.50 594 CYS A N 1
ATOM 4663 C CA . CYS A 1 594 ? 43.578 -52.292 -169.317 1.00 32.50 594 CYS A CA 1
ATOM 4664 C C . CYS A 1 594 ? 43.159 -51.442 -170.534 1.00 32.50 594 CYS A C 1
ATOM 4666 O O . CYS A 1 594 ? 42.369 -51.940 -171.341 1.00 32.50 594 CYS A O 1
ATOM 4668 N N . LYS A 1 595 ? 43.759 -50.244 -170.730 1.00 36.34 595 LYS A N 1
ATOM 4669 C CA . LYS A 1 595 ? 44.282 -49.763 -172.042 1.00 36.34 595 LYS A CA 1
ATOM 4670 C C . LYS A 1 595 ? 44.909 -48.348 -172.043 1.00 36.34 595 LYS A C 1
ATOM 4672 O O . LYS A 1 595 ? 44.206 -47.396 -171.746 1.00 36.34 595 LYS A O 1
ATOM 4677 N N . ARG A 1 596 ? 46.123 -48.269 -172.633 1.00 37.59 596 ARG A N 1
ATOM 4678 C CA . ARG A 1 596 ? 46.720 -47.186 -173.483 1.00 37.59 596 ARG A CA 1
ATOM 4679 C C . ARG A 1 596 ? 46.937 -45.798 -172.835 1.00 37.59 596 ARG A C 1
ATOM 4681 O O . ARG A 1 596 ? 46.191 -45.402 -171.961 1.00 37.59 596 ARG A O 1
ATOM 4688 N N . SER A 1 597 ? 47.969 -45.016 -173.184 1.00 33.31 597 SER A N 1
ATOM 4689 C CA . SER A 1 597 ? 48.667 -44.782 -174.476 1.00 33.31 597 SER A CA 1
ATOM 4690 C C . SER A 1 597 ? 50.188 -44.556 -174.221 1.00 33.31 597 SER A C 1
ATOM 4692 O O . SER A 1 597 ? 50.494 -43.835 -173.283 1.00 33.31 597 SER A O 1
ATOM 4694 N N . VAL A 1 598 ? 51.175 -45.257 -174.831 1.00 39.94 598 VAL A N 1
ATOM 4695 C CA . VAL A 1 598 ? 51.712 -45.147 -176.230 1.00 39.94 598 VAL A CA 1
ATOM 4696 C C . VAL A 1 598 ? 52.378 -43.768 -176.463 1.00 39.94 598 VAL A C 1
ATOM 4698 O O . VAL A 1 598 ? 51.710 -42.779 -176.190 1.00 39.94 598 VAL A O 1
ATOM 4701 N N . MET A 1 599 ? 53.616 -43.568 -176.965 1.00 36.72 599 MET A N 1
ATOM 4702 C CA . MET A 1 599 ? 54.709 -44.381 -177.588 1.00 36.72 599 MET A CA 1
ATOM 4703 C C . MET A 1 599 ? 56.023 -43.517 -177.591 1.00 36.72 599 MET A C 1
ATOM 4705 O O . MET A 1 599 ? 55.911 -42.338 -177.269 1.00 36.72 599 MET A O 1
ATOM 4709 N N . CYS A 1 600 ? 57.259 -43.906 -177.975 1.00 35.56 600 CYS A N 1
ATOM 4710 C CA . CYS A 1 600 ? 57.946 -45.181 -178.294 1.00 35.56 600 CYS A CA 1
ATOM 4711 C C . CYS A 1 600 ? 59.490 -44.980 -178.267 1.00 35.56 600 CYS A C 1
ATOM 4713 O O . CYS A 1 600 ? 59.934 -43.947 -178.768 1.00 35.56 600 CYS A O 1
ATOM 4715 N N . ASN A 1 601 ? 60.279 -45.964 -177.802 1.00 37.09 601 ASN A N 1
ATOM 4716 C CA . ASN A 1 601 ? 61.517 -46.490 -178.432 1.00 37.09 601 ASN A CA 1
ATOM 4717 C C . ASN A 1 601 ? 62.034 -47.708 -177.648 1.00 37.09 601 ASN A C 1
ATOM 4719 O O . ASN A 1 601 ? 62.013 -47.625 -176.401 1.00 37.09 601 ASN A O 1
#

Solvent-accessible surface area (backbone atoms only — not comparable to full-atom values): 34921 Å² total; per-residue (Å²): 110,67,71,58,53,49,48,53,64,57,46,51,59,55,48,49,52,52,49,51,51,50,49,50,56,46,51,54,52,54,49,67,69,59,68,71,58,89,71,56,74,67,52,61,64,70,39,70,67,78,56,69,70,62,41,52,49,51,42,46,55,54,47,56,50,54,53,50,50,51,56,50,52,52,52,52,52,50,45,52,52,52,40,50,54,36,52,49,53,50,50,56,58,47,74,80,42,87,76,70,49,75,64,56,46,52,50,39,45,50,53,28,51,52,47,45,50,55,48,47,56,67,62,68,72,76,73,91,80,85,90,82,91,81,82,88,83,88,89,79,85,87,77,87,81,82,83,92,81,66,96,73,63,46,74,64,56,58,50,51,50,49,51,51,32,53,51,32,46,53,49,35,50,51,47,51,50,45,42,63,78,41,39,67,61,45,50,53,47,52,51,39,50,52,50,40,52,51,42,53,47,52,52,50,54,48,51,51,51,52,52,52,50,50,53,52,50,52,54,50,52,51,55,53,51,62,64,32,47,83,47,69,31,89,77,76,61,62,50,71,56,40,49,58,45,49,53,51,54,51,49,50,46,49,55,50,50,53,45,51,52,56,49,51,56,50,52,50,53,53,49,51,45,54,50,51,42,52,53,52,34,54,56,29,46,78,66,80,38,77,68,86,56,93,47,56,69,55,43,50,53,51,49,54,52,51,51,52,54,50,54,52,50,51,51,52,47,61,47,51,56,51,52,51,51,57,50,50,55,50,50,54,52,51,51,54,48,50,54,51,52,52,50,52,50,53,51,50,52,52,55,50,21,53,54,27,46,76,72,73,43,59,57,81,60,46,78,63,56,52,51,55,50,53,49,51,52,51,54,52,53,53,50,50,55,50,50,51,56,49,50,58,49,49,56,47,52,53,49,54,52,51,51,52,52,51,54,52,50,53,50,33,63,72,76,39,59,83,39,67,83,44,61,66,69,58,27,54,53,50,50,51,51,50,52,50,51,55,52,53,53,49,52,51,50,63,46,52,53,52,52,54,53,52,55,54,51,51,52,52,52,52,52,53,50,50,53,54,50,52,51,52,48,53,50,53,20,59,76,73,73,39,100,44,73,79,48,52,64,57,54,52,54,53,55,53,52,53,53,52,56,56,49,57,55,51,58,52,54,53,55,56,34,71,75,42,92,74,40,52,76,74,53,50,62,60,55,65,74,76,58,60,80,66,64,54,53,47,54,52,52,52,48,51,58,40,46,66,68,57,46,62,72,43,66,84,62,74,81,82,74,90,91,92,88,92,84,93,81,91,82,90,81,89,78,90,85,81,81,84,88,87,83,83,86,90,77,84,89,81,92,85,89,86,82,89,80,89,89,88,135

Secondary structure (DSSP, 8-state):
-HHHHHHHHHHHHHHHHHHHHHHHHHHHHHHHHTSS--S-HHHHHHS-PPPHHHHHHHHHHHHHHHHHHHHHHHHHHHHHHHHHHHHHHHHHHHHT--PPPHHHHHHHHHHHHHHHHHHHHHHHTS------------------------TT--HHHHHHHHHHHHHHHHHHHHHHHHHHHTHHHHHHHHHHHHHHHHHHHHHHHHHHHHHHHHHHHHHHHHHHHHHHGGGT-SSPPPHHHHHHHHHHHHHHHHHHHHHHHHHHHHHHHHHHHHHHHHHHHHHHHTTT-----SSHHHHHHHHHHHHHHHHHHHHHHHHHHHHHHHHHHHHHHHHHHHHHHHHHHHHHHHHHHHHHHHTTS-TT--HHHHHHHHHHHHHHHHHHHHHHHHHHHHHHHHHHHHHHHHHHHHHHHHH-GGGGGS-HHHHHHHHHHHHHHHHHHHHHHHHHHHHHHHHHHHHHHHHHHHHHHHHHHHHHHHHTT-SSGGGHHHHHHHHHHHHHHHHHHHHHHHHHHHTTTT--HHHHHHHTTSS-HHHHHHHHHHHHHHIIIIITTTTTTSSSS----------------------------------------

Radius of gyration: 121.24 Å; Cα contacts (8 Å, |Δi|>4): 225; chains: 1; bounding box: 146×146×337 Å

Mean predicted aligned error: 21.59 Å

Foldseek 3Di:
DLVVVVVVQVCPLVVLVVVLVVLVVVLVVLQVVLPLDDDDLVLLLVFPADDLVVLVVLVVVVVVLVVVLVVLVVVLVVLVVLLVVLVVLLVVLPVVDDQFAPVNLVVLVVVLVVLVVVLVCLVVVPDDDDDDDDDDDDDDDDDDDDDDDRPPPDPVNSVVSVVVSVVSVVVSVVSVVSCVVCVVSNVSNVVSVVSSVVSVVVSVVSVVVSVVSVVVVVVSVVVVCVSCVSRVRNDDDRSVVVSVSVVSSVVSSVSVVVSVVSVVVSVVVVVVFQVQLVVLQVVCVVVVHHQPDDGSSVSVVVSVVSVVVVVVVVVVVVVVVVVVVVVVVVVVVVVVVVVVVVVVVVVVLQVQLVVCVVLVHHSPDDPVNVVVSVVVVVVVVVVVVVVVVVVVVVVVVVVVVVVVLVVLLVVCVPPPVVLNVDDSVVSSVVVVVVVVVVVVVVVVVVVVVVVVVVVVVVVVVVVVVVVVVVVVLVVLCVVLVHPDSVCSVVSVVVVVVVVVVVVVVVVVQVVVCVVPPNDHPVVVVVVVVPDDPVVVVVVVVVVVVCCVPPVVVPVVDPVPDYDDDYDYDDDDDDDDDDDDDDDDDDDDDDDDDDDDDDDDD

pLDDT: mean 76.52, std 19.26, range [25.11, 97.81]

Organism: NCBI:txid61644

Sequence (601 aa):
MTLLAALVIWIAPSRRRRHNNSADDECQRELAALGLWTADLDALRRAPLPNAPTIERFIKQFQELDDAQRSAETTHSELRSQLRQIEETLRALQLVGAVPSEMELAQARHQRDQLLQQLKTLLFASEPRSRSAVAKPAEFSLSQAPAPALAAATKAEKTALAKQVELAVAEVDQIADRLRREAQRVHDQATAQARRESCTQQLRDLAQTLALQQEQRELLAQSWLALWLPCGVEQPLPPREMQSWLHRANRLREQAAQADEQRAALTESENLSRGHVRALAAALEAVDAPATFCTFGEIVAQAEMQLTARTETERRRAQLERELVTLQDAQQRLALEVERTQAARNAWASEWSALMIELGLPADASPGDASDHLKTLNDCLHQLQQAEGLTGRITGIDHDAAAFQGEANALLTRLARDLLARPLADGVMQLHQRLGKQREDRSRVDELLRQSHSTQTEIQQAAATIQAADAVLAELCREARCADPTALLVVEQQVLTQRNVQKQLQDVEEALMAAGDGLGIDALRHEAAKVERDTVLAELTALELRINNDLRPQQLRCWRQKSMPNDSLRKWKATMLQRWLPKKCRRCWQLCGCKRSVMCN